Protein 2F8X (pdb70)

Organism: Homo sapiens (NCBI:txid9606)

GO terms:
  GO:0007507 heart development (P, IMP)
  GO:0001228 DNA-binding transcription activator activity, RNA polymerase II-specific (F, IDA)
  GO:0005634 nucleus (C, IDA)
  GO:0005737 cytoplasm (C, IDA)
  GO:0043565 sequence-specific DNA binding (F, IDA)
  GO:0007221 positive regulation of transcription of Notch receptor target (P, IDA)
  GO:0140297 DNA-binding transcription factor binding (F, IDA)
  GO:0005515 protein binding (F, IPI)
  GO:0005654 nucleoplasm (C, TAS)
  GO:0045944 positive regulation of transcription by RNA polymerase II (P, IMP)
  GO:0007219 Notch signaling pathway (P, IMP)
  GO:0000122 negative regulation of transcription by RNA polymerase II (P, IMP)
  GO:0061629 RNA polymerase II-specific DNA-binding transcription factor binding (F, IPI)
  GO:0005654 nucleoplasm (C, IDA)
  GO:0045893 positive regulation of DNA-templated transcription (P, IDA)
  GO:0007219 Notch signaling pathway (P, IDA)
  GO:0000978 RNA polymerase II cis-regulatory region sequence-specific DNA binding (F, IDA)
  GO:0017053 transcription repressor complex (C, IDA)
  GO:0140297 DNA-binding transcription factor binding (F, IPI)
  GO:0005730 nucleolus (C, IDA)

Sequence (697 aa):
RPPPKRLTREAMRNYLKERGDQTVLILHAKVAQKSYGNEKRFFCPPPCVYLMGSGWKKKKEQMERDGCSEQESQPCAFIGIGNSDQEMQQLNLEGKNYCTAKTLYISDSDKRKHFMLSVKMFYGNSDDIGVFLSKRIKVISKPSKKKQSLKNADLCIASGTKVALFNRLRSQTVSTRYLHVEGGNFHASSQQWGAFFIHLLDDDESEGEEFTVRDGYIHYGQTVKLVCSVTGMALPRLIIRKVDKQTALLDADDPVSQLHKCAFYLKDTERMYLCLSQERIIQFQATPCPKEPNKEMINDGASWTIISTDKAEYTFYEGMGPVLAPVTPVPVVESLQLNGGGDVAMLELTGQNFTPNLRVWFGDVEAETMYRCGESMLCVVPDISAFREGWRWVRQPVQVPVTLVRNDGIIYSTSLTFTYTPEPTPLMIASCSAVISDFIYSLHNQTDRTGETALHLAARYSRSDAAKRLLEASADANIQDNMGRTPLHAAVSADAQGVFQILIRNRATDLDARMHDGTTPLILAARLAVEGMLEDLINSHADVNAVDDLGKSALHWAAAVNNVDAAVVLLKNGANKDMQNNREETPLFLAAREGSYETAKVLLDHFANRDITDHMDRLPRDIAQERMHHDIVRLLDEYNLVHSAVMERLRRRIELCRRHHSTCEARYEAVSPERLELERQHTFALHQRCIQAKAKR

Structure (mmCIF, N/CA/C/O backbone):
data_2F8X
#
_entry.id   2F8X
#
_cell.length_a   273.866
_cell.length_b   273.866
_cell.length_c   121.016
_cell.angle_alpha   90.00
_cell.angle_beta   90.00
_cell.angle_gamma   120.00
#
_symmetry.space_group_name_H-M   'P 63 2 2'
#
loop_
_entity.id
_entity.type
_entity.pdbx_description
1 polymer "5'-D(*GP*TP*TP*AP*CP*TP*GP*TP*GP*GP*GP*AP*AP*AP*GP*AP*AP*A)-3'"
2 polymer "5'-D(*TP*TP*TP*CP*TP*TP*TP*CP*CP*CP*AP*CP*AP*GP*TP*AP*AP*C)-3'"
3 polymer 'Recombining binding protein suppressor of hairless, isoform 4'
4 polymer 'Neurogenic locus notch homolog protein 1'
5 polymer 'Mastermind-like protein 1'
6 water water
#
loop_
_atom_site.group_PDB
_atom_site.id
_atom_site.type_symbol
_atom_site.label_atom_id
_atom_site.label_alt_id
_atom_site.label_comp_id
_atom_site.label_asym_id
_atom_site.label_entity_id
_atom_site.label_seq_id
_atom_site.pdbx_PDB_ins_code
_atom_site.Cartn_x
_atom_site.Cartn_y
_atom_site.Cartn_z
_atom_site.occupancy
_atom_site.B_iso_or_equiv
_atom_site.auth_seq_id
_atom_site.auth_comp_id
_atom_site.auth_asym_id
_atom_site.auth_atom_id
_atom_site.pdbx_PDB_model_num
ATOM 733 N N . ARG C 3 4 ? 120.455 91.927 29.207 1.00 191.84 11 ARG C N 1
ATOM 734 C CA . ARG C 3 4 ? 120.201 92.077 27.746 1.00 191.84 11 ARG C CA 1
ATOM 735 C C . ARG C 3 4 ? 120.064 93.544 27.337 1.00 191.84 11 ARG C C 1
ATOM 736 O O . ARG C 3 4 ? 119.500 94.357 28.072 1.00 191.84 11 ARG C O 1
ATOM 744 N N . PRO C 3 5 ? 120.595 93.902 26.156 1.00 195.00 12 PRO C N 1
ATOM 745 C CA . PRO C 3 5 ? 120.550 95.268 25.620 1.00 192.84 12 P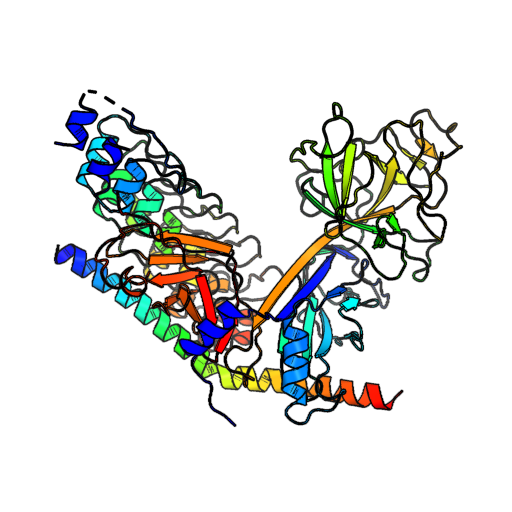RO C CA 1
ATOM 746 C C . PRO C 3 5 ? 119.131 95.819 25.452 1.00 191.54 12 PRO C C 1
ATOM 747 O O . PRO C 3 5 ? 118.327 95.272 24.697 1.00 191.85 12 PRO C O 1
ATOM 751 N N . PRO C 3 6 ? 118.811 96.918 26.157 1.00 163.42 13 PRO C N 1
ATOM 752 C CA . PRO C 3 6 ? 117.496 97.567 26.106 1.00 161.43 13 PRO C CA 1
ATOM 753 C C . PRO C 3 6 ? 117.077 97.987 24.698 1.00 156.42 13 PRO C C 1
ATOM 754 O O . PRO C 3 6 ? 117.912 98.382 23.887 1.00 157.39 13 PRO C O 1
ATOM 758 N N . PRO C 3 7 ? 115.770 97.907 24.396 1.00 70.26 14 PRO C N 1
ATOM 759 C CA . PRO C 3 7 ? 115.209 98.278 23.092 1.00 65.64 14 PRO C CA 1
ATOM 760 C C . PRO C 3 7 ? 115.728 99.646 22.655 1.00 61.04 14 PRO C C 1
ATOM 761 O O . PRO C 3 7 ? 115.723 100.594 23.443 1.00 59.81 14 PRO C O 1
ATOM 765 N N . LYS C 3 8 ? 116.168 99.751 21.404 1.00 60.21 15 LYS C N 1
ATOM 766 C CA . LYS C 3 8 ? 116.702 101.015 20.900 1.00 56.47 15 LYS C CA 1
ATOM 767 C C . LYS C 3 8 ? 115.842 101.726 19.845 1.00 52.63 15 LYS C C 1
ATOM 768 O O . LYS C 3 8 ? 115.438 101.137 18.832 1.00 50.84 15 LYS C O 1
ATOM 774 N N . ARG C 3 9 ? 115.574 103.005 20.096 1.00 46.90 16 ARG C N 1
ATOM 775 C CA . ARG C 3 9 ? 114.780 103.817 19.185 1.00 44.49 16 ARG C CA 1
ATOM 776 C C . ARG C 3 9 ? 115.612 103.998 17.931 1.00 40.40 16 ARG C C 1
ATOM 777 O O . ARG C 3 9 ? 116.766 104.415 18.025 1.00 40.45 16 ARG C O 1
ATOM 785 N N . LEU C 3 10 ? 115.042 103.674 16.770 1.00 28.82 17 LEU C N 1
ATOM 786 C CA . LEU C 3 10 ? 115.759 103.818 15.506 1.00 24.49 17 LEU C CA 1
ATOM 787 C C . LEU C 3 10 ? 116.228 105.232 15.422 1.00 23.32 17 LEU C C 1
ATOM 788 O O . LEU C 3 10 ? 115.488 106.154 15.743 1.00 22.52 17 LEU C O 1
ATOM 793 N N . THR C 3 11 ? 117.469 105.401 14.996 1.00 45.00 18 THR C N 1
ATOM 794 C CA . THR C 3 11 ? 118.065 106.723 14.921 1.00 45.59 18 THR C CA 1
ATOM 795 C C . THR C 3 11 ? 118.063 107.293 13.534 1.00 44.61 18 THR C C 1
ATOM 796 O O . THR C 3 11 ? 117.942 106.579 12.539 1.00 44.18 18 THR C O 1
ATOM 800 N N . ARG C 3 12 ? 118.218 108.601 13.480 1.00 35.73 19 ARG C N 1
ATOM 801 C CA . ARG C 3 12 ? 118.214 109.284 12.210 1.00 36.59 19 ARG C CA 1
ATOM 802 C C . ARG C 3 12 ? 119.199 108.590 11.263 1.00 37.80 19 ARG C C 1
ATOM 803 O O . ARG C 3 12 ? 118.847 108.174 10.152 1.00 36.67 19 ARG C O 1
ATOM 811 N N . GLU C 3 13 ? 120.425 108.403 11.750 1.00 63.44 20 GLU C N 1
ATOM 812 C CA . GLU C 3 13 ? 121.484 107.803 10.952 1.00 64.17 20 GLU C CA 1
ATOM 813 C C . GLU C 3 13 ? 121.121 106.399 10.505 1.00 62.32 20 GLU C C 1
ATOM 814 O O . GLU C 3 13 ? 121.262 106.063 9.336 1.00 61.06 20 GLU C O 1
ATOM 820 N N . ALA C 3 14 ? 120.582 105.601 11.409 1.00 41.08 21 ALA C N 1
ATOM 821 C CA . ALA C 3 14 ? 120.246 104.235 11.041 1.00 40.91 21 ALA C CA 1
ATOM 822 C C . ALA C 3 14 ? 119.235 104.235 9.907 1.00 41.74 21 ALA C C 1
ATOM 823 O O . ALA C 3 14 ? 119.248 103.344 9.045 1.00 41.56 21 ALA C O 1
ATOM 825 N N . MET C 3 15 ? 118.345 105.222 9.908 1.00 50.58 22 MET C N 1
ATOM 826 C CA . MET C 3 15 ? 117.353 105.269 8.855 1.00 50.98 22 MET C CA 1
ATOM 827 C C . MET C 3 15 ? 118.056 105.588 7.567 1.00 51.58 22 MET C C 1
ATOM 828 O O . MET C 3 15 ? 117.788 104.956 6.537 1.00 51.67 22 MET C O 1
ATOM 833 N N . ARG C 3 16 ? 119.006 106.515 7.628 1.00 47.27 23 ARG C N 1
ATOM 834 C CA . ARG C 3 16 ? 119.676 106.887 6.404 1.00 48.31 23 ARG C CA 1
ATOM 835 C C . ARG C 3 16 ? 120.354 105.656 5.823 1.00 48.75 23 ARG C C 1
ATOM 836 O O . ARG C 3 16 ? 120.258 105.409 4.611 1.00 48.78 23 ARG C O 1
ATOM 844 N N . ASN C 3 17 ? 120.977 104.846 6.684 1.00 62.28 24 ASN C N 1
ATOM 845 C CA . ASN C 3 17 ? 121.680 103.666 6.199 1.00 63.17 24 ASN C CA 1
ATOM 846 C C . ASN C 3 17 ? 120.699 102.773 5.498 1.00 61.84 24 ASN C C 1
ATOM 847 O O . ASN C 3 17 ? 120.952 102.299 4.396 1.00 61.67 24 ASN C O 1
ATOM 852 N N . TYR C 3 18 ? 119.543 102.591 6.109 1.00 43.94 25 TYR C N 1
ATOM 853 C CA . TYR C 3 18 ? 118.568 101.702 5.525 1.00 43.72 25 TYR C CA 1
ATOM 854 C C . TYR C 3 18 ? 118.088 102.170 4.166 1.00 45.27 25 TYR C C 1
ATOM 855 O O . TYR C 3 18 ? 117.920 101.384 3.223 1.00 44.52 25 TYR C O 1
ATOM 864 N N . LEU C 3 19 ? 117.843 103.463 4.072 1.00 65.94 26 LEU C N 1
ATOM 865 C CA . LEU C 3 19 ? 117.376 104.000 2.825 1.00 67.96 26 LEU C CA 1
ATOM 866 C C . LEU C 3 19 ? 118.418 103.767 1.756 1.00 70.47 26 LEU C C 1
ATOM 867 O O . LEU C 3 19 ? 118.074 103.513 0.599 1.00 71.33 26 LEU C O 1
ATOM 872 N N . LYS C 3 20 ? 119.689 103.825 2.154 1.00 70.14 27 LYS C N 1
ATOM 873 C CA . LYS C 3 20 ? 120.795 103.627 1.222 1.00 72.75 27 LYS C CA 1
ATOM 874 C C . LYS C 3 20 ? 120.905 102.170 0.780 1.00 72.22 27 LYS C C 1
ATOM 875 O O . LYS C 3 20 ? 120.791 101.870 -0.409 1.00 71.87 27 LYS C O 1
ATOM 881 N N . GLU C 3 21 ? 121.119 101.269 1.735 1.00 75.96 28 GLU C N 1
ATOM 882 C CA . GLU C 3 21 ? 121.248 99.840 1.435 1.00 76.95 28 GLU C CA 1
ATOM 883 C C . GLU C 3 21 ? 119.887 99.254 1.084 1.00 74.69 28 GLU C C 1
ATOM 884 O O . GLU C 3 21 ? 119.588 99.010 -0.081 1.00 74.47 28 GLU C O 1
ATOM 890 N N . ARG C 3 22 ? 119.075 99.027 2.109 1.00 70.37 29 ARG C N 1
ATOM 891 C CA . ARG C 3 22 ? 117.722 98.502 1.952 1.00 68.74 29 ARG C CA 1
ATOM 892 C C . ARG C 3 22 ? 117.675 96.999 1.730 1.00 65.57 29 ARG C C 1
ATOM 893 O O . ARG C 3 22 ? 117.166 96.519 0.708 1.00 65.21 29 ARG C O 1
ATOM 901 N N . GLY C 3 23 ? 118.194 96.262 2.711 1.00 53.60 30 GLY C N 1
ATOM 902 C CA . GLY C 3 23 ? 118.202 94.811 2.616 1.00 49.98 30 GLY C CA 1
ATOM 903 C C . GLY C 3 23 ? 117.099 94.149 3.412 1.00 47.64 30 GLY C C 1
ATOM 904 O O . GLY C 3 23 ? 117.359 93.380 4.325 1.00 47.40 30 GLY C O 1
ATOM 905 N N . ASP C 3 24 ? 115.863 94.438 3.042 1.00 27.92 31 ASP C N 1
ATOM 906 C CA . ASP C 3 24 ? 114.694 93.912 3.730 1.00 26.90 31 ASP C CA 1
ATOM 907 C C . ASP C 3 24 ? 114.628 92.390 3.813 1.00 24.75 31 ASP C C 1
ATOM 908 O O . ASP C 3 24 ? 115.162 91.718 2.979 1.00 24.24 31 ASP C O 1
ATOM 913 N N . GLN C 3 25 ? 113.996 91.842 4.836 1.00 51.92 32 GLN C N 1
ATOM 914 C CA . GLN C 3 25 ? 113.848 90.396 4.921 1.00 51.72 32 GLN C CA 1
ATOM 915 C C . GLN C 3 25 ? 112.379 90.238 4.653 1.00 51.27 32 GLN C C 1
ATOM 916 O O . GLN C 3 25 ? 111.586 90.997 5.200 1.00 52.81 32 GLN C O 1
ATOM 922 N N . THR C 3 26 ? 111.989 89.274 3.834 1.00 32.17 33 THR C N 1
ATOM 923 C CA . THR C 3 26 ? 110.571 89.114 3.584 1.00 29.47 33 THR C CA 1
ATOM 924 C C . THR C 3 26 ? 110.127 87.662 3.512 1.00 28.93 33 THR C C 1
ATOM 925 O O . THR C 3 26 ? 110.724 86.863 2.792 1.00 28.93 33 THR C O 1
ATOM 929 N N . VAL C 3 27 ? 109.105 87.318 4.300 1.00 27.77 34 VAL C N 1
ATOM 930 C CA . VAL C 3 27 ? 108.557 85.961 4.313 1.00 27.21 34 VAL C CA 1
ATOM 931 C C . VAL C 3 27 ? 107.551 86.003 3.208 1.00 27.78 34 VAL C C 1
ATOM 932 O O . VAL C 3 27 ? 107.454 87.014 2.554 1.00 28.84 34 VAL C O 1
ATOM 936 N N . LEU C 3 28 ? 106.774 84.957 2.993 1.00 44.14 35 LEU C N 1
ATOM 937 C CA . LEU C 3 28 ? 105.877 85.007 1.857 1.00 44.43 35 LEU C CA 1
ATOM 938 C C . LEU C 3 28 ? 105.178 83.675 1.744 1.00 44.73 35 LEU C C 1
ATOM 939 O O . LEU C 3 28 ? 105.832 82.644 1.701 1.00 46.48 35 LEU C O 1
ATOM 944 N N . ILE C 3 29 ? 103.860 83.671 1.651 1.00 37.67 36 ILE C N 1
ATOM 945 C CA . ILE C 3 29 ? 103.181 82.393 1.618 1.00 37.37 36 ILE C CA 1
ATOM 946 C C . ILE C 3 29 ? 102.209 82.225 0.489 1.00 40.34 36 ILE C C 1
ATOM 947 O O . ILE C 3 29 ? 101.209 82.919 0.470 1.00 42.20 36 ILE C O 1
ATOM 952 N N . LEU C 3 30 ? 102.464 81.286 -0.426 1.00 35.79 37 LEU C N 1
ATOM 953 C CA . LEU C 3 30 ? 101.556 81.052 -1.554 1.00 36.37 37 LEU C CA 1
ATOM 954 C C . LEU C 3 30 ? 100.668 79.865 -1.265 1.00 38.04 37 LEU C C 1
ATOM 955 O O . LEU C 3 30 ? 101.142 78.878 -0.697 1.00 37.91 37 LEU C O 1
ATOM 960 N N . HIS C 3 31 ? 99.385 79.955 -1.631 1.00 40.80 38 HIS C N 1
ATOM 961 C CA . HIS C 3 31 ? 98.453 78.846 -1.366 1.00 43.51 38 HIS C CA 1
ATOM 962 C C . HIS C 3 31 ? 97.112 78.881 -2.073 1.00 45.73 38 HIS C C 1
ATOM 963 O O . HIS C 3 31 ? 96.745 79.864 -2.712 1.00 45.61 38 HIS C O 1
ATOM 970 N N . ALA C 3 32 ? 96.376 77.784 -1.926 1.00 71.43 39 ALA C N 1
ATOM 971 C CA . ALA C 3 32 ? 95.058 77.642 -2.529 1.00 73.83 39 ALA C CA 1
ATOM 972 C C . ALA C 3 32 ? 94.056 78.352 -1.635 1.00 74.60 39 ALA C C 1
ATOM 973 O O . ALA C 3 32 ? 94.310 78.526 -0.445 1.00 76.14 39 ALA C O 1
ATOM 975 N N . LYS C 3 33 ? 92.921 78.759 -2.196 1.00 59.76 40 LYS C N 1
ATOM 976 C CA . LYS C 3 33 ? 91.912 79.452 -1.406 1.00 59.87 40 LYS C CA 1
ATOM 977 C C . LYS C 3 33 ? 90.908 78.482 -0.840 1.00 59.64 40 LYS C C 1
ATOM 978 O O . LYS C 3 33 ? 90.131 78.819 0.056 1.00 59.55 40 LYS C O 1
ATOM 984 N N . VAL C 3 34 ? 90.939 77.265 -1.355 1.00 54.59 41 VAL C N 1
ATOM 985 C CA . VAL C 3 34 ? 90.022 76.247 -0.899 1.00 55.18 41 VAL C CA 1
ATOM 986 C C . VAL C 3 34 ? 90.750 75.031 -0.320 1.00 54.68 41 VAL C C 1
ATOM 987 O O . VAL C 3 34 ? 91.956 74.847 -0.519 1.00 55.11 41 VAL C O 1
ATOM 991 N N . ALA C 3 35 ? 90.021 74.203 0.415 1.00 40.00 42 ALA C N 1
ATOM 992 C CA . ALA C 3 35 ? 90.614 73.012 0.994 1.00 40.15 42 ALA C CA 1
ATOM 993 C C . ALA C 3 35 ? 89.553 71.961 1.244 1.00 40.98 42 ALA C C 1
ATOM 994 O O . ALA C 3 35 ? 88.529 72.233 1.876 1.00 41.08 42 ALA C O 1
ATOM 996 N N . GLN C 3 36 ? 89.817 70.759 0.739 1.00 47.08 43 GLN C N 1
ATOM 997 C CA . GLN C 3 36 ? 88.914 69.622 0.882 1.00 48.29 43 GLN C CA 1
ATOM 998 C C . GLN C 3 36 ? 88.987 69.082 2.317 1.00 48.63 43 GLN C C 1
ATOM 999 O O . GLN C 3 36 ? 90.034 68.591 2.757 1.00 48.42 43 GLN C O 1
ATOM 1005 N N . LYS C 3 37 ? 87.890 69.188 3.060 1.00 49.80 44 LYS C N 1
ATOM 1006 C CA . LYS C 3 37 ? 87.914 68.704 4.436 1.00 51.66 44 LYS C CA 1
ATOM 1007 C C . LYS C 3 37 ? 88.063 67.204 4.392 1.00 51.70 44 LYS C C 1
ATOM 1008 O O . LYS C 3 37 ? 87.502 66.551 3.516 1.00 52.53 44 LYS C O 1
ATOM 1014 N N . SER C 3 38 ? 88.838 66.668 5.329 1.00 47.19 45 SER C N 1
ATOM 1015 C CA . SER C 3 38 ? 89.110 65.238 5.394 1.00 46.51 45 SER C CA 1
ATOM 1016 C C . SER C 3 38 ? 88.249 64.635 6.483 1.00 46.30 45 SER C C 1
ATOM 1017 O O . SER C 3 38 ? 88.231 65.173 7.581 1.00 45.45 45 SER C O 1
ATOM 1020 N N . TYR C 3 39 ? 87.543 63.535 6.189 1.00 58.69 46 TYR C N 1
ATOM 1021 C CA . TYR C 3 39 ? 86.656 62.877 7.171 1.00 59.88 46 TYR C CA 1
ATOM 1022 C C . TYR C 3 39 ? 87.257 61.693 7.914 1.00 60.44 46 TYR C C 1
ATOM 1023 O O . TYR C 3 39 ? 88.379 61.285 7.627 1.00 60.20 46 TYR C O 1
ATOM 1032 N N . GLY C 3 40 ? 86.502 61.142 8.865 1.00 92.69 47 GLY C N 1
ATOM 1033 C CA . GLY C 3 40 ? 86.980 60.007 9.645 1.00 93.49 47 GLY C CA 1
ATOM 1034 C C . GLY C 3 40 ? 88.424 60.173 10.089 1.00 94.01 47 GLY C C 1
ATOM 1035 O O . GLY C 3 40 ? 88.734 61.066 10.877 1.00 94.52 47 GLY C O 1
ATOM 1036 N N . ASN C 3 41 ? 89.301 59.302 9.593 1.00 73.94 48 ASN C N 1
ATOM 1037 C CA . ASN C 3 41 ? 90.737 59.361 9.897 1.00 73.47 48 ASN C CA 1
ATOM 1038 C C . ASN C 3 41 ? 91.494 59.503 8.573 1.00 72.32 48 ASN C C 1
ATOM 1039 O O . ASN C 3 41 ? 92.682 59.190 8.495 1.00 71.81 48 ASN C O 1
ATOM 1044 N N . GLU C 3 42 ? 90.791 59.963 7.538 1.00 59.21 49 GLU C N 1
ATOM 1045 C CA . GLU C 3 42 ? 91.361 60.143 6.202 1.00 58.41 49 GLU C CA 1
ATOM 1046 C C . GLU C 3 42 ? 92.496 61.146 6.259 1.00 56.00 49 GLU C C 1
ATOM 1047 O O . GLU C 3 42 ? 93.049 61.419 7.309 1.00 55.76 49 GLU C O 1
ATOM 1053 N N . LYS C 3 43 ? 92.841 61.703 5.115 1.00 54.04 50 LYS C N 1
ATOM 1054 C CA . LYS C 3 43 ? 93.875 62.705 5.070 1.00 52.97 50 LYS C CA 1
ATOM 1055 C C . LYS C 3 43 ? 94.015 63.181 3.648 1.00 52.74 50 LYS C C 1
ATOM 1056 O O . LYS C 3 43 ? 94.814 62.636 2.901 1.00 53.38 50 LYS C O 1
ATOM 1062 N N . ARG C 3 44 ? 93.230 64.183 3.263 1.00 52.32 51 ARG C N 1
ATOM 1063 C CA . ARG C 3 44 ? 93.316 64.722 1.911 1.00 51.17 51 ARG C CA 1
ATOM 1064 C C . ARG C 3 44 ? 94.199 65.971 1.926 1.00 50.16 51 ARG C C 1
ATOM 1065 O O . ARG C 3 44 ? 93.738 67.080 2.156 1.00 50.13 51 ARG C O 1
ATOM 1073 N N . PHE C 3 45 ? 95.484 65.772 1.681 1.00 46.13 52 PHE C N 1
ATOM 1074 C CA . PHE C 3 45 ? 96.462 66.854 1.718 1.00 46.83 52 PHE C CA 1
ATOM 1075 C C . PHE C 3 45 ? 96.133 68.064 0.877 1.00 45.95 52 PHE C C 1
ATOM 1076 O O . PHE C 3 45 ? 95.606 67.929 -0.222 1.00 46.16 52 PHE C O 1
ATOM 1084 N N . PHE C 3 46 ? 96.470 69.243 1.394 1.00 55.05 53 PHE C N 1
ATOM 1085 C CA . PHE C 3 46 ? 96.225 70.490 0.675 1.00 55.49 53 PHE C CA 1
ATOM 1086 C C . PHE C 3 46 ? 97.010 70.526 -0.621 1.00 56.42 53 PHE C C 1
ATOM 1087 O O . PHE C 3 46 ? 98.245 70.534 -0.615 1.00 56.19 53 PHE C O 1
ATOM 1095 N N . CYS C 3 47 ? 96.292 70.564 -1.732 1.00 66.82 54 CYS C N 1
ATOM 1096 C CA . CYS C 3 47 ? 96.942 70.636 -3.024 1.00 67.57 54 CYS C CA 1
ATOM 1097 C C . CYS C 3 47 ? 96.384 71.846 -3.758 1.00 67.41 54 CYS C C 1
ATOM 1098 O O . CYS C 3 47 ? 95.170 72.011 -3.859 1.00 68.73 54 CYS C O 1
ATOM 1101 N N . PRO C 3 48 ? 97.263 72.733 -4.241 1.00 63.01 55 PRO C N 1
ATOM 1102 C CA . PRO C 3 48 ? 98.720 72.696 -4.155 1.00 62.81 55 PRO C CA 1
ATOM 1103 C C . PRO C 3 48 ? 99.200 72.758 -2.714 1.00 62.81 55 PRO C C 1
ATOM 1104 O O . PRO C 3 48 ? 98.452 73.134 -1.805 1.00 62.94 55 PRO C O 1
ATOM 1108 N N . PRO C 3 49 ? 100.464 72.379 -2.488 1.00 58.00 56 PRO C N 1
ATOM 1109 C CA . PRO C 3 49 ? 101.067 72.401 -1.159 1.00 57.27 56 PRO C CA 1
ATOM 1110 C C . PRO C 3 49 ? 101.563 73.829 -0.876 1.00 55.89 56 PRO C C 1
ATOM 1111 O O . PRO C 3 49 ? 102.311 74.416 -1.660 1.00 55.48 56 PRO C O 1
ATOM 1115 N N . PRO C 3 50 ? 101.128 74.409 0.240 1.00 38.30 57 PRO C N 1
ATOM 1116 C CA . PRO C 3 50 ? 101.499 75.754 0.656 1.00 37.20 57 PRO C CA 1
ATOM 1117 C C . PRO C 3 50 ? 103.000 75.979 0.628 1.00 35.89 57 PRO C C 1
ATOM 1118 O O . PRO C 3 50 ? 103.721 75.455 1.462 1.00 35.76 57 PRO C O 1
ATOM 1122 N N . CYS C 3 51 ? 103.487 76.762 -0.316 1.00 43.67 58 CYS C N 1
ATOM 1123 C CA . CYS C 3 51 ? 104.911 77.032 -0.358 1.00 43.49 58 CYS C CA 1
ATOM 1124 C C . CYS C 3 51 ? 105.260 78.183 0.608 1.00 43.03 58 CYS C C 1
ATOM 1125 O O . CYS C 3 51 ? 104.395 78.964 0.986 1.00 43.86 58 CYS C O 1
ATOM 1128 N N . VAL C 3 52 ? 106.520 78.296 1.013 1.00 29.93 59 VAL C N 1
ATOM 1129 C CA . VAL C 3 52 ? 106.924 79.372 1.915 1.00 29.35 59 VAL C CA 1
ATOM 1130 C C . VAL C 3 52 ? 108.252 79.963 1.477 1.00 30.43 59 VAL C C 1
ATOM 1131 O O . VAL C 3 52 ? 109.272 79.583 1.993 1.00 31.21 59 VAL C O 1
ATOM 1135 N N . TYR C 3 53 ? 108.264 80.892 0.535 1.00 45.44 60 TYR C N 1
ATOM 1136 C CA . TYR C 3 53 ? 109.545 81.455 0.116 1.00 47.71 60 TYR C CA 1
ATOM 1137 C C . TYR C 3 53 ? 110.077 82.451 1.127 1.00 47.64 60 TYR C C 1
ATOM 1138 O O . TYR C 3 53 ? 109.310 83.043 1.884 1.00 47.84 60 TYR C O 1
ATOM 1147 N N . LEU C 3 54 ? 111.396 82.624 1.127 1.00 36.81 61 LEU C N 1
ATOM 1148 C CA . LEU C 3 54 ? 112.063 83.588 1.991 1.00 37.74 61 LEU C CA 1
ATOM 1149 C C . LEU C 3 54 ? 112.855 84.497 1.059 1.00 39.30 61 LEU C C 1
ATOM 1150 O O . LEU C 3 54 ? 114.053 84.315 0.924 1.00 40.12 61 LEU C O 1
ATOM 1155 N N . MET C 3 55 ? 112.211 85.465 0.408 1.00 40.28 62 MET C N 1
ATOM 1156 C CA . MET C 3 55 ? 112.917 86.356 -0.521 1.00 41.68 62 MET C CA 1
ATOM 1157 C C . MET C 3 55 ? 113.657 87.458 0.210 1.00 41.33 62 MET C C 1
ATOM 1158 O O . MET C 3 55 ? 113.515 87.607 1.416 1.00 41.07 62 MET C O 1
ATOM 1163 N N . GLY C 3 56 ? 114.447 88.232 -0.529 1.00 58.80 63 GLY C N 1
ATOM 1164 C CA . GLY C 3 56 ? 115.153 89.351 0.068 1.00 59.63 63 GLY C CA 1
ATOM 1165 C C . GLY C 3 56 ? 116.629 89.196 0.364 1.00 60.61 63 GLY C C 1
ATOM 1166 O O . GLY C 3 56 ? 117.062 88.237 1.006 1.00 60.68 63 GLY C O 1
ATOM 1167 N N . SER C 3 57 ? 117.408 90.169 -0.087 1.00 60.84 64 SER C N 1
ATOM 1168 C CA . SER C 3 57 ? 118.843 90.144 0.138 1.00 61.38 64 SER C CA 1
ATOM 1169 C C . SER C 3 57 ? 119.152 90.164 1.634 1.00 62.09 64 SER C C 1
ATOM 1170 O O . SER C 3 57 ? 120.198 89.715 2.079 1.00 63.02 64 SER C O 1
ATOM 1173 N N . GLY C 3 58 ? 118.208 90.666 2.407 1.00 50.39 65 GLY C N 1
ATOM 1174 C CA . GLY C 3 58 ? 118.365 90.794 3.841 1.00 50.93 65 GLY C CA 1
ATOM 1175 C C . GLY C 3 58 ? 118.595 89.518 4.597 1.00 51.27 65 GLY C C 1
ATOM 1176 O O . GLY C 3 58 ? 119.334 89.511 5.567 1.00 51.29 65 GLY C O 1
ATOM 1177 N N . TRP C 3 59 ? 117.988 88.432 4.147 1.00 54.02 66 TRP C N 1
ATOM 1178 C CA . TRP C 3 59 ? 118.104 87.168 4.857 1.00 54.14 66 TRP C CA 1
ATOM 1179 C C . TRP C 3 59 ? 119.558 86.727 4.943 1.00 55.00 66 TRP C C 1
ATOM 1180 O O . TRP C 3 59 ? 119.990 86.161 5.955 1.00 54.05 66 TRP C O 1
ATOM 1191 N N . LYS C 3 60 ? 120.298 86.977 3.868 1.00 57.76 67 LYS C N 1
ATOM 1192 C CA . LYS C 3 60 ? 121.716 86.648 3.799 1.00 59.88 67 LYS C CA 1
ATOM 1193 C C . LYS C 3 60 ? 122.515 87.580 4.726 1.00 59.75 67 LYS C C 1
ATOM 1194 O O . LYS C 3 60 ? 123.352 87.116 5.500 1.00 59.84 67 LYS C O 1
ATOM 1200 N N . LYS C 3 61 ? 122.200 88.879 4.690 1.00 54.10 68 LYS C N 1
ATOM 1201 C CA . LYS C 3 61 ? 122.889 89.864 5.512 1.00 54.86 68 LYS C CA 1
ATOM 1202 C C . LYS C 3 61 ? 122.682 89.481 6.962 1.00 54.28 68 LYS C C 1
ATOM 1203 O O . LYS C 3 61 ? 123.549 89.709 7.803 1.00 53.46 68 LYS C O 1
ATOM 1209 N N . LYS C 3 62 ? 121.501 88.953 7.264 1.00 69.20 69 LYS C N 1
ATOM 1210 C CA . LYS C 3 62 ? 121.201 88.519 8.614 1.00 70.00 69 LYS C CA 1
ATOM 1211 C C . LYS C 3 62 ? 122.005 87.274 8.950 1.00 71.88 69 LYS C C 1
ATOM 1212 O O . LYS C 3 62 ? 122.427 87.080 10.091 1.00 72.53 69 LYS C O 1
ATOM 1218 N N . LYS C 3 63 ? 122.208 86.414 7.959 1.00 73.53 70 LYS C N 1
ATOM 1219 C CA . LYS C 3 63 ? 122.971 85.199 8.208 1.00 74.97 70 LYS C CA 1
ATOM 1220 C C . LYS C 3 63 ? 124.386 85.604 8.537 1.00 75.10 70 LYS C C 1
ATOM 1221 O O . LYS C 3 63 ? 124.970 85.130 9.506 1.00 74.65 70 LYS C O 1
ATOM 1227 N N . GLU C 3 64 ? 124.917 86.535 7.760 1.00 87.70 71 GLU C N 1
ATOM 1228 C CA . GLU C 3 64 ? 126.279 86.952 7.986 1.00 88.89 71 GLU C CA 1
ATOM 1229 C C . GLU C 3 64 ? 126.417 87.641 9.319 1.00 89.37 71 GLU C C 1
ATOM 1230 O O . GLU C 3 64 ? 127.310 87.317 10.093 1.00 89.34 71 GLU C O 1
ATOM 1236 N N . GLN C 3 65 ? 125.489 88.529 9.633 1.00 65.71 72 GLN C N 1
ATOM 1237 C CA . GLN C 3 65 ? 125.588 89.263 10.881 1.00 66.76 72 GLN C CA 1
ATOM 1238 C C . GLN C 3 65 ? 125.569 88.304 12.052 1.00 65.61 72 GLN C C 1
ATOM 1239 O O . GLN C 3 65 ? 126.335 88.465 12.999 1.00 65.66 72 GLN C O 1
ATOM 1245 N N . MET C 3 66 ? 124.713 87.294 11.993 1.00 78.41 73 MET C N 1
ATOM 1246 C CA . MET C 3 66 ? 124.642 86.377 13.107 1.00 76.96 73 MET C CA 1
ATOM 1247 C C . MET C 3 66 ? 125.943 85.631 13.308 1.00 78.35 73 MET C C 1
ATOM 1248 O O . MET C 3 66 ? 126.423 85.522 14.435 1.00 77.94 73 MET C O 1
ATOM 1253 N N . GLU C 3 67 ? 126.535 85.144 12.219 1.00 102.03 74 GLU C N 1
ATOM 1254 C CA . GLU C 3 67 ? 127.792 84.401 12.313 1.00 102.97 74 GLU C CA 1
ATOM 1255 C C . GLU C 3 67 ? 128.925 85.290 12.817 1.00 103.44 74 GLU C C 1
ATOM 1256 O O . GLU C 3 67 ? 129.669 84.894 13.713 1.00 103.75 74 GLU C O 1
ATOM 1262 N N . ARG C 3 68 ? 129.048 86.487 12.245 1.00 76.64 75 ARG C N 1
ATOM 1263 C CA . ARG C 3 68 ? 130.059 87.450 12.673 1.00 77.49 75 ARG C CA 1
ATOM 1264 C C . ARG C 3 68 ? 129.841 87.777 14.142 1.00 77.04 75 ARG C C 1
ATOM 1265 O O . ARG C 3 68 ? 130.268 88.829 14.622 1.00 76.59 75 ARG C O 1
ATOM 1273 N N . ASP C 3 69 ? 129.146 86.887 14.840 1.00 70.62 76 ASP C N 1
ATOM 1274 C CA . ASP C 3 69 ? 128.884 87.057 16.255 1.00 71.69 76 ASP C CA 1
ATOM 1275 C C . ASP C 3 69 ? 128.931 85.711 16.964 1.00 71.80 76 ASP C C 1
ATOM 1276 O O . ASP C 3 69 ? 128.435 85.563 18.083 1.00 71.46 76 ASP C O 1
ATOM 1281 N N . GLY C 3 70 ? 129.534 84.734 16.293 1.00 125.27 77 GLY C N 1
ATOM 1282 C CA . GLY C 3 70 ? 129.689 83.408 16.865 1.00 126.86 77 GLY C CA 1
ATOM 1283 C C . GLY C 3 70 ? 128.532 82.444 16.721 1.00 128.07 77 GLY C C 1
ATOM 1284 O O . GLY C 3 70 ? 128.048 81.900 17.717 1.00 128.22 77 GLY C O 1
ATOM 1285 N N . CYS C 3 71 ? 128.095 82.203 15.490 1.00 81.70 78 CYS C N 1
ATOM 1286 C CA . CYS C 3 71 ? 126.982 81.287 15.285 1.00 82.90 78 CYS C CA 1
ATOM 1287 C C . CYS C 3 71 ? 127.278 80.153 14.313 1.00 82.16 78 CYS C C 1
ATOM 1288 O O . CYS C 3 71 ? 127.835 80.368 13.230 1.00 82.03 78 CYS C O 1
ATOM 1291 N N . SER C 3 72 ? 126.894 78.944 14.720 1.00 64.93 79 SER C N 1
ATOM 1292 C CA . SER C 3 72 ? 127.073 77.751 13.899 1.00 65.60 79 SER C CA 1
ATOM 1293 C C . SER C 3 72 ? 126.336 77.962 12.589 1.00 65.93 79 SER C C 1
ATOM 1294 O O . SER C 3 72 ? 125.523 78.866 12.465 1.00 66.36 79 SER C O 1
ATOM 1297 N N . GLU C 3 73 ? 126.625 77.128 11.604 1.00 98.19 80 GLU C N 1
ATOM 1298 C CA . GLU C 3 73 ? 125.919 77.216 10.337 1.00 98.81 80 GLU C CA 1
ATOM 1299 C C . GLU C 3 73 ? 124.509 76.826 10.779 1.00 97.98 80 GLU C C 1
ATOM 1300 O O . GLU C 3 73 ? 123.508 77.295 10.249 1.00 98.07 80 GLU C O 1
ATOM 1306 N N . GLN C 3 74 ? 124.474 75.972 11.798 1.00 107.98 81 GLN C N 1
ATOM 1307 C CA . GLN C 3 74 ? 123.254 75.434 12.372 1.00 107.44 81 GLN C CA 1
ATOM 1308 C C . GLN C 3 74 ? 122.531 76.381 13.332 1.00 105.92 81 GLN C C 1
ATOM 1309 O O . GLN C 3 74 ? 121.351 76.173 13.634 1.00 105.96 81 GLN C O 1
ATOM 1315 N N . GLU C 3 75 ? 123.227 77.412 13.813 1.00 94.77 82 GLU C N 1
ATOM 1316 C CA . GLU C 3 75 ? 122.616 78.377 14.739 1.00 92.85 82 GLU C CA 1
ATOM 1317 C C . GLU C 3 75 ? 121.938 79.541 14.021 1.00 90.46 82 GLU C C 1
ATOM 1318 O O . GLU C 3 75 ? 121.034 80.173 14.562 1.00 90.30 82 GLU C O 1
ATOM 1324 N N . SER C 3 76 ? 122.378 79.814 12.800 1.00 71.37 83 SER C N 1
ATOM 1325 C CA . SER C 3 76 ? 121.807 80.889 12.012 1.00 69.42 83 SER C CA 1
ATOM 1326 C C . SER C 3 76 ? 120.982 80.340 10.847 1.00 68.01 83 SER C C 1
ATOM 1327 O O . SER C 3 76 ? 121.048 80.847 9.734 1.00 67.82 83 SER C O 1
ATOM 1330 N N . GLN C 3 77 ? 120.203 79.302 11.091 1.00 60.78 84 GLN C N 1
ATOM 1331 C CA . GLN C 3 77 ? 119.396 78.751 10.022 1.00 59.30 84 GLN C CA 1
ATOM 1332 C C . GLN C 3 77 ? 117.914 78.968 10.286 1.00 57.06 84 GLN C C 1
ATOM 1333 O O . GLN C 3 77 ? 117.334 78.385 11.208 1.00 57.57 84 GLN C O 1
ATOM 1339 N N . PRO C 3 78 ? 117.275 79.825 9.488 1.00 39.14 85 PRO C N 1
ATOM 1340 C CA . PRO C 3 78 ? 115.853 80.066 9.688 1.00 36.83 85 PRO C CA 1
ATOM 1341 C C . PRO C 3 78 ? 115.140 78.725 9.784 1.00 35.44 85 PRO C C 1
ATOM 1342 O O . PRO C 3 78 ? 115.331 77.870 8.923 1.00 34.92 85 PRO C O 1
ATOM 1346 N N . CYS C 3 79 ? 114.351 78.527 10.837 1.00 54.75 86 CYS C N 1
ATOM 1347 C CA . CYS C 3 79 ? 113.586 77.292 11.009 1.00 55.02 86 CYS C CA 1
ATOM 1348 C C . CYS C 3 79 ? 112.146 77.643 10.687 1.00 53.75 86 CYS C C 1
ATOM 1349 O O . CYS C 3 79 ? 111.872 78.792 10.365 1.00 54.93 86 CYS C O 1
ATOM 1352 N N . ALA C 3 80 ? 111.214 76.698 10.779 1.00 41.28 87 ALA C N 1
ATOM 1353 C CA . ALA C 3 80 ? 109.848 77.038 10.407 1.00 39.67 87 ALA C CA 1
ATOM 1354 C C . ALA C 3 80 ? 108.836 75.931 10.469 1.00 39.15 87 ALA C C 1
ATOM 1355 O O . ALA C 3 80 ? 109.068 74.858 9.956 1.00 39.66 87 ALA C O 1
ATOM 1357 N N . PHE C 3 81 ? 107.687 76.189 11.060 1.00 45.05 88 PHE C N 1
ATOM 1358 C CA . PHE C 3 81 ? 106.667 75.164 11.091 1.00 45.61 88 PHE C CA 1
ATOM 1359 C C . PHE C 3 81 ? 105.403 75.763 10.517 1.00 46.60 88 PHE C C 1
ATOM 1360 O O . PHE C 3 81 ? 105.192 76.975 10.599 1.00 47.27 88 PHE C O 1
ATOM 1368 N N . ILE C 3 82 ? 104.571 74.917 9.923 1.00 37.20 89 ILE C N 1
ATOM 1369 C CA . ILE C 3 82 ? 103.332 75.365 9.312 1.00 38.34 89 ILE C CA 1
ATOM 1370 C C . ILE C 3 82 ? 102.193 74.702 10.055 1.00 40.19 89 ILE C C 1
ATOM 1371 O O . ILE C 3 82 ? 102.341 73.593 10.527 1.00 40.33 89 ILE C O 1
ATOM 1376 N N . GLY C 3 83 ? 101.055 75.371 10.157 1.00 67.90 90 GLY C N 1
ATOM 1377 C CA . GLY C 3 83 ? 99.939 74.774 10.865 1.00 70.68 90 GLY C CA 1
ATOM 1378 C C . GLY C 3 83 ? 98.588 75.333 10.474 1.00 73.02 90 GLY C C 1
ATOM 1379 O O . GLY C 3 83 ? 98.471 76.208 9.611 1.00 72.83 90 GLY C O 1
ATOM 1380 N N . ILE C 3 84 ? 97.553 74.821 11.127 1.00 50.94 91 ILE C N 1
ATOM 1381 C CA . ILE C 3 84 ? 96.191 75.254 10.862 1.00 53.41 91 ILE C CA 1
ATOM 1382 C C . ILE C 3 84 ? 95.642 76.181 11.959 1.00 56.92 91 ILE C C 1
ATOM 1383 O O . ILE C 3 84 ? 95.057 75.729 12.940 1.00 56.94 91 ILE C O 1
ATOM 1388 N N . GLY C 3 85 ? 95.839 77.483 11.789 1.00 201.29 92 GLY C N 1
ATOM 1389 C CA . GLY C 3 85 ? 95.353 78.431 12.778 1.00 201.29 92 GLY C CA 1
ATOM 1390 C C . GLY C 3 85 ? 95.287 77.853 14.183 1.00 201.29 92 GLY C C 1
ATOM 1391 O O . GLY C 3 85 ? 96.218 77.180 14.630 1.00 201.29 92 GLY C O 1
ATOM 1392 N N . ASN C 3 86 ? 94.180 78.102 14.877 1.00 201.29 93 ASN C N 1
ATOM 1393 C CA . ASN C 3 86 ? 93.995 77.602 16.236 1.00 201.29 93 ASN C CA 1
ATOM 1394 C C . ASN C 3 86 ? 93.377 76.204 16.266 1.00 201.29 93 ASN C C 1
ATOM 1395 O O . ASN C 3 86 ? 92.215 76.039 16.646 1.00 201.29 93 ASN C O 1
ATOM 1400 N N . SER C 3 87 ? 94.150 75.201 15.859 1.00 103.20 94 SER C N 1
ATOM 1401 C CA . SER C 3 87 ? 93.667 73.820 15.874 1.00 104.04 94 SER C CA 1
ATOM 1402 C C . SER C 3 87 ? 94.567 73.026 16.819 1.00 105.13 94 SER C C 1
ATOM 1403 O O . SER C 3 87 ? 95.791 73.178 16.789 1.00 104.93 94 SER C O 1
ATOM 1406 N N . ASP C 3 88 ? 93.961 72.197 17.668 1.00 164.89 95 ASP C N 1
ATOM 1407 C CA . ASP C 3 88 ? 94.723 71.393 18.622 1.00 164.89 95 ASP C CA 1
ATOM 1408 C C . ASP C 3 88 ? 95.348 70.159 17.979 1.00 164.89 95 ASP C C 1
ATOM 1409 O O . ASP C 3 88 ? 95.023 69.024 18.332 1.00 164.89 95 ASP C O 1
ATOM 1414 N N . GLN C 3 89 ? 96.248 70.396 17.030 1.00 201.29 96 GLN C N 1
ATOM 1415 C CA . GLN C 3 89 ? 96.952 69.325 16.338 1.00 201.29 96 GLN C CA 1
ATOM 1416 C C . GLN C 3 89 ? 98.448 69.513 16.547 1.00 201.29 96 GLN C C 1
ATOM 1417 O O . GLN C 3 89 ? 98.889 69.852 17.645 1.00 201.29 96 GLN C O 1
ATOM 1423 N N . GLU C 3 90 ? 99.228 69.298 15.496 1.00 84.40 97 GLU C N 1
ATOM 1424 C CA . GLU C 3 90 ? 100.677 69.451 15.591 1.00 82.39 97 GLU C CA 1
ATOM 1425 C C . GLU C 3 90 ? 101.204 70.182 14.364 1.00 78.17 97 GLU C C 1
ATOM 1426 O O . GLU C 3 90 ? 100.876 69.827 13.231 1.00 78.01 97 GLU C O 1
ATOM 1432 N N . MET C 3 91 ? 102.015 71.208 14.583 1.00 66.82 98 MET C N 1
ATOM 1433 C CA . MET C 3 91 ? 102.561 71.949 13.460 1.00 62.19 98 MET C CA 1
ATOM 1434 C C . MET C 3 91 ? 103.621 71.082 12.808 1.00 59.69 98 MET C C 1
ATOM 1435 O O . MET C 3 91 ? 104.398 70.443 13.500 1.00 59.56 98 MET C O 1
ATOM 1440 N N . GLN C 3 92 ? 103.638 71.040 11.482 1.00 62.03 99 GLN C N 1
ATOM 1441 C CA . GLN C 3 92 ? 104.621 70.245 10.758 1.00 59.06 99 GLN C CA 1
ATOM 1442 C C . GLN C 3 92 ? 105.798 71.142 10.432 1.00 58.06 99 GLN C C 1
ATOM 1443 O O . GLN C 3 92 ? 105.621 72.347 10.253 1.00 58.20 99 GLN C O 1
ATOM 1449 N N . GLN C 3 93 ? 107.004 70.582 10.372 1.00 47.57 100 GLN C N 1
ATOM 1450 C CA . GLN C 3 93 ? 108.167 71.421 10.093 1.00 46.41 100 GLN C CA 1
ATOM 1451 C C . GLN C 3 93 ? 108.493 71.485 8.632 1.00 46.27 100 GLN C C 1
ATOM 1452 O O . GLN C 3 93 ? 108.247 70.553 7.890 1.00 45.69 100 GLN C O 1
ATOM 1458 N N . LEU C 3 94 ? 109.043 72.602 8.212 1.00 63.63 101 LEU C N 1
ATOM 1459 C CA . LEU C 3 94 ? 109.410 72.746 6.827 1.00 65.30 101 LEU C CA 1
ATOM 1460 C C . LEU C 3 94 ? 110.921 72.725 6.824 1.00 67.19 101 LEU C C 1
ATOM 1461 O O . LEU C 3 94 ? 111.539 73.426 7.633 1.00 67.37 101 LEU C O 1
ATOM 1466 N N . ASN C 3 95 ? 111.520 71.931 5.936 1.00 73.24 102 ASN C N 1
ATOM 1467 C CA . ASN C 3 95 ? 112.975 71.876 5.853 1.00 75.47 102 ASN C CA 1
ATOM 1468 C C . ASN C 3 95 ? 113.474 72.982 4.923 1.00 75.31 102 ASN C C 1
ATOM 1469 O O . ASN C 3 95 ? 113.247 72.934 3.721 1.00 74.67 102 ASN C O 1
ATOM 1474 N N . LEU C 3 96 ? 114.152 73.980 5.473 1.00 65.93 103 LEU C N 1
ATOM 1475 C CA . LEU C 3 96 ? 114.644 75.077 4.654 1.00 68.24 103 LEU C CA 1
ATOM 1476 C C . LEU C 3 96 ? 116.160 75.092 4.452 1.00 70.25 103 LEU C C 1
ATOM 1477 O O . LEU C 3 96 ? 116.723 76.113 4.017 1.00 70.37 103 LEU C O 1
ATOM 1482 N N . GLU C 3 97 ? 116.822 73.978 4.765 1.00 98.14 104 GLU C N 1
ATOM 1483 C CA . GLU C 3 97 ? 118.274 73.892 4.618 1.00 100.07 104 GLU C CA 1
ATOM 1484 C C . GLU C 3 97 ? 118.719 74.119 3.182 1.00 99.35 104 GLU C C 1
ATOM 1485 O O . GLU C 3 97 ? 118.277 73.417 2.271 1.00 99.31 104 GLU C O 1
ATOM 1491 N N . GLY C 3 98 ? 119.593 75.103 2.987 1.00 101.42 105 GLY C N 1
ATOM 1492 C CA . GLY C 3 98 ? 120.098 75.401 1.658 1.00 101.27 105 GLY C CA 1
ATOM 1493 C C . GLY C 3 98 ? 119.058 75.965 0.707 1.00 101.46 105 GLY C C 1
ATOM 1494 O O . GLY C 3 98 ? 119.367 76.815 -0.134 1.00 101.65 105 GLY C O 1
ATOM 1495 N N . LYS C 3 99 ? 117.823 75.487 0.834 1.00 82.67 106 LYS C N 1
ATOM 1496 C CA . LYS C 3 99 ? 116.728 75.951 -0.005 1.00 82.41 106 LYS C CA 1
ATOM 1497 C C . LYS C 3 99 ? 116.258 77.352 0.410 1.00 81.52 106 LYS C C 1
ATOM 1498 O O . LYS C 3 99 ? 116.399 77.763 1.568 1.00 81.10 106 LYS C O 1
ATOM 1504 N N . ASN C 3 100 ? 115.702 78.078 -0.555 1.00 76.86 107 ASN C N 1
ATOM 1505 C CA . ASN C 3 100 ? 115.211 79.429 -0.343 1.00 75.38 107 ASN C CA 1
ATOM 1506 C C . ASN C 3 100 ? 113.704 79.433 -0.078 1.00 73.17 107 ASN C C 1
ATOM 1507 O O . ASN C 3 100 ? 113.127 80.455 0.269 1.00 72.56 107 ASN C O 1
ATOM 1512 N N . TYR C 3 101 ? 113.080 78.273 -0.224 1.00 45.19 108 TYR C N 1
ATOM 1513 C CA . TYR C 3 101 ? 111.649 78.125 -0.028 1.00 44.09 108 TYR C CA 1
ATOM 1514 C C . TYR C 3 101 ? 111.400 76.710 0.454 1.00 42.52 108 TYR C C 1
ATOM 1515 O O . TYR C 3 101 ? 112.337 75.966 0.669 1.00 42.51 108 TYR C O 1
ATOM 1524 N N . CYS C 3 102 ? 110.138 76.327 0.601 1.00 64.72 109 CYS C N 1
ATOM 1525 C CA . CYS C 3 102 ? 109.810 74.971 1.014 1.00 63.73 109 CYS C CA 1
ATOM 1526 C C . CYS C 3 102 ? 108.319 74.774 1.067 1.00 62.44 109 CYS C C 1
ATOM 1527 O O . CYS C 3 102 ? 107.614 75.567 1.673 1.00 63.35 109 CYS C O 1
ATOM 1530 N N . THR C 3 103 ? 107.843 73.701 0.447 1.00 43.82 110 THR C N 1
ATOM 1531 C CA . THR C 3 103 ? 106.420 73.385 0.397 1.00 42.74 110 THR C CA 1
ATOM 1532 C C . THR C 3 103 ? 105.946 72.546 1.588 1.00 41.52 110 THR C C 1
ATOM 1533 O O . THR C 3 103 ? 106.741 71.899 2.259 1.00 41.42 110 THR C O 1
ATOM 1537 N N . ALA C 3 104 ? 104.651 72.551 1.854 1.00 57.97 111 ALA C N 1
ATOM 1538 C CA . ALA C 3 104 ? 104.135 71.798 2.983 1.00 58.63 111 ALA C CA 1
ATOM 1539 C C . ALA C 3 104 ? 103.324 70.650 2.434 1.00 59.53 111 ALA C C 1
ATOM 1540 O O . ALA C 3 104 ? 102.092 70.641 2.518 1.00 60.51 111 ALA C O 1
ATOM 1542 N N . LYS C 3 105 ? 104.021 69.661 1.895 1.00 62.98 112 LYS C N 1
ATOM 1543 C CA . LYS C 3 105 ? 103.358 68.533 1.264 1.00 63.67 112 LYS C CA 1
ATOM 1544 C C . LYS C 3 105 ? 102.333 67.679 2.000 1.00 62.12 112 LYS C C 1
ATOM 1545 O O . LYS C 3 105 ? 101.562 66.991 1.341 1.00 62.41 112 LYS C O 1
ATOM 1551 N N . THR C 3 106 ? 102.266 67.711 3.325 1.00 64.48 113 THR C N 1
ATOM 1552 C CA . THR C 3 106 ? 101.265 66.859 3.967 1.00 64.10 113 THR C CA 1
ATOM 1553 C C . THR C 3 106 ? 100.290 67.505 4.939 1.00 63.70 113 THR C C 1
ATOM 1554 O O . THR C 3 106 ? 99.921 66.889 5.949 1.00 63.67 113 THR C O 1
ATOM 1558 N N . LEU C 3 107 ? 99.856 68.729 4.625 1.00 73.58 114 LEU C N 1
ATOM 1559 C CA . LEU C 3 107 ? 98.900 69.458 5.463 1.00 70.95 114 LEU C CA 1
ATOM 1560 C C . LEU C 3 107 ? 97.484 69.056 5.132 1.00 70.17 114 LEU C C 1
ATOM 1561 O O . LEU C 3 107 ? 97.146 68.880 3.966 1.00 70.12 114 LEU C O 1
ATOM 1566 N N . TYR C 3 108 ? 96.645 68.924 6.147 1.00 53.84 115 TYR C N 1
ATOM 1567 C CA . TYR C 3 108 ? 95.263 68.541 5.896 1.00 54.40 115 TYR C CA 1
ATOM 1568 C C . TYR C 3 108 ? 94.352 69.012 7.027 1.00 55.65 115 TYR C C 1
ATOM 1569 O O . TYR C 3 108 ? 94.816 69.283 8.136 1.00 55.62 115 TYR C O 1
ATOM 1578 N N . ILE C 3 109 ? 93.055 69.103 6.751 1.00 51.05 116 ILE C N 1
ATOM 1579 C CA . ILE C 3 109 ? 92.108 69.573 7.756 1.00 52.51 116 ILE C CA 1
ATOM 1580 C C . ILE C 3 109 ? 91.049 68.526 8.061 1.00 53.53 116 ILE C C 1
ATOM 1581 O O . ILE C 3 109 ? 90.239 68.189 7.201 1.00 53.45 116 ILE C O 1
ATOM 1586 N N . SER C 3 110 ? 91.070 68.011 9.289 1.00 53.99 117 SER C N 1
ATOM 1587 C CA . SER C 3 110 ? 90.124 66.982 9.734 1.00 56.57 117 SER C CA 1
ATOM 1588 C C . SER C 3 110 ? 88.716 67.530 9.795 1.00 57.62 117 SER C C 1
ATOM 1589 O O . SER C 3 110 ? 88.527 68.725 9.651 1.00 57.95 117 SER C O 1
ATOM 1592 N N . ASP C 3 111 ? 87.720 66.675 9.995 1.00 76.06 118 ASP C N 1
ATOM 1593 C CA . ASP C 3 111 ? 86.350 67.173 10.068 1.00 77.72 118 ASP C CA 1
ATOM 1594 C C . ASP C 3 111 ? 86.028 67.518 11.516 1.00 77.31 118 ASP C C 1
ATOM 1595 O O . ASP C 3 111 ? 84.939 67.997 11.825 1.00 77.77 118 ASP C O 1
ATOM 1600 N N . SER C 3 112 ? 86.995 67.277 12.397 1.00 88.79 119 SER C N 1
ATOM 1601 C CA . SER C 3 112 ? 86.849 67.570 13.820 1.00 88.37 119 SER C CA 1
ATOM 1602 C C . SER C 3 112 ? 86.741 69.084 13.978 1.00 87.96 119 SER C C 1
ATOM 1603 O O . SER C 3 112 ? 86.186 69.585 14.957 1.00 87.87 119 SER C O 1
ATOM 1606 N N . ASP C 3 113 ? 87.286 69.791 12.988 1.00 76.52 120 ASP C N 1
ATOM 1607 C CA . ASP C 3 113 ? 87.310 71.255 12.920 1.00 75.72 120 ASP C CA 1
ATOM 1608 C C . ASP C 3 113 ? 86.024 71.739 12.253 1.00 74.81 120 ASP C C 1
ATOM 1609 O O . ASP C 3 113 ? 85.765 71.421 11.088 1.00 75.01 120 ASP C O 1
ATOM 1614 N N . LYS C 3 114 ? 85.230 72.522 12.979 1.00 66.66 121 LYS C N 1
ATOM 1615 C CA . LYS C 3 114 ? 83.963 73.023 12.444 1.00 65.43 121 LYS C CA 1
ATOM 1616 C C . LYS C 3 114 ? 84.019 74.356 11.670 1.00 64.18 121 LYS C C 1
ATOM 1617 O O . LYS C 3 114 ? 83.051 74.746 11.031 1.00 63.70 121 LYS C O 1
ATOM 1623 N N . ARG C 3 115 ? 85.156 75.037 11.710 1.00 57.70 122 ARG C N 1
ATOM 1624 C CA . ARG C 3 115 ? 85.326 76.310 11.013 1.00 57.23 122 ARG C CA 1
ATOM 1625 C C . ARG C 3 115 ? 85.086 76.286 9.507 1.00 56.86 122 ARG C C 1
ATOM 1626 O O . ARG C 3 115 ? 85.444 75.332 8.819 1.00 57.68 122 ARG C O 1
ATOM 1634 N N . LYS C 3 116 ? 84.482 77.357 9.002 1.00 52.32 123 LYS C N 1
ATOM 1635 C CA . LYS C 3 116 ? 84.174 77.474 7.583 1.00 51.60 123 LYS C CA 1
ATOM 1636 C C . LYS C 3 116 ? 85.453 77.915 6.908 1.00 48.92 123 LYS C C 1
ATOM 1637 O O . LYS C 3 116 ? 85.690 77.643 5.732 1.00 48.43 123 LYS C O 1
ATOM 1643 N N . HIS C 3 117 ? 86.280 78.611 7.670 1.00 57.73 124 HIS C N 1
ATOM 1644 C CA . HIS C 3 117 ? 87.537 79.113 7.151 1.00 56.24 124 HIS C CA 1
ATOM 1645 C C . HIS C 3 117 ? 88.610 78.935 8.185 1.00 55.23 124 HIS C C 1
ATOM 1646 O O . HIS C 3 117 ? 88.340 78.529 9.317 1.00 54.87 124 HIS C O 1
ATOM 1653 N N . PHE C 3 118 ? 89.827 79.263 7.776 1.00 34.90 125 PHE C N 1
ATOM 1654 C CA . PHE C 3 118 ? 90.999 79.173 8.626 1.00 34.01 125 PHE C CA 1
ATOM 1655 C C . PHE C 3 118 ? 92.109 79.732 7.771 1.00 33.35 125 PHE C C 1
ATOM 1656 O O . PHE C 3 118 ? 91.920 79.956 6.570 1.00 32.97 125 PHE C O 1
ATOM 1664 N N . MET C 3 119 ? 93.251 79.983 8.389 1.00 57.82 126 MET C N 1
ATOM 1665 C CA . MET C 3 119 ? 94.389 80.454 7.638 1.00 57.91 126 MET C CA 1
ATOM 1666 C C . MET C 3 119 ? 95.576 79.700 8.202 1.00 57.86 126 MET C C 1
ATOM 1667 O O . MET C 3 119 ? 95.580 79.323 9.367 1.00 58.48 126 MET C O 1
ATOM 1672 N N . LEU C 3 120 ? 96.546 79.419 7.344 1.00 43.13 127 LEU C N 1
ATOM 1673 C CA . LEU C 3 120 ? 97.733 78.696 7.733 1.00 41.32 127 LEU C CA 1
ATOM 1674 C C . LEU C 3 120 ? 98.593 79.559 8.612 1.00 41.84 127 LEU C C 1
ATOM 1675 O O . LEU C 3 120 ? 98.780 80.754 8.350 1.00 41.35 127 LEU C O 1
ATOM 1680 N N . SER C 3 121 ? 99.127 78.938 9.655 1.00 54.74 128 SER C N 1
ATOM 1681 C CA . SER C 3 121 ? 100.015 79.624 10.570 1.00 54.91 128 SER C CA 1
ATOM 1682 C C . SER C 3 121 ? 101.429 79.115 10.273 1.00 53.80 128 SER C C 1
ATOM 1683 O O . SER C 3 121 ? 101.655 77.919 10.152 1.00 54.42 128 SER C O 1
ATOM 1686 N N . VAL C 3 122 ? 102.374 80.023 10.113 1.00 37.40 129 VAL C N 1
ATOM 1687 C CA . VAL C 3 122 ? 103.743 79.623 9.849 1.00 36.21 129 VAL C CA 1
ATOM 1688 C C . VAL C 3 122 ? 104.627 80.216 10.922 1.00 36.71 129 VAL C C 1
ATOM 1689 O O . VAL C 3 122 ? 104.985 81.395 10.818 1.00 36.10 129 VAL C O 1
ATOM 1693 N N . LYS C 3 123 ? 104.957 79.416 11.950 1.00 48.47 130 LYS C N 1
ATOM 1694 C CA . LYS C 3 123 ? 105.823 79.854 13.053 1.00 48.25 130 LYS C CA 1
ATOM 1695 C C . LYS C 3 123 ? 107.218 79.863 12.487 1.00 48.64 130 LYS C C 1
ATOM 1696 O O . LYS C 3 123 ? 107.512 79.107 11.576 1.00 49.10 130 LYS C O 1
ATOM 1702 N N . MET C 3 124 ? 108.106 80.681 13.013 1.00 45.69 131 MET C N 1
ATOM 1703 C CA . MET C 3 124 ? 109.409 80.708 12.385 1.00 46.83 131 MET C CA 1
ATOM 1704 C C . MET C 3 124 ? 110.466 81.454 13.184 1.00 48.27 131 MET C C 1
ATOM 1705 O O . MET C 3 124 ? 110.327 82.646 13.457 1.00 48.92 131 MET C O 1
ATOM 1710 N N . PHE C 3 125 ? 111.534 80.739 13.535 1.00 74.82 132 PHE C N 1
ATOM 1711 C CA . PHE C 3 125 ? 112.640 81.277 14.324 1.00 75.14 132 PHE C CA 1
ATOM 1712 C C . PHE C 3 125 ? 113.977 80.837 13.753 1.00 76.15 132 PHE C C 1
ATOM 1713 O O . PHE C 3 125 ? 114.024 80.039 12.828 1.00 76.98 132 PHE C O 1
ATOM 1721 N N . TYR C 3 126 ? 115.066 81.356 14.305 1.00 58.81 133 TYR C N 1
ATOM 1722 C CA . TYR C 3 126 ? 116.396 80.964 13.851 1.00 59.92 133 TYR C CA 1
ATOM 1723 C C . TYR C 3 126 ? 116.868 79.751 14.667 1.00 61.15 133 TYR C C 1
ATOM 1724 O O . TYR C 3 126 ? 116.250 79.397 15.673 1.00 61.20 133 TYR C O 1
ATOM 1733 N N . GLY C 3 127 ? 117.963 79.125 14.239 1.00 68.84 134 GLY C N 1
ATOM 1734 C CA . GLY C 3 127 ? 118.478 77.954 14.933 1.00 69.21 134 GLY C CA 1
ATOM 1735 C C . GLY C 3 127 ? 118.670 78.100 16.433 1.00 69.82 134 GLY C C 1
ATOM 1736 O O . GLY C 3 127 ? 118.294 77.220 17.218 1.00 69.27 134 GLY C O 1
ATOM 1737 N N . ASN C 3 128 ? 119.260 79.215 16.842 1.00 55.91 135 ASN C N 1
ATOM 1738 C CA . ASN C 3 128 ? 119.502 79.451 18.253 1.00 57.01 135 ASN C CA 1
ATOM 1739 C C . ASN C 3 128 ? 118.275 79.973 18.948 1.00 57.16 135 ASN C C 1
ATOM 1740 O O . ASN C 3 128 ? 118.385 80.841 19.801 1.00 56.74 135 ASN C O 1
ATOM 1745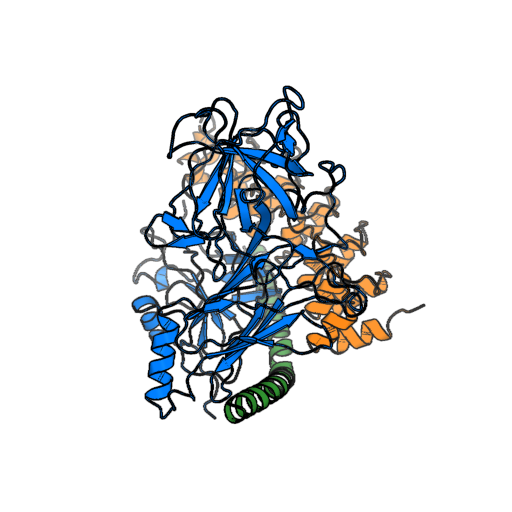 N N . SER C 3 129 ? 117.109 79.460 18.591 1.00 73.95 136 SER C N 1
ATOM 1746 C CA . SER C 3 129 ? 115.868 79.911 19.205 1.00 74.85 136 SER C CA 1
ATOM 1747 C C . SER C 3 129 ? 115.647 81.435 19.242 1.00 75.57 136 SER C C 1
ATOM 1748 O O . SER C 3 129 ? 114.810 81.928 20.005 1.00 75.96 136 SER C O 1
ATOM 1751 N N . ASP C 3 130 ? 116.402 82.184 18.443 1.00 74.26 137 ASP C N 1
ATOM 1752 C CA . ASP C 3 130 ? 116.185 83.622 18.364 1.00 75.42 137 ASP C CA 1
ATOM 1753 C C . ASP C 3 130 ? 114.836 83.641 17.656 1.00 75.21 137 ASP C C 1
ATOM 1754 O O . ASP C 3 130 ? 114.579 82.781 16.812 1.00 76.07 137 ASP C O 1
ATOM 1759 N N . ASP C 3 131 ? 113.966 84.592 17.971 1.00 65.98 138 ASP C N 1
ATOM 1760 C CA . ASP C 3 131 ? 112.657 84.584 17.330 1.00 64.05 138 ASP C CA 1
ATOM 1761 C C . ASP C 3 131 ? 112.488 85.512 16.139 1.00 62.09 138 ASP C C 1
ATOM 1762 O O . ASP C 3 131 ? 112.997 86.631 16.114 1.00 61.67 138 ASP C O 1
ATOM 1767 N N . ILE C 3 132 ? 111.773 85.008 15.141 1.00 56.13 139 ILE C N 1
ATOM 1768 C CA . ILE C 3 132 ? 111.506 85.737 13.915 1.00 54.70 139 ILE C CA 1
ATOM 1769 C C . ILE C 3 132 ? 110.077 86.236 13.917 1.00 52.95 139 ILE C C 1
ATOM 1770 O O . ILE C 3 132 ? 109.835 87.433 13.815 1.00 53.90 139 ILE C O 1
ATOM 1775 N N . GLY C 3 133 ? 109.121 85.331 14.032 1.00 47.63 140 GLY C N 1
ATOM 1776 C CA . GLY C 3 133 ? 107.750 85.786 14.060 1.00 45.01 140 GLY C CA 1
ATOM 1777 C C . GLY C 3 133 ? 106.761 84.726 13.667 1.00 44.06 140 GLY C C 1
ATOM 1778 O O . GLY C 3 133 ? 107.109 83.554 13.620 1.00 44.69 140 GLY C O 1
ATOM 1779 N N . VAL C 3 134 ? 105.524 85.124 13.396 1.00 39.94 141 VAL C N 1
ATOM 1780 C CA . VAL C 3 134 ? 104.504 84.170 12.993 1.00 38.90 141 VAL C CA 1
ATOM 1781 C C . VAL C 3 134 ? 103.723 84.785 11.894 1.00 39.33 141 VAL C C 1
ATOM 1782 O O . VAL C 3 134 ? 102.968 85.702 12.138 1.00 40.19 141 VAL C O 1
ATOM 1786 N N . PHE C 3 135 ? 103.868 84.278 10.687 1.00 55.43 142 PHE C N 1
ATOM 1787 C CA . PHE C 3 135 ? 103.137 84.862 9.592 1.00 56.37 142 PHE C CA 1
ATOM 1788 C C . PHE C 3 135 ? 102.032 83.916 9.169 1.00 57.72 142 PHE C C 1
ATOM 1789 O O . PHE C 3 135 ? 102.204 82.698 9.231 1.00 59.17 142 PHE C O 1
ATOM 1797 N N . LEU C 3 136 ? 100.893 84.476 8.761 1.00 43.87 143 LEU C N 1
ATOM 1798 C CA . LEU C 3 136 ? 99.752 83.662 8.331 1.00 42.99 143 LEU C CA 1
ATOM 1799 C C . LEU C 3 136 ? 99.298 83.899 6.896 1.00 42.97 143 LEU C C 1
ATOM 1800 O O . LEU C 3 136 ? 99.466 84.964 6.314 1.00 41.71 143 LEU C O 1
ATOM 1805 N N . SER C 3 137 ? 98.702 82.870 6.334 1.00 67.49 144 SER C N 1
ATOM 1806 C CA . SER C 3 137 ? 98.221 82.941 4.982 1.00 68.53 144 SER C CA 1
ATOM 1807 C C . SER C 3 137 ? 96.879 83.644 4.953 1.00 69.86 144 SER C C 1
ATOM 1808 O O . SER C 3 137 ? 96.234 83.833 5.992 1.00 71.41 144 SER C O 1
ATOM 1811 N N . LYS C 3 138 ? 96.465 84.036 3.754 1.00 54.86 145 LYS C N 1
ATOM 1812 C CA . LYS C 3 138 ? 95.178 84.670 3.580 1.00 54.98 145 LYS C CA 1
ATOM 1813 C C . LYS C 3 138 ? 94.188 83.552 3.902 1.00 55.56 145 LYS C C 1
ATOM 1814 O O . LYS C 3 138 ? 94.515 82.375 3.757 1.00 56.36 145 LYS C O 1
ATOM 1820 N N . ARG C 3 139 ? 92.988 83.902 4.344 1.00 47.19 146 ARG C N 1
ATOM 1821 C CA . ARG C 3 139 ? 92.006 82.889 4.700 1.00 47.89 146 ARG C CA 1
ATOM 1822 C C . ARG C 3 139 ? 91.794 81.878 3.611 1.00 47.61 146 ARG C C 1
ATOM 1823 O O . ARG C 3 139 ? 91.930 82.181 2.432 1.00 47.26 146 ARG C O 1
ATOM 1831 N N . ILE C 3 140 ? 91.439 80.675 4.037 1.00 41.70 147 ILE C N 1
ATOM 1832 C CA . ILE C 3 140 ? 91.192 79.550 3.159 1.00 42.67 147 ILE C CA 1
ATOM 1833 C C . ILE C 3 140 ? 89.823 78.975 3.514 1.00 43.93 147 ILE C C 1
ATOM 1834 O O . ILE C 3 140 ? 89.530 78.767 4.702 1.00 43.68 147 ILE C O 1
ATOM 1839 N N . LYS C 3 141 ? 88.979 78.721 2.509 1.00 52.62 148 LYS C N 1
ATOM 1840 C CA . LYS C 3 141 ? 87.654 78.156 2.788 1.00 54.44 148 LYS C CA 1
ATOM 1841 C C . LYS C 3 141 ? 87.627 76.638 2.728 1.00 54.26 148 LYS C C 1
ATOM 1842 O O . LYS C 3 141 ? 88.254 76.012 1.874 1.00 54.48 148 LYS C O 1
ATOM 1848 N N . VAL C 3 142 ? 86.876 76.061 3.649 1.00 53.61 149 VAL C N 1
ATOM 1849 C CA . VAL C 3 142 ? 86.703 74.624 3.753 1.00 54.70 149 VAL C CA 1
ATOM 1850 C C . VAL C 3 142 ? 85.507 74.178 2.923 1.00 57.41 149 VAL C C 1
ATOM 1851 O O . VAL C 3 142 ? 84.429 74.773 3.019 1.00 58.25 149 VAL C O 1
ATOM 1855 N N . ILE C 3 143 ? 85.677 73.130 2.123 1.00 60.31 150 ILE C N 1
ATOM 1856 C CA . ILE C 3 143 ? 84.565 72.628 1.321 1.00 62.36 150 ILE C CA 1
ATOM 1857 C C . ILE C 3 143 ? 84.453 71.128 1.545 1.00 65.81 150 ILE C C 1
ATOM 1858 O O . ILE C 3 143 ? 85.461 70.433 1.560 1.00 66.46 150 ILE C O 1
ATOM 1863 N N . SER C 3 144 ? 83.231 70.635 1.732 1.00 84.39 151 SER C N 1
ATOM 1864 C CA . SER C 3 144 ? 83.010 69.213 2.004 1.00 88.72 151 SER C CA 1
ATOM 1865 C C . SER C 3 144 ? 83.223 68.319 0.797 1.00 91.66 151 SER C C 1
ATOM 1866 O O . SER C 3 144 ? 83.224 67.095 0.912 1.00 92.47 151 SER C O 1
ATOM 1869 N N . LYS C 3 145 ? 83.404 68.938 -0.358 1.00 64.81 152 LYS C N 1
ATOM 1870 C CA . LYS C 3 145 ? 83.628 68.213 -1.595 1.00 68.36 152 LYS C CA 1
ATOM 1871 C C . LYS C 3 145 ? 83.352 69.196 -2.703 1.00 71.29 152 LYS C C 1
ATOM 1872 O O . LYS C 3 145 ? 82.444 70.015 -2.592 1.00 71.81 152 LYS C O 1
ATOM 1878 N N . PRO C 3 146 ? 84.136 69.151 -3.783 1.00 68.63 153 PRO C N 1
ATOM 1879 C CA . PRO C 3 146 ? 83.862 70.105 -4.858 1.00 71.71 153 PRO C CA 1
ATOM 1880 C C . PRO C 3 146 ? 82.453 69.876 -5.396 1.00 75.01 153 PRO C C 1
ATOM 1881 O O . PRO C 3 146 ? 81.898 68.784 -5.240 1.00 74.78 153 PRO C O 1
ATOM 1885 N N . SER C 3 147 ? 81.871 70.907 -6.005 1.00 171.56 154 SER C N 1
ATOM 1886 C CA . SER C 3 147 ? 80.526 70.803 -6.563 1.00 175.72 154 SER C CA 1
ATOM 1887 C C . SER C 3 147 ? 80.601 70.566 -8.063 1.00 178.62 154 SER C C 1
ATOM 1888 O O . SER C 3 147 ? 80.830 71.498 -8.835 1.00 179.13 154 SER C O 1
ATOM 1891 N N . LYS C 3 148 ? 80.413 69.313 -8.465 1.00 201.29 155 LYS C N 1
ATOM 1892 C CA . LYS C 3 148 ? 80.453 68.944 -9.876 1.00 201.29 155 LYS C CA 1
ATOM 1893 C C . LYS C 3 148 ? 79.100 69.272 -10.504 1.00 201.29 155 LYS C C 1
ATOM 1894 O O . LYS C 3 148 ? 78.930 69.207 -11.724 1.00 201.29 155 LYS C O 1
ATOM 1900 N N . LYS C 3 149 ? 78.144 69.633 -9.653 1.00 182.55 156 LYS C N 1
ATOM 1901 C CA . LYS C 3 149 ? 76.806 69.990 -10.102 1.00 182.55 156 LYS C CA 1
ATOM 1902 C C . LYS C 3 149 ? 76.813 71.356 -10.772 1.00 182.55 156 LYS C C 1
ATOM 1903 O O . LYS C 3 149 ? 77.831 71.798 -11.305 1.00 182.55 156 LYS C O 1
ATOM 1909 N N . LYS C 3 150 ? 75.667 72.020 -10.742 1.00 169.25 157 LYS C N 1
ATOM 1910 C CA . LYS C 3 150 ? 75.530 73.334 -11.347 1.00 169.25 157 LYS C CA 1
ATOM 1911 C C . LYS C 3 150 ? 75.944 74.418 -10.363 1.00 169.25 157 LYS C C 1
ATOM 1912 O O . LYS C 3 150 ? 75.777 74.261 -9.153 1.00 169.25 157 LYS C O 1
ATOM 1918 N N . GLN C 3 151 ? 76.492 75.510 -10.891 1.00 184.27 158 GLN C N 1
ATOM 1919 C CA . GLN C 3 151 ? 76.938 76.635 -10.071 1.00 184.27 158 GLN C CA 1
ATOM 1920 C C . GLN C 3 151 ? 76.416 77.973 -10.590 1.00 184.27 158 GLN C C 1
ATOM 1921 O O . GLN C 3 151 ? 76.796 78.424 -11.671 1.00 184.27 158 GLN C O 1
ATOM 1927 N N . SER C 3 152 ? 75.546 78.604 -9.806 1.00 160.11 159 SER C N 1
ATOM 1928 C CA . SER C 3 152 ? 74.968 79.892 -10.170 1.00 160.11 159 SER C CA 1
ATOM 1929 C C . SER C 3 152 ? 76.019 80.983 -9.947 1.00 160.11 159 SER C C 1
ATOM 1930 O O . SER C 3 152 ? 77.129 80.695 -9.501 1.00 160.11 159 SER C O 1
ATOM 1933 N N . LEU C 3 153 ? 75.673 82.229 -10.260 1.00 155.63 160 LEU C N 1
ATOM 1934 C CA . LEU C 3 153 ? 76.599 83.349 -10.094 1.00 155.72 160 LEU C CA 1
ATOM 1935 C C . LEU C 3 153 ? 76.280 84.220 -8.878 1.00 155.48 160 LEU C C 1
ATOM 1936 O O . LEU C 3 153 ? 76.566 85.421 -8.867 1.00 155.53 160 LEU C O 1
ATOM 1941 N N . LYS C 3 154 ? 75.690 83.607 -7.856 1.00 180.74 161 LYS C N 1
ATOM 1942 C CA . LYS C 3 154 ? 75.341 84.321 -6.635 1.00 180.74 161 LYS C CA 1
ATOM 1943 C C . LYS C 3 154 ? 76.272 83.917 -5.501 1.00 180.74 161 LYS C C 1
ATOM 1944 O O . LYS C 3 154 ? 76.612 84.733 -4.645 1.00 180.74 161 LYS C O 1
ATOM 1950 N N . ASN C 3 155 ? 76.687 82.654 -5.504 1.00 200.65 162 ASN C N 1
ATOM 1951 C CA . ASN C 3 155 ? 77.588 82.144 -4.479 1.00 200.65 162 ASN C CA 1
ATOM 1952 C C . ASN C 3 155 ? 79.005 82.098 -5.043 1.00 200.65 162 ASN C C 1
ATOM 1953 O O . ASN C 3 155 ? 79.588 81.026 -5.203 1.00 200.65 162 ASN C O 1
ATOM 1958 N N . ALA C 3 156 ? 79.549 83.271 -5.350 1.00 160.85 163 ALA C N 1
ATOM 1959 C CA . ALA C 3 156 ? 80.895 83.370 -5.898 1.00 160.85 163 ALA C CA 1
ATOM 1960 C C . ALA C 3 156 ? 81.941 82.948 -4.873 1.00 160.85 163 ALA C C 1
ATOM 1961 O O . ALA C 3 156 ? 81.674 82.118 -4.001 1.00 160.85 163 ALA C O 1
ATOM 1963 N N . ASP C 3 157 ? 83.132 83.532 -4.985 1.00 171.82 164 ASP C N 1
ATOM 1964 C CA . ASP C 3 157 ? 84.245 83.215 -4.094 1.00 171.82 164 ASP C CA 1
ATOM 1965 C C . ASP C 3 157 ? 84.691 81.811 -4.495 1.00 171.82 164 ASP C C 1
ATOM 1966 O O . ASP C 3 157 ? 85.778 81.350 -4.135 1.00 171.82 164 ASP C O 1
ATOM 1971 N N . LEU C 3 158 ? 83.831 81.153 -5.269 1.00 91.18 165 LEU C N 1
ATOM 1972 C CA . LEU C 3 158 ? 84.072 79.806 -5.764 1.00 87.54 165 LEU C CA 1
ATOM 1973 C C . LEU C 3 158 ? 84.211 79.786 -7.278 1.00 85.34 165 LEU C C 1
ATOM 1974 O O . LEU C 3 158 ? 84.354 78.724 -7.878 1.00 85.08 165 LEU C O 1
ATOM 1979 N N . CYS C 3 159 ? 84.167 80.959 -7.900 1.00 94.27 166 CYS C N 1
ATOM 1980 C CA . CYS C 3 159 ? 84.278 81.036 -9.352 1.00 92.44 166 CYS C CA 1
ATOM 1981 C C . CYS C 3 159 ? 85.529 81.780 -9.745 1.00 89.65 166 CYS C C 1
ATOM 1982 O O . CYS C 3 159 ? 85.736 82.913 -9.317 1.00 89.11 166 CYS C O 1
ATOM 1985 N N . ILE C 3 160 ? 86.372 81.148 -10.553 1.00 83.54 167 ILE C N 1
ATOM 1986 C CA . ILE C 3 160 ? 87.581 81.820 -10.998 1.00 81.25 167 ILE C CA 1
ATOM 1987 C C . ILE C 3 160 ? 87.061 83.094 -11.632 1.00 80.29 167 ILE C C 1
ATOM 1988 O O . ILE C 3 160 ? 85.943 83.111 -12.125 1.00 80.51 167 ILE C O 1
ATOM 1993 N N . ALA C 3 161 ? 87.843 84.162 -11.602 1.00 68.41 168 ALA C N 1
ATOM 1994 C CA . ALA C 3 161 ? 87.406 85.421 -12.190 1.00 67.64 168 ALA C CA 1
ATOM 1995 C C . ALA C 3 161 ? 88.558 86.055 -12.951 1.00 67.58 168 ALA C C 1
ATOM 1996 O O . ALA C 3 161 ? 89.661 86.150 -12.428 1.00 67.82 168 ALA C O 1
ATOM 1998 N N . SER C 3 162 ? 88.315 86.492 -14.182 1.00 96.65 169 SER C N 1
ATOM 1999 C CA . SER C 3 162 ? 89.388 87.092 -14.963 1.00 96.71 169 SER C CA 1
ATOM 2000 C C . SER C 3 162 ? 90.181 88.058 -14.103 1.00 96.32 169 SER C C 1
ATOM 2001 O O . SER C 3 162 ? 89.637 89.039 -13.591 1.00 96.39 169 SER C O 1
ATOM 2004 N N . GLY C 3 163 ? 91.469 87.761 -13.944 1.00 95.24 170 GLY C N 1
ATOM 2005 C CA . GLY C 3 163 ? 92.338 88.596 -13.136 1.00 94.51 170 GLY C CA 1
ATOM 2006 C C . GLY C 3 163 ? 93.030 87.821 -12.028 1.00 94.11 170 GLY C C 1
ATOM 2007 O O . GLY C 3 163 ? 94.243 87.945 -11.838 1.00 94.10 170 GLY C O 1
ATOM 2008 N N . THR C 3 164 ? 92.260 87.020 -11.295 1.00 83.59 17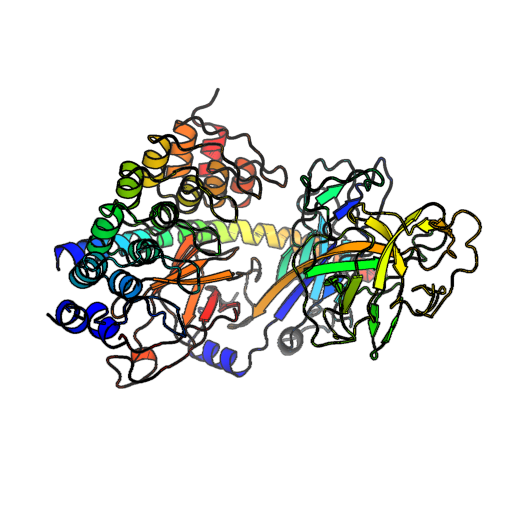1 THR C N 1
ATOM 2009 C CA . THR C 3 164 ? 92.798 86.223 -10.201 1.00 83.16 171 THR C CA 1
ATOM 2010 C C . THR C 3 164 ? 93.856 85.247 -10.719 1.00 82.65 171 THR C C 1
ATOM 2011 O O . THR C 3 164 ? 94.194 85.251 -11.907 1.00 82.59 171 THR C O 1
ATOM 2015 N N . LYS C 3 165 ? 94.377 84.412 -9.820 1.00 74.08 172 LYS C N 1
ATOM 2016 C CA . LYS C 3 165 ? 95.395 83.433 -10.179 1.00 72.72 172 LYS C CA 1
ATOM 2017 C C . LYS C 3 165 ? 94.909 82.032 -9.857 1.00 72.59 172 LYS C C 1
ATOM 2018 O O . LYS C 3 165 ? 93.958 81.848 -9.087 1.00 71.81 172 LYS C O 1
ATOM 2024 N N . VAL C 3 166 ? 95.562 81.042 -10.452 1.00 92.90 173 VAL C N 1
ATOM 2025 C CA . VAL C 3 166 ? 95.182 79.660 -10.220 1.00 93.83 173 VAL C CA 1
ATOM 2026 C C . VAL C 3 166 ? 96.327 78.694 -10.448 1.00 94.47 173 VAL C C 1
ATOM 2027 O O . VAL C 3 166 ? 97.309 79.013 -11.126 1.00 94.28 173 VAL C O 1
ATOM 2031 N N . ALA C 3 167 ? 96.188 77.507 -9.869 1.00 70.96 174 ALA C N 1
ATOM 2032 C CA . ALA C 3 167 ? 97.190 76.468 -10.009 1.00 71.28 174 ALA C CA 1
ATOM 2033 C C . ALA C 3 167 ? 96.523 75.342 -10.776 1.00 71.71 174 ALA C C 1
ATOM 2034 O O . ALA C 3 167 ? 95.302 75.147 -10.665 1.00 71.29 174 ALA C O 1
ATOM 2036 N N . LEU C 3 168 ? 97.324 74.610 -11.553 1.00 70.92 175 LEU C N 1
ATOM 2037 C CA . LEU C 3 168 ? 96.819 73.503 -12.368 1.00 71.22 175 LEU C CA 1
ATOM 2038 C C . LEU C 3 168 ? 97.631 72.230 -12.181 1.00 71.89 175 LEU C C 1
ATOM 2039 O O . LEU C 3 168 ? 98.843 72.206 -12.415 1.00 71.53 175 LEU C O 1
ATOM 2044 N N . PHE C 3 169 ? 96.959 71.163 -11.776 1.00 75.23 176 PHE C N 1
ATOM 2045 C CA . PHE C 3 169 ? 97.665 69.919 -11.549 1.00 76.53 176 PHE C CA 1
ATOM 2046 C C . PHE C 3 169 ? 96.960 68.688 -12.097 1.00 78.28 176 PHE C C 1
ATOM 2047 O O . PHE C 3 169 ? 95.730 68.628 -12.119 1.00 78.49 176 PHE C O 1
ATOM 2055 N N . ASN C 3 170 ? 97.757 67.708 -12.526 1.00 92.20 177 ASN C N 1
ATOM 2056 C CA . ASN C 3 170 ? 97.255 66.453 -13.085 1.00 94.21 177 ASN C CA 1
ATOM 2057 C C . ASN C 3 170 ? 97.488 65.264 -12.140 1.00 94.51 177 ASN C C 1
ATOM 2058 O O . ASN C 3 170 ? 98.572 65.118 -11.573 1.00 94.58 177 ASN C O 1
ATOM 2063 N N . ARG C 3 171 ? 96.473 64.413 -11.984 1.00 83.64 178 ARG C N 1
ATOM 2064 C CA . ARG C 3 171 ? 96.557 63.256 -11.082 1.00 84.90 178 ARG C CA 1
ATOM 2065 C C . ARG C 3 171 ? 96.472 61.893 -11.797 1.00 85.77 178 ARG C C 1
ATOM 2066 O O . ARG C 3 171 ? 95.379 61.403 -12.119 1.00 85.91 178 ARG C O 1
ATOM 2074 N N . LEU C 3 172 ? 97.636 61.278 -12.012 1.00 95.85 179 LEU C N 1
ATOM 2075 C CA . LEU C 3 172 ? 97.744 59.977 -12.676 1.00 95.96 179 LEU C CA 1
ATOM 2076 C C . LEU C 3 172 ? 97.182 58.793 -11.895 1.00 95.17 179 LEU C C 1
ATOM 2077 O O . LEU C 3 172 ? 97.683 58.423 -10.831 1.00 94.28 179 LEU C O 1
ATOM 2082 N N . ARG C 3 173 ? 96.123 58.216 -12.444 1.00 71.70 180 ARG C N 1
ATOM 2083 C CA . ARG C 3 173 ? 95.471 57.030 -11.894 1.00 71.55 180 ARG C CA 1
ATOM 2084 C C . ARG C 3 173 ? 95.039 57.013 -10.428 1.00 70.45 180 ARG C C 1
ATOM 2085 O O . ARG C 3 173 ? 94.780 55.940 -9.880 1.00 69.81 180 ARG C O 1
ATOM 2093 N N . SER C 3 174 ? 94.948 58.180 -9.794 1.00 79.11 181 SER C N 1
ATOM 2094 C CA . SER C 3 174 ? 94.501 58.246 -8.398 1.00 78.77 181 SER C CA 1
ATOM 2095 C C . SER C 3 174 ? 95.622 57.988 -7.382 1.00 78.53 181 SER C C 1
ATOM 2096 O O . SER C 3 174 ? 95.377 57.506 -6.270 1.00 78.27 181 SER C O 1
ATOM 2099 N N . GLN C 3 175 ? 96.849 58.339 -7.758 1.00 99.53 182 GLN C N 1
ATOM 2100 C CA . GLN C 3 175 ? 98.001 58.128 -6.888 1.00 98.87 182 GLN C CA 1
ATOM 2101 C C . GLN C 3 175 ? 98.711 59.391 -6.435 1.00 98.48 182 GLN C C 1
ATOM 2102 O O . GLN C 3 175 ? 99.486 59.982 -7.183 1.00 98.45 182 GLN C O 1
ATOM 2108 N N . THR C 3 176 ? 98.469 59.773 -5.186 1.00 99.88 183 THR C N 1
ATOM 2109 C CA . THR C 3 176 ? 99.049 60.988 -4.620 1.00 98.55 183 THR C CA 1
ATOM 2110 C C . THR C 3 176 ? 100.504 61.276 -4.977 1.00 97.69 183 THR C C 1
ATOM 2111 O O . THR C 3 176 ? 100.934 62.434 -4.950 1.00 98.15 183 THR C O 1
ATOM 2115 N N . VAL C 3 177 ? 101.251 60.233 -5.324 1.00 70.10 184 VAL C N 1
ATOM 2116 C CA . VAL C 3 177 ? 102.668 60.376 -5.660 1.00 69.15 184 VAL C CA 1
ATOM 2117 C C . VAL C 3 177 ? 102.945 60.799 -7.104 1.00 68.93 184 VAL C C 1
ATOM 2118 O O . VAL C 3 177 ? 104.080 61.143 -7.462 1.00 68.44 184 VAL C O 1
ATOM 2122 N N . SER C 3 178 ? 101.899 60.795 -7.921 1.00 90.66 185 SER C N 1
ATOM 2123 C CA . SER C 3 178 ? 102.014 61.182 -9.322 1.00 91.22 185 SER C CA 1
ATOM 2124 C C . SER C 3 178 ? 101.855 62.684 -9.538 1.00 91.36 185 SER C C 1
ATOM 2125 O O . SER C 3 178 ? 102.615 63.289 -10.294 1.00 91.97 185 SER C O 1
ATOM 2128 N N . THR C 3 179 ? 100.858 63.262 -8.871 1.00 78.31 186 THR C N 1
ATOM 2129 C CA . THR C 3 179 ? 100.531 64.684 -8.945 1.00 77.44 186 THR C CA 1
ATOM 2130 C C . THR C 3 179 ? 101.647 65.616 -9.408 1.00 77.76 186 THR C C 1
ATOM 2131 O O . THR C 3 179 ? 102.696 65.721 -8.768 1.00 77.40 186 THR C O 1
ATOM 2135 N N . ARG C 3 180 ? 101.396 66.301 -10.521 1.00 78.29 187 ARG C N 1
ATOM 2136 C CA . ARG C 3 180 ? 102.344 67.248 -11.105 1.00 79.70 187 ARG C CA 1
ATOM 2137 C C . ARG C 3 180 ? 101.576 68.556 -11.355 1.00 78.75 187 ARG C C 1
ATOM 2138 O O . ARG C 3 180 ? 100.390 68.530 -11.700 1.00 78.44 187 ARG C O 1
ATOM 2146 N N . TYR C 3 181 ? 102.242 69.695 -11.172 1.00 67.13 188 TYR C N 1
ATOM 2147 C CA . TYR C 3 181 ? 101.601 71.000 -11.353 1.00 66.95 188 TYR C CA 1
ATOM 2148 C C . TYR C 3 181 ? 102.232 71.745 -12.501 1.00 68.31 188 TYR C C 1
ATOM 2149 O O . TYR C 3 181 ? 103.441 71.688 -12.684 1.00 67.61 188 TYR C O 1
ATOM 2158 N N . LEU C 3 182 ? 101.424 72.462 -13.266 1.00 65.51 189 LEU C N 1
ATOM 2159 C CA . LEU C 3 182 ? 101.984 73.216 -14.367 1.00 68.63 189 LEU C CA 1
ATOM 2160 C C . LEU C 3 182 ? 102.915 74.228 -13.715 1.00 70.56 189 LEU C C 1
ATOM 2161 O O . LEU C 3 182 ? 102.479 75.019 -12.891 1.00 70.89 189 LEU C O 1
ATOM 2166 N N . HIS C 3 183 ? 104.193 74.181 -14.071 1.00 67.89 190 HIS C N 1
ATOM 2167 C CA . HIS C 3 183 ? 105.185 75.097 -13.519 1.00 71.34 190 HIS C CA 1
ATOM 2168 C C . HIS C 3 183 ? 105.961 75.709 -14.675 1.00 73.19 190 HIS C C 1
ATOM 2169 O O . HIS C 3 183 ? 105.594 75.510 -15.824 1.00 73.80 190 HIS C O 1
ATOM 2176 N N . VAL C 3 184 ? 107.029 76.443 -14.377 1.00 142.01 191 VAL C N 1
ATOM 2177 C CA . VAL C 3 184 ? 107.837 77.081 -15.412 1.00 144.82 191 VAL C CA 1
ATOM 2178 C C . VAL C 3 184 ? 109.264 77.382 -14.972 1.00 147.67 191 VAL C C 1
ATOM 2179 O O . VAL C 3 184 ? 109.486 77.956 -13.905 1.00 148.26 191 VAL C O 1
ATOM 2183 N N . GLU C 3 185 ? 110.224 77.009 -15.815 1.00 135.69 192 GLU C N 1
ATOM 2184 C CA . GLU C 3 185 ? 111.640 77.241 -15.542 1.00 138.24 192 GLU C CA 1
ATOM 2185 C C . GLU C 3 185 ? 112.409 77.166 -16.859 1.00 138.53 192 GLU C C 1
ATOM 2186 O O . GLU C 3 185 ? 112.012 76.450 -17.781 1.00 139.18 192 GLU C O 1
ATOM 2192 N N . GLY C 3 186 ? 113.502 77.916 -16.951 1.00 195.96 193 GLY C N 1
ATOM 2193 C CA . GLY C 3 186 ? 114.295 77.903 -18.164 1.00 195.96 193 GLY C CA 1
ATOM 2194 C C . GLY C 3 186 ? 113.560 78.491 -19.350 1.00 195.96 193 GLY C C 1
ATOM 2195 O O . GLY C 3 186 ? 113.984 78.325 -20.493 1.00 195.96 193 GLY C O 1
ATOM 2196 N N . GLY C 3 187 ? 112.447 79.169 -19.082 1.00 160.43 194 GLY C N 1
ATOM 2197 C CA . GLY C 3 187 ? 111.682 79.789 -20.150 1.00 160.20 194 GLY C CA 1
ATOM 2198 C C . GLY C 3 187 ? 110.511 79.000 -20.707 1.00 160.26 194 GLY C C 1
ATOM 2199 O O . GLY C 3 187 ? 109.666 79.571 -21.398 1.00 160.29 194 GLY C O 1
ATOM 2200 N N . ASN C 3 188 ? 110.444 77.701 -20.418 1.00 145.61 195 ASN C N 1
ATOM 2201 C CA . ASN C 3 188 ? 109.349 76.875 -20.928 1.00 145.02 195 ASN C CA 1
ATOM 2202 C C . ASN C 3 188 ? 108.488 76.240 -19.826 1.00 143.85 195 ASN C C 1
ATOM 2203 O O . ASN C 3 188 ? 108.859 76.237 -18.652 1.00 143.47 195 ASN C O 1
ATOM 2208 N N . PHE C 3 189 ? 107.339 75.700 -20.228 1.00 99.81 196 PHE C N 1
ATOM 2209 C CA . PHE C 3 189 ? 106.387 75.076 -19.312 1.00 99.02 196 PHE C CA 1
ATOM 2210 C C . PHE C 3 189 ? 106.654 73.611 -18.963 1.00 98.73 196 PHE C C 1
ATOM 2211 O O . PHE C 3 189 ? 106.519 72.727 -19.814 1.00 98.96 196 PHE C O 1
ATOM 2219 N N . HIS C 3 190 ? 107.009 73.368 -17.699 1.00 81.44 197 HIS C N 1
ATOM 2220 C CA . HIS C 3 190 ? 107.275 72.021 -17.188 1.00 81.01 197 HIS C CA 1
ATOM 2221 C C . HIS C 3 190 ? 105.979 71.437 -16.647 1.00 79.68 197 HIS C C 1
ATOM 2222 O O . HIS C 3 190 ? 104.889 71.909 -16.956 1.00 79.56 197 HIS C O 1
ATOM 2229 N N . ALA C 3 191 ? 106.102 70.408 -15.828 1.00 131.06 198 ALA C N 1
ATOM 2230 C CA . ALA C 3 191 ? 104.934 69.788 -15.225 1.00 130.21 198 ALA C CA 1
ATOM 2231 C C . ALA C 3 191 ? 105.401 69.138 -13.933 1.00 129.79 198 ALA C C 1
ATOM 2232 O O . ALA C 3 191 ? 104.880 68.106 -13.507 1.00 129.85 198 ALA C O 1
ATOM 2234 N N . SER C 3 192 ? 106.393 69.776 -13.317 1.00 119.95 199 SER C N 1
ATOM 2235 C CA . SER C 3 192 ? 106.993 69.305 -12.078 1.00 118.38 199 SER C CA 1
ATOM 2236 C C . SER C 3 192 ? 105.999 68.750 -11.070 1.00 117.52 199 SER C C 1
ATOM 2237 O O . SER C 3 192 ? 104.853 69.183 -10.989 1.00 116.99 199 SER C O 1
ATOM 2240 N N . SER C 3 193 ? 106.457 67.761 -10.319 1.00 99.43 200 SER C N 1
ATOM 2241 C CA . SER C 3 193 ? 105.649 67.153 -9.286 1.00 99.31 200 SER C CA 1
ATOM 2242 C C . SER C 3 193 ? 106.356 67.634 -8.044 1.00 99.17 200 SER C C 1
ATOM 2243 O O . SER C 3 193 ? 106.196 67.070 -6.964 1.00 99.13 200 SER C O 1
ATOM 2246 N N . GLN C 3 194 ? 107.161 68.679 -8.223 1.00 102.29 201 GLN C N 1
ATOM 2247 C CA . GLN C 3 194 ? 107.920 69.277 -7.131 1.00 102.40 201 GLN C CA 1
ATOM 2248 C C . GLN C 3 194 ? 107.383 70.674 -6.777 1.00 101.02 201 GLN C C 1
ATOM 2249 O O . GLN C 3 194 ? 106.878 70.891 -5.669 1.00 100.53 201 GLN C O 1
ATOM 2255 N N . GLN C 3 195 ? 107.492 71.611 -7.719 1.00 91.75 202 GLN C N 1
ATOM 2256 C CA . GLN C 3 195 ? 107.009 72.974 -7.511 1.00 90.56 202 GLN C CA 1
ATOM 2257 C C . GLN C 3 195 ? 105.687 73.203 -8.249 1.00 89.35 202 GLN C C 1
ATOM 2258 O O . GLN C 3 195 ? 105.193 72.330 -8.964 1.00 89.42 202 GLN C O 1
ATOM 2264 N N . TRP C 3 196 ? 105.107 74.382 -8.058 1.00 96.15 203 TRP C N 1
ATOM 2265 C CA . TRP C 3 196 ? 103.867 74.732 -8.732 1.00 94.30 203 TRP C CA 1
ATOM 2266 C C . TRP C 3 196 ? 103.774 76.230 -8.864 1.00 93.53 203 TRP C C 1
ATOM 2267 O O . TRP C 3 196 ? 104.112 76.966 -7.935 1.00 94.37 203 TRP C O 1
ATOM 2278 N N . GLY C 3 197 ? 103.324 76.669 -10.034 1.00 91.17 204 GLY C N 1
ATOM 2279 C CA . GLY C 3 197 ? 103.195 78.086 -10.304 1.00 89.68 204 GLY C CA 1
ATOM 2280 C C . GLY C 3 197 ? 101.766 78.601 -10.263 1.00 89.21 204 GLY C C 1
ATOM 2281 O O . GLY C 3 197 ? 100.794 77.849 -10.449 1.00 88.88 204 GLY C O 1
ATOM 2282 N N . ALA C 3 198 ? 101.649 79.900 -9.997 1.00 92.85 205 ALA C N 1
ATOM 2283 C CA . ALA C 3 198 ? 100.361 80.572 -9.936 1.00 92.42 205 ALA C CA 1
ATOM 2284 C C . ALA C 3 198 ? 100.211 81.287 -11.265 1.00 92.41 205 ALA C C 1
ATOM 2285 O O . ALA C 3 198 ? 101.134 81.966 -11.717 1.00 92.08 205 ALA C O 1
ATOM 2287 N N . PHE C 3 199 ? 99.051 81.138 -11.894 1.00 120.66 206 PHE C N 1
ATOM 2288 C CA . PHE C 3 199 ? 98.840 81.761 -13.186 1.00 120.03 206 PHE C CA 1
ATOM 2289 C C . PHE C 3 199 ? 97.689 82.735 -13.286 1.00 121.15 206 PHE C C 1
ATOM 2290 O O . PHE C 3 199 ? 96.600 82.489 -12.759 1.00 121.10 206 PHE C O 1
ATOM 2298 N N . PHE C 3 200 ? 97.952 83.849 -13.968 1.00 80.63 207 PHE C N 1
ATOM 2299 C CA . PHE C 3 200 ? 96.936 84.852 -14.206 1.00 80.85 207 PHE C CA 1
ATOM 2300 C C . PHE C 3 200 ? 96.063 84.200 -15.257 1.00 82.13 207 PHE C C 1
ATOM 2301 O O . PHE C 3 200 ? 96.570 83.678 -16.252 1.00 82.43 207 PHE C O 1
ATOM 2309 N N . ILE C 3 201 ? 94.758 84.205 -15.037 1.00 84.62 208 ILE C N 1
ATOM 2310 C CA . ILE C 3 201 ? 93.850 83.609 -15.995 1.00 85.99 208 ILE C CA 1
ATOM 2311 C C . ILE C 3 201 ? 92.905 84.695 -16.499 1.00 88.65 208 ILE C C 1
ATOM 2312 O O . ILE C 3 201 ? 91.811 84.907 -15.972 1.00 88.51 208 ILE C O 1
ATOM 2317 N N . HIS C 3 202 ? 93.366 85.394 -17.529 1.00 104.02 209 HIS C N 1
ATOM 2318 C CA . HIS C 3 202 ? 92.621 86.477 -18.145 1.00 107.15 209 HIS C CA 1
ATOM 2319 C C . HIS C 3 202 ? 91.547 85.970 -19.115 1.00 110.20 209 HIS C C 1
ATOM 2320 O O . HIS C 3 202 ? 91.785 85.059 -19.912 1.00 110.48 209 HIS C O 1
ATOM 2327 N N . LEU C 3 203 ? 90.370 86.585 -19.044 1.00 106.19 210 LEU C N 1
ATOM 2328 C CA . LEU C 3 203 ? 89.246 86.229 -19.904 1.00 109.58 210 LEU C CA 1
ATOM 2329 C C . LEU C 3 203 ? 89.316 87.089 -21.160 1.00 112.74 210 LEU C C 1
ATOM 2330 O O . LEU C 3 203 ? 89.692 88.260 -21.098 1.00 113.19 210 LEU C O 1
ATOM 2335 N N . LEU C 3 204 ? 88.942 86.513 -22.297 1.00 201.29 211 LEU C N 1
ATOM 2336 C CA . LEU C 3 204 ? 88.966 87.243 -23.557 1.00 201.29 211 LEU C CA 1
ATOM 2337 C C . LEU C 3 204 ? 87.658 87.105 -24.325 1.00 201.29 211 LEU C C 1
ATOM 2338 O O . LEU C 3 204 ? 86.962 86.094 -24.209 1.00 201.29 211 LEU C O 1
ATOM 2343 N N . ASP C 3 205 ? 87.330 88.128 -25.109 1.00 198.08 212 ASP C N 1
ATOM 2344 C CA . ASP C 3 205 ? 86.116 88.115 -25.917 1.00 198.08 212 ASP C CA 1
ATOM 2345 C C . ASP C 3 205 ? 86.449 87.371 -27.209 1.00 198.08 212 ASP C C 1
ATOM 2346 O O . ASP C 3 205 ? 87.465 87.649 -27.847 1.00 198.08 212 ASP C O 1
ATOM 2351 N N . ASP C 3 206 ? 85.597 86.417 -27.577 1.00 174.39 213 ASP C N 1
ATOM 2352 C CA . ASP C 3 206 ? 85.784 85.602 -28.777 1.00 174.39 213 ASP C CA 1
ATOM 2353 C C . ASP C 3 206 ? 86.491 86.312 -29.936 1.00 174.39 213 ASP C C 1
ATOM 2354 O O . ASP C 3 206 ? 87.282 85.698 -30.658 1.00 174.39 213 ASP C O 1
ATOM 2359 N N . ASP C 3 207 ? 86.204 87.600 -30.112 1.00 201.29 214 ASP C N 1
ATOM 2360 C CA . ASP C 3 207 ? 86.817 88.392 -31.180 1.00 201.29 214 ASP C CA 1
ATOM 2361 C C . ASP C 3 207 ? 88.200 88.881 -30.757 1.00 201.29 214 ASP C C 1
ATOM 2362 O O . ASP C 3 207 ? 88.509 90.067 -30.900 1.00 201.29 214 ASP C O 1
ATOM 2367 N N . GLU C 3 208 ? 89.035 87.978 -30.244 1.00 174.18 215 GLU C N 1
ATOM 2368 C CA . GLU C 3 208 ? 90.366 88.374 -29.799 1.00 174.18 215 GLU C CA 1
ATOM 2369 C C . GLU C 3 208 ? 91.457 88.140 -30.833 1.00 174.18 215 GLU C C 1
ATOM 2370 O O . GLU C 3 208 ? 91.339 87.278 -31.703 1.00 174.18 215 GLU C O 1
ATOM 2376 N N . SER C 3 209 ? 92.528 88.918 -30.705 1.00 201.29 216 SER C N 1
ATOM 2377 C CA . SER C 3 209 ? 93.659 88.881 -31.624 1.00 201.29 216 SER C CA 1
ATOM 2378 C C . SER C 3 209 ? 94.664 87.731 -31.512 1.00 201.29 216 SER C C 1
ATOM 2379 O O . SER C 3 209 ? 94.299 86.574 -31.290 1.00 201.29 216 SER C O 1
ATOM 2382 N N . GLU C 3 210 ? 95.936 88.087 -31.675 1.00 201.06 217 GLU C N 1
ATOM 2383 C CA . GLU C 3 210 ? 97.060 87.155 -31.665 1.00 201.06 217 GLU C CA 1
ATOM 2384 C C . GLU C 3 210 ? 97.759 86.900 -30.326 1.00 201.06 217 GLU C C 1
ATOM 2385 O O . GLU C 3 210 ? 97.322 86.058 -29.543 1.00 201.06 217 GLU C O 1
ATOM 2391 N N . GLY C 3 211 ? 98.851 87.619 -30.075 1.00 201.29 218 GLY C N 1
ATOM 2392 C CA . GLY C 3 211 ? 99.601 87.428 -28.845 1.00 201.29 218 GLY C CA 1
ATOM 2393 C C . GLY C 3 211 ? 99.520 88.540 -27.813 1.00 201.29 218 GLY C C 1
ATOM 2394 O O . GLY C 3 211 ? 98.456 89.117 -27.594 1.00 201.29 218 GLY C O 1
ATOM 2395 N N . GLU C 3 212 ? 100.655 88.831 -27.177 1.00 201.29 219 GLU C N 1
ATOM 2396 C CA . GLU C 3 212 ? 100.746 89.864 -26.144 1.00 201.29 219 GLU C CA 1
ATOM 2397 C C . GLU C 3 212 ? 100.119 91.203 -26.534 1.00 201.29 219 GLU C C 1
ATOM 2398 O O . GLU C 3 212 ? 99.596 91.364 -27.637 1.00 201.29 219 GLU C O 1
ATOM 2404 N N . GLU C 3 213 ? 100.178 92.159 -25.609 1.00 184.93 220 GLU C N 1
ATOM 2405 C CA . GLU C 3 213 ? 99.628 93.497 -25.818 1.00 184.93 220 GLU C CA 1
ATOM 2406 C C . GLU C 3 213 ? 98.125 93.478 -26.092 1.00 184.93 220 GLU C C 1
ATOM 2407 O O . GLU C 3 213 ? 97.567 94.441 -26.619 1.00 184.93 220 GLU C O 1
ATOM 2413 N N . PHE C 3 214 ? 97.477 92.374 -25.729 1.00 139.85 221 PHE C N 1
ATOM 2414 C CA . PHE C 3 214 ? 96.036 92.213 -25.913 1.00 139.85 221 PHE C CA 1
ATOM 2415 C C . PHE C 3 214 ? 95.316 92.898 -24.757 1.00 139.85 221 PHE C C 1
ATOM 2416 O O . PHE C 3 214 ? 95.952 93.362 -23.810 1.00 139.85 221 PHE C O 1
ATOM 2424 N N . THR C 3 215 ? 93.992 92.955 -24.823 1.00 149.74 222 THR C N 1
ATOM 2425 C CA . THR C 3 215 ? 93.236 93.592 -23.755 1.00 149.74 222 THR C CA 1
ATOM 2426 C C . THR C 3 215 ? 92.317 92.595 -23.055 1.00 149.74 222 THR C C 1
ATOM 2427 O O . THR C 3 215 ? 91.551 91.875 -23.700 1.00 149.74 222 THR C O 1
ATOM 2431 N N . VAL C 3 216 ? 92.410 92.560 -21.728 1.00 137.23 223 VAL C N 1
ATOM 2432 C CA . VAL C 3 216 ? 91.605 91.662 -20.908 1.00 137.23 223 VAL C CA 1
ATOM 2433 C C . VAL C 3 216 ? 90.337 92.362 -20.443 1.00 137.23 223 VAL C C 1
ATOM 2434 O O . VAL C 3 216 ? 90.326 93.579 -20.241 1.00 137.23 223 VAL C O 1
ATOM 2438 N N . ARG C 3 217 ? 89.272 91.593 -20.264 1.00 104.01 224 ARG C N 1
ATOM 2439 C CA . ARG C 3 217 ? 88.012 92.169 -19.819 1.00 101.37 224 ARG C CA 1
ATOM 2440 C C . ARG C 3 217 ? 87.473 91.471 -18.573 1.00 99.00 224 ARG C C 1
ATOM 2441 O O . ARG C 3 217 ? 87.483 90.242 -18.489 1.00 98.80 224 ARG C O 1
ATOM 2449 N N . ASP C 3 218 ? 87.004 92.271 -17.614 1.00 96.22 225 ASP C N 1
ATOM 2450 C CA . ASP C 3 218 ? 86.447 91.771 -16.358 1.00 93.67 225 ASP C CA 1
ATOM 2451 C C . ASP C 3 218 ? 85.480 90.614 -16.584 1.00 91.33 225 ASP C C 1
ATOM 2452 O O . ASP C 3 218 ? 85.161 90.263 -17.721 1.00 91.03 225 ASP C O 1
ATOM 2457 N N . GLY C 3 219 ? 85.022 90.014 -15.492 1.00 124.63 226 GLY C N 1
ATOM 2458 C CA . GLY C 3 219 ? 84.086 88.913 -15.607 1.00 124.63 226 GLY C CA 1
ATOM 2459 C C . GLY C 3 219 ? 84.587 87.566 -15.128 1.00 124.63 226 GLY C C 1
ATOM 2460 O O . GLY C 3 219 ? 85.768 87.237 -15.251 1.00 191.09 226 GLY C O 1
ATOM 2461 N N . TYR C 3 220 ? 83.663 86.788 -14.576 1.00 97.42 227 TYR C N 1
ATOM 2462 C CA . TYR C 3 220 ? 83.949 85.455 -14.072 1.00 95.83 227 TYR C CA 1
ATOM 2463 C C . TYR C 3 220 ? 84.120 84.528 -15.262 1.00 95.32 227 TYR C C 1
ATOM 2464 O O . TYR C 3 220 ? 83.678 84.843 -16.361 1.00 95.68 227 TYR C O 1
ATOM 2473 N N . ILE C 3 221 ? 84.755 83.384 -15.050 1.00 84.57 228 ILE C N 1
ATOM 2474 C CA . ILE C 3 221 ? 85.005 82.463 -16.145 1.00 84.16 228 ILE C CA 1
ATOM 2475 C C . ILE C 3 221 ? 84.186 81.178 -16.182 1.00 84.90 228 ILE C C 1
ATOM 2476 O O . ILE C 3 221 ? 84.173 80.405 -15.216 1.00 84.88 228 ILE C O 1
ATOM 2481 N N . HIS C 3 222 ? 83.511 80.977 -17.321 1.00 91.09 229 HIS C N 1
ATOM 2482 C CA . HIS C 3 222 ? 82.684 79.799 -17.601 1.00 91.34 229 HIS C CA 1
ATOM 2483 C C . HIS C 3 222 ? 83.337 79.116 -18.796 1.00 91.88 229 HIS C C 1
ATOM 2484 O O . HIS C 3 222 ? 84.032 79.765 -19.583 1.00 91.08 229 HIS C O 1
ATOM 2491 N N . TYR C 3 223 ? 83.108 77.816 -18.941 1.00 141.73 230 TYR C N 1
ATOM 2492 C CA . TYR C 3 223 ? 83.706 77.082 -20.047 1.00 142.95 230 TYR C CA 1
ATOM 2493 C C . TYR C 3 223 ? 83.209 77.597 -21.392 1.00 143.38 230 TYR C C 1
ATOM 2494 O O . TYR C 3 223 ? 82.049 77.984 -21.534 1.00 143.42 230 TYR C O 1
ATOM 2503 N N . GLY C 3 224 ? 84.098 77.600 -22.377 1.00 122.68 231 GLY C N 1
ATOM 2504 C CA . GLY C 3 224 ? 83.725 78.065 -23.695 1.00 122.45 231 GLY C CA 1
ATOM 2505 C C . GLY C 3 224 ? 84.399 79.368 -24.064 1.00 122.46 231 GLY C C 1
ATOM 2506 O O . GLY C 3 224 ? 84.526 79.694 -25.245 1.00 122.93 231 GLY C O 1
ATOM 2507 N N . GLN C 3 225 ? 84.833 80.119 -23.059 1.00 105.39 232 GLN C N 1
ATOM 2508 C CA . GLN C 3 225 ? 85.496 81.395 -23.307 1.00 105.22 232 GLN C CA 1
ATOM 2509 C C . GLN C 3 225 ? 86.958 81.200 -23.685 1.00 105.20 232 GLN C C 1
ATOM 2510 O O . GLN C 3 225 ? 87.533 80.126 -23.491 1.00 104.95 232 GLN C O 1
ATOM 2516 N N . THR C 3 226 ? 87.554 82.249 -24.235 1.00 124.30 233 THR C N 1
ATOM 2517 C CA . THR C 3 226 ? 88.946 82.196 -24.636 1.00 124.69 233 THR C CA 1
ATOM 2518 C C . THR C 3 226 ? 89.777 82.838 -23.539 1.00 124.50 233 THR C C 1
ATOM 2519 O O . THR C 3 226 ? 89.742 84.056 -23.362 1.00 124.71 233 THR C O 1
ATOM 2523 N N . VAL C 3 227 ? 90.515 82.009 -22.803 1.00 103.60 234 VAL C N 1
ATOM 2524 C CA . VAL C 3 227 ? 91.356 82.478 -21.703 1.00 102.48 234 VAL C CA 1
ATOM 2525 C C . VAL C 3 227 ? 92.841 82.419 -22.037 1.00 102.12 234 VAL C C 1
ATOM 2526 O O . VAL C 3 227 ? 93.265 81.635 -22.883 1.00 101.90 234 VAL C O 1
ATOM 2530 N N . LYS C 3 228 ? 93.627 83.258 -21.372 1.00 117.96 235 LYS C N 1
ATOM 2531 C CA . LYS C 3 228 ? 95.063 83.276 -21.600 1.00 118.38 235 LYS C CA 1
ATOM 2532 C C . LYS C 3 228 ? 95.810 83.199 -20.270 1.00 117.81 235 LYS C C 1
ATOM 2533 O O . LYS C 3 228 ? 95.728 84.117 -19.454 1.00 118.23 235 LYS C O 1
ATOM 2539 N N . LEU C 3 229 ? 96.535 82.096 -20.067 1.00 75.46 236 LEU C N 1
ATOM 2540 C CA . LEU C 3 229 ? 97.299 81.848 -18.844 1.00 73.79 236 LEU C CA 1
ATOM 2541 C C . LEU C 3 229 ? 98.701 82.421 -18.883 1.00 74.15 236 LEU C C 1
ATOM 2542 O O . LEU C 3 229 ? 99.452 82.159 -19.812 1.00 74.03 236 LEU C O 1
ATOM 2547 N N . VAL C 3 230 ? 99.057 83.194 -17.863 1.00 92.80 237 VAL C N 1
ATOM 2548 C CA . VAL C 3 230 ? 100.379 83.808 -17.793 1.00 93.64 237 VAL C CA 1
ATOM 2549 C C . VAL C 3 230 ? 101.091 83.491 -16.479 1.00 94.30 237 VAL C C 1
ATOM 2550 O O . VAL C 3 230 ? 100.472 83.463 -15.413 1.00 94.36 237 VAL C O 1
ATOM 2554 N N . CYS C 3 231 ? 102.395 83.250 -16.555 1.00 107.49 238 CYS C N 1
ATOM 2555 C CA . CYS C 3 231 ? 103.159 82.968 -15.351 1.00 107.65 238 CYS C CA 1
ATOM 2556 C C . CYS C 3 231 ? 103.354 84.261 -14.574 1.00 107.94 238 CYS C C 1
ATOM 2557 O O . CYS C 3 231 ? 103.980 85.208 -15.059 1.00 107.75 238 CYS C O 1
ATOM 2560 N N . SER C 3 232 ? 102.807 84.285 -13.365 1.00 133.42 239 SER C N 1
ATOM 2561 C CA . SER C 3 232 ? 102.875 85.441 -12.478 1.00 133.62 239 SER C CA 1
ATOM 2562 C C . SER C 3 232 ? 104.290 85.892 -12.135 1.00 134.26 239 SER C C 1
ATOM 2563 O O . SER C 3 232 ? 104.500 87.038 -11.730 1.00 134.51 239 SER C O 1
ATOM 2566 N N . VAL C 3 233 ? 105.258 84.994 -12.293 1.00 126.53 240 VAL C N 1
ATOM 2567 C CA . VAL C 3 233 ? 106.643 85.319 -11.975 1.00 126.79 240 VAL C CA 1
ATOM 2568 C C . VAL C 3 233 ? 107.504 85.556 -13.214 1.00 127.55 240 VAL C C 1
ATOM 2569 O O . VAL C 3 233 ? 107.965 86.675 -13.449 1.00 127.48 240 VAL C O 1
ATOM 2573 N N . THR C 3 234 ? 107.721 84.502 -13.998 1.00 136.59 241 THR C N 1
ATOM 2574 C CA . THR C 3 234 ? 108.539 84.595 -15.206 1.00 137.82 241 THR C CA 1
ATOM 2575 C C . THR C 3 234 ? 107.916 85.509 -16.251 1.00 138.81 241 THR C C 1
ATOM 2576 O O . THR C 3 234 ? 108.582 86.395 -16.792 1.00 139.31 241 THR C O 1
ATOM 2580 N N . GLY C 3 235 ? 106.638 85.285 -16.534 1.00 114.50 242 GLY C N 1
ATOM 2581 C CA . GLY C 3 235 ? 105.952 86.099 -17.518 1.00 115.33 242 GLY C CA 1
ATOM 2582 C C . GLY C 3 235 ? 105.533 85.290 -18.726 1.00 115.90 242 GLY C C 1
ATOM 2583 O O . GLY C 3 235 ? 104.503 85.574 -19.332 1.00 116.01 242 GLY C O 1
ATOM 2584 N N . MET C 3 236 ? 106.330 84.283 -19.079 1.00 134.56 243 MET C N 1
ATOM 2585 C CA . MET C 3 236 ? 106.026 83.428 -20.224 1.00 135.76 243 MET C CA 1
ATOM 2586 C C . MET C 3 236 ? 104.582 82.949 -20.101 1.00 135.40 243 MET C C 1
ATOM 2587 O O . MET C 3 236 ? 104.148 82.537 -19.024 1.00 135.23 243 MET C O 1
ATOM 2592 N N . ALA C 3 237 ? 103.836 83.006 -21.200 1.00 134.13 244 ALA C N 1
ATOM 2593 C CA . ALA C 3 237 ? 102.439 82.592 -21.170 1.00 133.67 244 ALA C CA 1
ATOM 2594 C C . ALA C 3 237 ? 102.043 81.651 -22.299 1.00 133.36 244 ALA C C 1
ATOM 2595 O O . ALA C 3 237 ? 102.666 81.625 -23.360 1.00 133.30 244 ALA C O 1
ATOM 2597 N N . LEU C 3 238 ? 100.988 80.882 -22.048 1.00 122.67 245 LEU C N 1
ATOM 2598 C CA . LEU C 3 238 ? 100.467 79.919 -23.005 1.00 122.86 245 LEU C CA 1
ATOM 2599 C C . LEU C 3 238 ? 99.589 80.594 -24.046 1.00 123.51 245 LEU C C 1
ATOM 2600 O O . LEU C 3 238 ? 98.730 81.406 -23.711 1.00 123.79 245 LEU C O 1
ATOM 2605 N N . PRO C 3 239 ? 99.792 80.263 -25.329 1.00 157.54 246 PRO C N 1
ATOM 2606 C CA . PRO C 3 239 ? 98.990 80.855 -26.402 1.00 157.36 246 PRO C CA 1
ATOM 2607 C C . PRO C 3 239 ? 97.510 80.595 -26.133 1.00 157.01 246 PRO C C 1
ATOM 2608 O O . PRO C 3 239 ? 97.156 79.545 -25.604 1.00 156.65 246 PRO C O 1
ATOM 2612 N N . ARG C 3 240 ? 96.666 81.558 -26.499 1.00 139.27 247 ARG C N 1
ATOM 2613 C CA . ARG C 3 240 ? 95.210 81.494 -26.316 1.00 138.24 247 ARG C CA 1
ATOM 2614 C C . ARG C 3 240 ? 94.646 80.080 -26.154 1.00 137.50 247 ARG C C 1
ATOM 2615 O O . ARG C 3 240 ? 95.137 79.138 -26.770 1.00 137.35 247 ARG C O 1
ATOM 2623 N N . LEU C 3 241 ? 93.612 79.934 -25.330 1.00 82.16 248 LEU C N 1
ATOM 2624 C CA . LEU C 3 241 ? 92.986 78.623 -25.113 1.00 81.80 248 LEU C CA 1
ATOM 2625 C C . LEU C 3 241 ? 91.516 78.739 -24.721 1.00 81.88 248 LEU C C 1
ATOM 2626 O O . LEU C 3 241 ? 91.023 79.827 -24.417 1.00 81.54 248 LEU C O 1
ATOM 2631 N N . ILE C 3 242 ? 90.818 77.611 -24.726 1.00 95.62 249 ILE C N 1
ATOM 2632 C CA . ILE C 3 242 ? 89.414 77.602 -24.344 1.00 96.53 249 ILE C CA 1
ATOM 2633 C C . ILE C 3 242 ? 89.194 76.493 -23.330 1.00 96.56 249 ILE C C 1
ATOM 2634 O O . ILE C 3 242 ? 89.262 75.308 -23.661 1.00 96.47 249 ILE C O 1
ATOM 2639 N N . ILE C 3 243 ? 88.935 76.882 -22.087 1.00 121.10 250 ILE C N 1
ATOM 2640 C CA . ILE C 3 243 ? 88.729 75.912 -21.025 1.00 121.43 250 ILE C CA 1
ATOM 2641 C C . ILE C 3 243 ? 87.398 75.194 -21.150 1.00 121.30 250 ILE C C 1
ATOM 2642 O O . ILE C 3 243 ? 86.336 75.809 -21.067 1.00 121.35 250 ILE C O 1
ATOM 2647 N N . ARG C 3 244 ? 87.470 73.881 -21.349 1.00 63.42 251 ARG C N 1
ATOM 2648 C CA . ARG C 3 244 ? 86.271 73.067 -21.495 1.00 63.58 251 ARG C CA 1
ATOM 2649 C C . ARG C 3 244 ? 86.055 72.118 -20.324 1.00 62.72 251 ARG C C 1
ATOM 2650 O O . ARG C 3 244 ? 86.958 71.373 -19.935 1.00 61.88 251 ARG C O 1
ATOM 2658 N N . LYS C 3 245 ? 84.842 72.163 -19.780 1.00 88.00 252 LYS C N 1
ATOM 2659 C CA . LYS C 3 245 ? 84.437 71.313 -18.668 1.00 88.53 252 LYS C CA 1
ATOM 2660 C C . LYS C 3 245 ? 84.591 69.875 -19.142 1.00 89.47 252 LYS C C 1
ATOM 2661 O O . LYS C 3 245 ? 84.260 69.572 -20.280 1.00 90.12 252 LYS C O 1
ATOM 2667 N N . VAL C 3 246 ? 85.099 68.989 -18.293 1.00 107.16 253 VAL C N 1
ATOM 2668 C CA . VAL C 3 246 ? 85.272 67.602 -18.710 1.00 107.94 253 VAL C CA 1
ATOM 2669 C C . VAL C 3 246 ? 84.664 66.619 -17.717 1.00 109.46 253 VAL C C 1
ATOM 2670 O O . VAL C 3 246 ? 84.225 67.005 -16.633 1.00 109.28 253 VAL C O 1
ATOM 2674 N N . ASP C 3 247 ? 84.633 65.349 -18.112 1.00 197.68 254 ASP C N 1
ATOM 2675 C CA . ASP C 3 247 ? 84.100 64.273 -17.283 1.00 197.68 254 ASP C CA 1
ATOM 2676 C C . ASP C 3 247 ? 84.143 62.975 -18.081 1.00 197.68 254 ASP C C 1
ATOM 2677 O O . ASP C 3 247 ? 83.936 62.976 -19.294 1.00 197.68 254 ASP C O 1
ATOM 2682 N N . LYS C 3 248 ? 84.416 61.872 -17.394 1.00 182.01 255 LYS C N 1
ATOM 2683 C CA . LYS C 3 248 ? 84.486 60.562 -18.027 1.00 182.41 255 LYS C CA 1
ATOM 2684 C C . LYS C 3 248 ? 85.361 60.567 -19.285 1.00 182.81 255 LYS C C 1
ATOM 2685 O O . LYS C 3 248 ? 85.039 59.920 -20.283 1.00 183.06 255 LYS C O 1
ATOM 2691 N N . GLN C 3 249 ? 86.464 61.310 -19.229 1.00 135.74 256 GLN C N 1
ATOM 2692 C CA . GLN C 3 249 ? 87.417 61.388 -20.338 1.00 136.17 256 GLN C CA 1
ATOM 2693 C C . GLN C 3 249 ? 86.901 62.115 -21.579 1.00 135.69 256 GLN C C 1
ATOM 2694 O O . GLN C 3 249 ? 87.512 62.035 -22.642 1.00 135.31 256 GLN C O 1
ATOM 2700 N N . THR C 3 250 ? 85.787 62.830 -21.445 1.00 125.54 257 THR C N 1
ATOM 2701 C CA . THR C 3 250 ? 85.204 63.552 -22.575 1.00 125.15 257 THR C CA 1
ATOM 2702 C C . THR C 3 250 ? 85.289 65.063 -22.422 1.00 124.63 257 THR C C 1
ATOM 2703 O O . THR C 3 250 ? 84.760 65.632 -21.469 1.00 124.57 257 THR C O 1
ATOM 2707 N N . ALA C 3 251 ? 85.944 65.706 -23.378 1.00 120.47 258 ALA C N 1
ATOM 2708 C CA . ALA C 3 251 ? 86.095 67.153 -23.364 1.00 120.46 258 ALA C CA 1
ATOM 2709 C C . ALA C 3 251 ? 84.947 67.833 -24.117 1.00 120.68 258 ALA C C 1
ATOM 2710 O O . ALA C 3 251 ? 85.054 68.083 -25.318 1.00 120.84 258 ALA C O 1
ATOM 2712 N N . LEU C 3 252 ? 83.859 68.143 -23.411 1.00 106.67 259 LEU C N 1
ATOM 2713 C CA . LEU C 3 252 ? 82.691 68.785 -24.023 1.00 106.61 259 LEU C CA 1
ATOM 2714 C C . LEU C 3 252 ? 83.003 70.082 -24.772 1.00 107.44 259 LEU C C 1
ATOM 2715 O O . LEU C 3 252 ? 84.014 70.742 -24.512 1.00 107.58 259 LEU C O 1
ATOM 2720 N N . LEU C 3 253 ? 82.111 70.439 -25.695 1.00 137.06 260 LEU C N 1
ATOM 2721 C CA . LEU C 3 253 ? 82.239 71.653 -26.500 1.00 137.60 260 LEU C CA 1
ATOM 2722 C C . LEU C 3 253 ? 81.032 72.547 -26.215 1.00 137.69 260 LEU C C 1
ATOM 2723 O O . LEU C 3 253 ? 81.126 73.779 -26.239 1.00 137.56 260 LEU C O 1
ATOM 2728 N N . ASP C 3 254 ? 79.899 71.902 -25.949 1.00 174.63 261 ASP C N 1
ATOM 2729 C CA . ASP C 3 254 ? 78.654 72.592 -25.631 1.00 174.46 261 ASP C CA 1
ATOM 2730 C C . ASP C 3 254 ? 78.495 72.631 -24.115 1.00 174.14 261 ASP C C 1
ATOM 2731 O O . ASP C 3 254 ? 77.830 71.776 -23.523 1.00 173.91 261 ASP C O 1
ATOM 2736 N N . ALA C 3 255 ? 79.125 73.625 -23.496 1.00 163.20 262 ALA C N 1
ATOM 2737 C CA . ALA C 3 255 ? 79.071 73.809 -22.051 1.00 162.13 262 ALA C CA 1
ATOM 2738 C C . ALA C 3 255 ? 79.240 75.292 -21.736 1.00 161.33 262 ALA C C 1
ATOM 2739 O O . ALA C 3 255 ? 80.265 75.891 -22.067 1.00 160.85 262 ALA C O 1
ATOM 2741 N N . ASP C 3 256 ? 78.229 75.881 -21.105 1.00 175.40 263 ASP C N 1
ATOM 2742 C CA . ASP C 3 256 ? 78.261 77.299 -20.757 1.00 175.40 263 ASP C CA 1
ATOM 2743 C C . ASP C 3 256 ? 78.574 77.493 -19.278 1.00 175.40 263 ASP C C 1
ATOM 2744 O O . ASP C 3 256 ? 79.056 78.548 -18.866 1.00 175.40 263 ASP C O 1
ATOM 2749 N N . ASP C 3 257 ? 78.295 76.460 -18.489 1.00 155.02 264 ASP C N 1
ATOM 2750 C CA . ASP C 3 257 ? 78.527 76.484 -17.051 1.00 153.32 264 ASP C CA 1
ATOM 2751 C C . ASP C 3 257 ? 79.791 77.256 -16.676 1.00 152.00 264 ASP C C 1
ATOM 2752 O O . ASP C 3 257 ? 80.805 77.190 -17.378 1.00 151.57 264 ASP C O 1
ATOM 2757 N N . PRO C 3 258 ? 79.738 78.015 -15.567 1.00 140.29 265 PRO C N 1
ATOM 2758 C CA . PRO C 3 258 ? 80.896 78.788 -15.113 1.00 138.30 265 PRO C CA 1
ATOM 2759 C C . PRO C 3 258 ? 81.896 77.869 -14.410 1.00 136.20 265 PRO C C 1
ATOM 2760 O O . PRO C 3 258 ? 81.510 77.026 -13.600 1.00 135.60 265 PRO C O 1
ATOM 2764 N N . VAL C 3 259 ? 83.175 78.024 -14.735 1.00 106.86 266 VAL C N 1
ATOM 2765 C CA . VAL C 3 259 ? 84.223 77.202 -14.143 1.00 104.65 266 VAL C CA 1
ATOM 2766 C C . VAL C 3 259 ? 84.273 77.421 -12.639 1.00 103.65 266 VAL C C 1
ATOM 2767 O O . VAL C 3 259 ? 84.282 78.562 -12.167 1.00 103.59 266 VAL C O 1
ATOM 2771 N N . SER C 3 260 ? 84.323 76.329 -11.886 1.00 91.61 267 SER C N 1
ATOM 2772 C CA . SER C 3 260 ? 84.355 76.424 -10.434 1.00 89.89 267 SER C CA 1
ATOM 2773 C C . SER C 3 260 ? 85.700 76.012 -9.850 1.00 89.36 267 SER C C 1
ATOM 2774 O O . SER C 3 260 ? 86.667 75.799 -10.575 1.00 89.57 267 SER C O 1
ATOM 2777 N N . GLN C 3 261 ? 85.746 75.900 -8.529 1.00 62.91 268 GLN C N 1
ATOM 2778 C CA . GLN C 3 261 ? 86.952 75.525 -7.811 1.00 61.23 268 GLN C CA 1
ATOM 2779 C C . GLN C 3 261 ? 87.132 74.012 -7.851 1.00 61.69 268 GLN C C 1
ATOM 2780 O O . GLN C 3 261 ? 86.158 73.269 -7.676 1.00 61.05 268 GLN C O 1
ATOM 2786 N N . LEU C 3 262 ? 88.369 73.562 -8.072 1.00 79.42 269 LEU C N 1
ATOM 2787 C CA . LEU C 3 262 ? 88.680 72.131 -8.128 1.00 80.97 269 LEU C CA 1
ATOM 2788 C C . LEU C 3 262 ? 87.822 71.437 -9.169 1.00 83.26 269 LEU C C 1
ATOM 2789 O O . LEU C 3 262 ? 87.210 70.397 -8.901 1.00 83.28 269 LEU C O 1
ATOM 2794 N N . HIS C 3 263 ? 87.772 72.024 -10.357 1.00 130.87 270 HIS C N 1
ATOM 2795 C CA . HIS C 3 263 ? 86.986 71.470 -11.445 1.00 133.35 270 HIS C CA 1
ATOM 2796 C C . HIS C 3 263 ? 87.905 70.931 -12.527 1.00 134.98 270 HIS C C 1
ATOM 2797 O O . HIS C 3 263 ? 88.737 71.665 -13.062 1.00 134.78 270 HIS C O 1
ATOM 2804 N N . LYS C 3 264 ? 87.768 69.647 -12.844 1.00 114.00 271 LYS C N 1
ATOM 2805 C CA . LYS C 3 264 ? 88.588 69.064 -13.895 1.00 115.72 271 LYS C CA 1
ATOM 2806 C C . LYS C 3 264 ? 88.140 69.698 -15.204 1.00 116.84 271 LYS C C 1
ATOM 2807 O O . LYS C 3 264 ? 86.947 69.793 -15.479 1.00 116.87 271 LYS C O 1
ATOM 2813 N N . CYS C 3 265 ? 89.095 70.151 -16.001 1.00 114.83 272 CYS C N 1
ATOM 2814 C CA . CYS C 3 265 ? 88.764 70.779 -17.269 1.00 117.30 272 CYS C CA 1
ATOM 2815 C C . CYS C 3 265 ? 89.931 70.677 -18.244 1.00 119.27 272 CYS C C 1
ATOM 2816 O O . CYS C 3 265 ? 91.089 70.649 -17.827 1.00 119.70 272 CYS C O 1
ATOM 2819 N N . ALA C 3 266 ? 89.627 70.613 -19.538 1.00 82.99 273 ALA C N 1
ATOM 2820 C CA . ALA C 3 266 ? 90.668 70.517 -20.556 1.00 84.92 273 ALA C CA 1
ATOM 2821 C C . ALA C 3 266 ? 90.878 71.884 -21.185 1.00 86.50 273 ALA C C 1
ATOM 2822 O O . ALA C 3 266 ? 89.971 72.715 -21.190 1.00 86.42 273 ALA C O 1
ATOM 2824 N N . PHE C 3 267 ? 92.072 72.118 -21.713 1.00 134.73 274 PHE C N 1
ATOM 2825 C CA . PHE C 3 267 ? 92.375 73.399 -22.332 1.00 137.53 274 PHE C CA 1
ATOM 2826 C C . PHE C 3 267 ? 92.624 73.281 -23.832 1.00 139.69 274 PHE C C 1
ATOM 2827 O O . PHE C 3 267 ? 93.660 72.772 -24.261 1.00 140.19 274 PHE C O 1
ATOM 2835 N N . TYR C 3 268 ? 91.660 73.754 -24.621 1.00 159.01 275 TYR C N 1
ATOM 2836 C CA . TYR C 3 268 ? 91.757 73.716 -26.078 1.00 160.49 275 TYR C CA 1
ATOM 2837 C C . TYR C 3 268 ? 92.613 74.881 -26.562 1.00 161.54 275 TYR C C 1
ATOM 2838 O O . TYR C 3 268 ? 92.616 75.951 -25.956 1.00 161.48 275 TYR C O 1
ATOM 2847 N N . LEU C 3 269 ? 93.336 74.663 -27.656 1.00 121.70 276 LEU C N 1
ATOM 2848 C CA . LEU C 3 269 ? 94.228 75.676 -28.211 1.00 123.32 276 LEU C CA 1
ATOM 2849 C C . LEU C 3 269 ? 93.599 76.718 -29.140 1.00 124.75 276 LEU C C 1
ATOM 2850 O O . LEU C 3 269 ? 92.380 76.781 -29.306 1.00 124.85 276 LEU C O 1
ATOM 2855 N N . LYS C 3 270 ? 94.465 77.533 -29.738 1.00 201.29 277 LYS C N 1
ATOM 2856 C CA . LYS C 3 270 ? 94.074 78.609 -30.648 1.00 201.29 277 LYS C CA 1
ATOM 2857 C C . LYS C 3 270 ? 93.541 78.119 -31.993 1.00 201.29 277 LYS C C 1
ATOM 2858 O O . LYS C 3 270 ? 94.113 78.415 -33.045 1.00 201.29 277 LYS C O 1
ATOM 2864 N N . ASP C 3 271 ? 92.437 77.381 -31.958 1.00 200.83 278 ASP C N 1
ATOM 2865 C CA . ASP C 3 271 ? 91.832 76.859 -33.177 1.00 200.83 278 ASP C CA 1
ATOM 2866 C C . ASP C 3 271 ? 92.866 76.266 -34.131 1.00 200.83 278 ASP C C 1
ATOM 2867 O O . ASP C 3 271 ? 92.741 76.411 -35.346 1.00 200.83 278 ASP C O 1
ATOM 2872 N N . THR C 3 272 ? 93.893 75.617 -33.589 1.00 201.21 279 THR C N 1
ATOM 2873 C CA . THR C 3 272 ? 94.904 75.001 -34.443 1.00 201.21 279 THR C CA 1
ATOM 2874 C C . THR C 3 272 ? 94.162 73.960 -35.266 1.00 201.21 279 THR C C 1
ATOM 2875 O O . THR C 3 272 ? 94.360 73.845 -36.475 1.00 201.21 279 THR C O 1
ATOM 2879 N N . GLU C 3 273 ? 93.295 73.220 -34.579 1.00 165.85 280 GLU C N 1
ATOM 2880 C CA . GLU C 3 273 ? 92.457 72.178 -35.167 1.00 165.85 280 GLU C CA 1
ATOM 2881 C C . GLU C 3 273 ? 91.527 71.682 -34.067 1.00 165.85 280 GLU C C 1
ATOM 2882 O O . GLU C 3 273 ? 90.378 72.113 -33.959 1.00 165.85 280 GLU C O 1
ATOM 2888 N N . ARG C 3 274 ? 92.045 70.774 -33.250 1.00 201.29 281 ARG C N 1
ATOM 2889 C CA . ARG C 3 274 ? 91.306 70.208 -32.132 1.00 201.29 281 ARG C CA 1
ATOM 2890 C C . ARG C 3 274 ? 92.348 69.735 -31.127 1.00 201.29 281 ARG C C 1
ATOM 2891 O O . ARG C 3 274 ? 92.078 68.889 -30.272 1.00 201.29 281 ARG C O 1
ATOM 2899 N N . MET C 3 275 ? 93.545 70.302 -31.250 1.00 201.29 282 MET C N 1
ATOM 2900 C CA . MET C 3 275 ? 94.666 69.974 -30.380 1.00 201.29 282 MET C CA 1
ATOM 2901 C C . MET C 3 275 ? 94.465 70.554 -28.985 1.00 201.29 282 MET C C 1
ATOM 2902 O O . MET C 3 275 ? 93.941 71.657 -28.825 1.00 201.29 282 MET C O 1
ATOM 2907 N N . TYR C 3 276 ? 94.889 69.801 -27.979 1.00 187.19 283 TYR C N 1
ATOM 2908 C CA . TYR C 3 276 ? 94.759 70.233 -26.597 1.00 186.17 283 TYR C CA 1
ATOM 2909 C C . TYR C 3 276 ? 96.109 70.443 -25.937 1.00 185.90 283 TYR C C 1
ATOM 2910 O O . TYR C 3 276 ? 97.151 70.443 -26.592 1.00 186.13 283 TYR C O 1
ATOM 2919 N N . LEU C 3 277 ? 96.064 70.621 -24.621 1.00 124.73 284 LEU C N 1
ATOM 2920 C CA . LEU C 3 277 ? 97.251 70.812 -23.804 1.00 123.76 284 LEU C CA 1
ATOM 2921 C C . LEU C 3 277 ? 97.244 69.629 -22.846 1.00 123.77 284 LEU C C 1
ATOM 2922 O O . LEU C 3 277 ? 96.315 69.472 -22.050 1.00 123.25 284 LEU C O 1
ATOM 2927 N N . CYS C 3 278 ? 98.276 68.795 -22.934 1.00 96.15 285 CYS C N 1
ATOM 2928 C CA . CYS C 3 278 ? 98.360 67.599 -22.106 1.00 96.45 285 CYS C CA 1
ATOM 2929 C C . CYS C 3 278 ? 99.719 67.374 -21.453 1.00 96.97 285 CYS C C 1
ATOM 2930 O O . CYS C 3 278 ? 100.727 67.977 -21.833 1.00 96.68 285 CYS C O 1
ATOM 2933 N N . LEU C 3 279 ? 99.719 66.484 -20.466 1.00 122.60 286 LEU C N 1
ATOM 2934 C CA . LEU C 3 279 ? 100.908 66.112 -19.708 1.00 123.51 286 LEU C CA 1
ATOM 2935 C C . LEU C 3 279 ? 101.206 64.639 -19.991 1.00 124.27 286 LEU C C 1
ATOM 2936 O O . LEU C 3 279 ? 100.356 63.772 -19.761 1.00 124.25 286 LEU C O 1
ATOM 2941 N N . SER C 3 280 ? 102.409 64.362 -20.487 1.00 201.29 287 SER C N 1
ATOM 2942 C CA . SER C 3 280 ? 102.812 62.994 -20.803 1.00 201.29 287 SER C CA 1
ATOM 2943 C C . SER C 3 280 ? 103.750 62.442 -19.737 1.00 201.29 287 SER C C 1
ATOM 2944 O O . SER C 3 280 ? 104.912 62.142 -20.020 1.00 201.29 287 SER C O 1
ATOM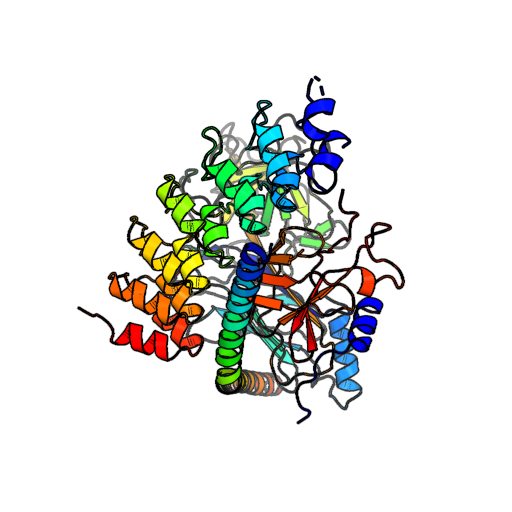 2947 N N . GLN C 3 281 ? 103.232 62.309 -18.517 1.00 201.29 288 GLN C N 1
ATOM 2948 C CA . GLN C 3 281 ? 103.994 61.799 -17.377 1.00 201.29 288 GLN C CA 1
ATOM 2949 C C . GLN C 3 281 ? 105.440 62.290 -17.380 1.00 201.29 288 GLN C C 1
ATOM 2950 O O . GLN C 3 281 ? 106.321 61.657 -16.796 1.00 201.29 288 GLN C O 1
ATOM 2956 N N . GLU C 3 282 ? 105.670 63.424 -18.037 1.00 115.25 289 GLU C N 1
ATOM 2957 C CA . GLU C 3 282 ? 106.999 64.020 -18.141 1.00 115.25 289 GLU C CA 1
ATOM 2958 C C . GLU C 3 282 ? 106.868 65.534 -18.256 1.00 115.25 289 GLU C C 1
ATOM 2959 O O . GLU C 3 282 ? 106.884 66.247 -17.253 1.00 115.25 289 GLU C O 1
ATOM 2965 N N . ARG C 3 283 ? 106.738 66.012 -19.492 1.00 151.83 290 ARG C N 1
ATOM 2966 C CA . ARG C 3 283 ? 106.604 67.437 -19.761 1.00 152.25 290 ARG C CA 1
ATOM 2967 C C . ARG C 3 283 ? 105.353 67.740 -20.577 1.00 152.53 290 ARG C C 1
ATOM 2968 O O . ARG C 3 283 ? 104.552 66.847 -20.859 1.00 152.31 290 ARG C O 1
ATOM 2976 N N . ILE C 3 284 ? 105.190 69.006 -20.949 1.00 169.82 291 ILE C N 1
ATOM 2977 C CA . ILE C 3 284 ? 104.024 69.442 -21.706 1.00 170.40 291 ILE C CA 1
ATOM 2978 C C . ILE C 3 284 ? 104.240 69.425 -23.214 1.00 171.41 291 ILE C C 1
ATOM 2979 O O . ILE C 3 284 ? 105.087 70.151 -23.740 1.00 171.57 291 ILE C O 1
ATOM 2984 N N . ILE C 3 285 ? 103.455 68.600 -23.903 1.00 192.84 292 ILE C N 1
ATOM 2985 C CA . ILE C 3 285 ? 103.549 68.476 -25.353 1.00 192.84 292 ILE C CA 1
ATOM 2986 C C . ILE C 3 285 ? 102.172 68.448 -26.016 1.00 192.84 292 ILE C C 1
ATOM 2987 O O . ILE C 3 285 ? 101.164 68.128 -25.382 1.00 192.84 292 ILE C O 1
ATOM 2992 N N . GLN C 3 286 ? 102.159 68.793 -27.301 1.00 201.00 293 GLN C N 1
ATOM 2993 C CA . GLN C 3 286 ? 100.957 68.843 -28.131 1.00 201.00 293 GLN C CA 1
ATOM 2994 C C . GLN C 3 286 ? 100.101 67.580 -28.030 1.00 201.00 293 GLN C C 1
ATOM 2995 O O . GLN C 3 286 ? 100.485 66.597 -27.396 1.00 201.00 293 GLN C O 1
ATOM 3001 N N . PHE C 3 287 ? 98.936 67.624 -28.669 1.00 200.66 294 PHE C N 1
ATOM 3002 C CA . PHE C 3 287 ? 98.014 66.495 -28.697 1.00 200.66 294 PHE C CA 1
ATOM 3003 C C . PHE C 3 287 ? 96.894 66.766 -29.700 1.00 200.66 294 PHE C C 1
ATOM 3004 O O . PHE C 3 287 ? 96.848 67.836 -30.306 1.00 200.66 294 PHE C O 1
ATOM 3012 N N . GLN C 3 288 ? 95.991 65.805 -29.876 1.00 140.56 295 GLN C N 1
ATOM 3013 C CA . GLN C 3 288 ? 94.896 65.972 -30.828 1.00 140.56 295 GLN C CA 1
ATOM 3014 C C . GLN C 3 288 ? 93.569 65.380 -30.342 1.00 140.56 295 GLN C C 1
ATOM 3015 O O . GLN C 3 288 ? 92.499 65.845 -30.733 1.00 140.56 295 GLN C O 1
ATOM 3021 N N . ALA C 3 289 ? 93.637 64.363 -29.487 1.00 197.91 296 ALA C N 1
ATOM 3022 C CA . ALA C 3 289 ? 92.431 63.718 -28.969 1.00 197.91 296 ALA C CA 1
ATOM 3023 C C . ALA C 3 289 ? 91.649 63.113 -30.125 1.00 197.91 296 ALA C C 1
ATOM 3024 O O . ALA C 3 289 ? 90.618 63.645 -30.543 1.00 197.91 296 ALA C O 1
ATOM 3026 N N . THR C 3 290 ? 92.152 61.991 -30.631 1.00 169.52 297 THR C N 1
ATOM 3027 C CA . THR C 3 290 ? 91.540 61.287 -31.752 1.00 169.52 297 THR C CA 1
ATOM 3028 C C . THR C 3 290 ? 90.025 61.079 -31.612 1.00 169.52 297 THR C C 1
ATOM 3029 O O . THR C 3 290 ? 89.249 61.659 -32.373 1.00 169.52 297 THR C O 1
ATOM 3033 N N . PRO C 3 291 ? 89.582 60.260 -30.635 1.00 201.29 298 PRO C N 1
ATOM 3034 C CA . PRO C 3 291 ? 88.145 60.021 -30.459 1.00 201.29 298 PRO C CA 1
ATOM 3035 C C . PRO C 3 291 ? 87.266 61.263 -30.611 1.00 201.29 298 PRO C C 1
ATOM 3036 O O . PRO C 3 291 ? 87.611 62.349 -30.143 1.00 201.29 298 PRO C O 1
ATOM 3040 N N . CYS C 3 292 ? 86.129 61.081 -31.278 1.00 128.00 299 CYS C N 1
ATOM 3041 C CA . CYS C 3 292 ? 85.168 62.154 -31.521 1.00 128.00 299 CYS C CA 1
ATOM 3042 C C . CYS C 3 292 ? 83.756 61.582 -31.711 1.00 128.00 299 CYS C C 1
ATOM 3043 O O . CYS C 3 292 ? 82.783 62.141 -31.201 1.00 128.00 299 CYS C O 1
ATOM 3046 N N . PRO C 3 293 ? 83.630 60.458 -32.451 1.00 201.01 300 PRO C N 1
ATOM 3047 C CA . PRO C 3 293 ? 82.341 59.805 -32.719 1.00 201.01 300 PRO C CA 1
ATOM 3048 C C . PRO C 3 293 ? 81.545 59.323 -31.503 1.00 201.01 300 PRO C C 1
ATOM 3049 O O . PRO C 3 293 ? 81.412 58.121 -31.261 1.00 201.01 300 PRO C O 1
ATOM 3053 N N . LYS C 3 294 ? 81.015 60.281 -30.752 1.00 201.29 301 LYS C N 1
ATOM 3054 C CA . LYS C 3 294 ? 80.203 60.010 -29.571 1.00 201.29 301 LYS C CA 1
ATOM 3055 C C . LYS C 3 294 ? 79.054 61.005 -29.715 1.00 201.29 301 LYS C C 1
ATOM 3056 O O . LYS C 3 294 ? 77.927 60.754 -29.289 1.00 201.29 301 LYS C O 1
ATOM 3062 N N . GLU C 3 295 ? 79.385 62.128 -30.350 1.00 167.28 302 GLU C N 1
ATOM 3063 C CA . GLU C 3 295 ? 78.479 63.240 -30.640 1.00 167.28 302 GLU C CA 1
ATOM 3064 C C . GLU C 3 295 ? 79.333 64.382 -31.194 1.00 167.28 302 GLU C C 1
ATOM 3065 O O . GLU C 3 295 ? 80.543 64.421 -30.973 1.00 167.28 302 GLU C O 1
ATOM 3071 N N . PRO C 3 296 ? 78.720 65.315 -31.940 1.00 201.29 303 PRO C N 1
ATOM 3072 C CA . PRO C 3 296 ? 79.483 66.437 -32.500 1.00 201.29 303 PRO C CA 1
ATOM 3073 C C . PRO C 3 296 ? 79.954 67.424 -31.430 1.00 201.29 303 PRO C C 1
ATOM 3074 O O . PRO C 3 296 ? 80.680 68.374 -31.732 1.00 201.29 303 PRO C O 1
ATOM 3078 N N . ASN C 3 297 ? 79.542 67.189 -30.184 1.00 201.29 304 ASN C N 1
ATOM 3079 C CA . ASN C 3 297 ? 79.895 68.067 -29.067 1.00 201.29 304 ASN C CA 1
ATOM 3080 C C . ASN C 3 297 ? 80.297 67.323 -27.789 1.00 201.29 304 ASN C C 1
ATOM 3081 O O . ASN C 3 297 ? 79.782 67.613 -26.708 1.00 201.29 304 ASN C O 1
ATOM 3086 N N . LYS C 3 298 ? 81.221 66.376 -27.912 1.00 187.34 305 LYS C N 1
ATOM 3087 C CA . LYS C 3 298 ? 81.682 65.603 -26.762 1.00 187.34 305 LYS C CA 1
ATOM 3088 C C . LYS C 3 298 ? 82.965 64.845 -27.120 1.00 187.34 305 LYS C C 1
ATOM 3089 O O . LYS C 3 298 ? 83.035 63.622 -26.999 1.00 187.34 305 LYS C O 1
ATOM 3095 N N . GLU C 3 299 ? 83.977 65.591 -27.562 1.00 196.35 306 GLU C N 1
ATOM 3096 C CA . GLU C 3 299 ? 85.267 65.021 -27.951 1.00 196.35 306 GLU C CA 1
ATOM 3097 C C . GLU C 3 299 ? 85.964 64.295 -26.806 1.00 196.35 306 GLU C C 1
ATOM 3098 O O . GLU C 3 299 ? 86.376 64.919 -25.828 1.00 196.35 306 GLU C O 1
ATOM 3104 N N . MET C 3 300 ? 86.105 62.979 -26.928 1.00 157.12 307 MET C N 1
ATOM 3105 C CA . MET C 3 300 ? 86.783 62.209 -25.893 1.00 157.12 307 MET C CA 1
ATOM 3106 C C . MET C 3 300 ? 88.256 62.608 -25.909 1.00 157.12 307 MET C C 1
ATOM 3107 O O . MET C 3 300 ? 88.802 62.968 -26.957 1.00 157.12 307 MET C O 1
ATOM 3112 N N . ILE C 3 301 ? 88.887 62.555 -24.740 1.00 201.00 308 ILE C N 1
ATOM 3113 C CA . ILE C 3 301 ? 90.287 62.940 -24.598 1.00 201.00 308 ILE C CA 1
ATOM 3114 C C . ILE C 3 301 ? 91.123 61.906 -23.834 1.00 201.00 308 ILE C C 1
ATOM 3115 O O . ILE C 3 301 ? 90.600 61.160 -23.005 1.00 201.00 308 ILE C O 1
ATOM 3120 N N . ASN C 3 302 ? 92.423 61.868 -24.127 1.00 174.16 309 ASN C N 1
ATOM 3121 C CA . ASN C 3 302 ? 93.348 60.932 -23.485 1.00 174.16 309 ASN C CA 1
ATOM 3122 C C . ASN C 3 302 ? 93.813 61.412 -22.108 1.00 174.16 309 ASN C C 1
ATOM 3123 O O . ASN C 3 302 ? 94.332 62.521 -21.968 1.00 174.16 309 ASN C O 1
ATOM 3128 N N . ASP C 3 303 ? 93.627 60.558 -21.100 1.00 201.29 310 ASP C N 1
ATOM 3129 C CA . ASP C 3 303 ? 94.010 60.856 -19.719 1.00 201.29 310 ASP C CA 1
ATOM 3130 C C . ASP C 3 303 ? 95.416 61.433 -19.616 1.00 201.29 310 ASP C C 1
ATOM 3131 O O . ASP C 3 303 ? 96.408 60.709 -19.724 1.00 201.29 310 ASP C O 1
ATOM 3136 N N . GLY C 3 304 ? 95.495 62.739 -19.393 1.00 105.03 311 GLY C N 1
ATOM 3137 C CA . GLY C 3 304 ? 96.784 63.393 -19.284 1.00 101.17 311 GLY C CA 1
ATOM 3138 C C . GLY C 3 304 ? 96.656 64.877 -19.558 1.00 98.86 311 GLY C C 1
ATOM 3139 O O . GLY C 3 304 ? 97.643 65.613 -19.527 1.00 98.83 311 GLY C O 1
ATOM 3140 N N . ALA C 3 305 ? 95.435 65.318 -19.840 1.00 160.32 312 ALA C N 1
ATOM 3141 C CA . ALA C 3 305 ? 95.180 66.723 -20.113 1.00 157.98 312 ALA C CA 1
ATOM 3142 C C . ALA C 3 305 ? 93.929 67.179 -19.379 1.00 156.29 312 ALA C C 1
ATOM 3143 O O . ALA C 3 305 ? 93.367 68.232 -19.682 1.00 156.58 312 ALA C O 1
ATOM 3145 N N . SER C 3 306 ? 93.489 66.371 -18.420 1.00 163.22 313 SER C N 1
ATOM 3146 C CA . SER C 3 306 ? 92.317 66.701 -17.623 1.00 159.96 313 SER C CA 1
ATOM 3147 C C . SER C 3 306 ? 92.824 67.340 -16.341 1.00 157.80 313 SER C C 1
ATOM 3148 O O . SER C 3 306 ? 92.735 66.757 -15.260 1.00 158.05 313 SER C O 1
ATOM 3151 N N . TRP C 3 307 ? 93.372 68.541 -16.476 1.00 126.90 314 TRP C N 1
ATOM 3152 C CA . TRP C 3 307 ? 93.907 69.270 -15.340 1.00 123.40 314 TRP C CA 1
ATOM 3153 C C . TRP C 3 307 ? 92.852 69.659 -14.314 1.00 120.91 314 TRP C C 1
ATOM 3154 O O . TRP C 3 307 ? 91.649 69.589 -14.572 1.00 121.22 314 TRP C O 1
ATOM 3165 N N . THR C 3 308 ? 93.330 70.089 -13.149 1.00 104.61 315 THR C N 1
ATOM 3166 C CA . THR C 3 308 ? 92.462 70.548 -12.081 1.00 100.04 315 THR C CA 1
ATOM 3167 C C . THR C 3 308 ? 92.762 72.025 -11.878 1.00 98.19 315 THR C C 1
ATOM 3168 O O . THR C 3 308 ? 93.924 72.439 -11.791 1.00 97.74 315 THR C O 1
ATOM 3172 N N . ILE C 3 309 ? 91.694 72.810 -11.831 1.00 83.72 316 ILE C N 1
ATOM 3173 C CA . ILE C 3 309 ? 91.782 74.247 -11.655 1.00 80.18 316 ILE C CA 1
ATOM 3174 C C . ILE C 3 309 ? 91.476 74.555 -10.195 1.00 78.44 316 ILE C C 1
ATOM 3175 O O . ILE C 3 309 ? 90.525 74.016 -9.599 1.00 77.73 316 ILE C O 1
ATOM 3180 N N . ILE C 3 310 ? 92.312 75.413 -9.624 1.00 62.44 317 ILE C N 1
ATOM 3181 C CA . ILE C 3 310 ? 92.181 75.817 -8.236 1.00 59.17 317 ILE C CA 1
ATOM 3182 C C . ILE C 3 310 ? 92.725 77.245 -8.170 1.00 57.78 317 ILE C C 1
ATOM 3183 O O . ILE C 3 310 ? 93.793 77.545 -8.725 1.00 56.75 317 ILE C O 1
ATOM 3188 N N . SER C 3 311 ? 91.971 78.128 -7.522 1.00 67.19 318 SER C N 1
ATOM 3189 C CA . SER C 3 311 ? 92.360 79.525 -7.415 1.00 66.34 318 SER C CA 1
ATOM 3190 C C . SER C 3 311 ? 93.392 79.711 -6.326 1.00 65.92 318 SER C C 1
ATOM 3191 O O . SER C 3 311 ? 93.367 79.029 -5.311 1.00 66.48 318 SER C O 1
ATOM 3194 N N . THR C 3 312 ? 94.278 80.674 -6.519 1.00 84.09 319 THR C N 1
ATOM 3195 C CA . THR C 3 312 ? 95.371 80.893 -5.591 1.00 83.25 319 THR C CA 1
ATOM 3196 C C . THR C 3 312 ? 95.563 82.277 -5.027 1.00 83.32 319 THR C C 1
ATOM 3197 O O . THR C 3 312 ? 95.261 83.265 -5.686 1.00 84.73 319 THR C O 1
ATOM 3201 N N . ASP C 3 313 ? 96.075 82.352 -3.804 1.00 66.23 320 ASP C N 1
ATOM 3202 C CA . ASP C 3 313 ? 96.371 83.651 -3.225 1.00 64.99 320 ASP C CA 1
ATOM 3203 C C . ASP C 3 313 ? 97.807 83.668 -2.734 1.00 63.62 320 ASP C C 1
ATOM 3204 O O . ASP C 3 313 ? 98.524 82.674 -2.858 1.00 64.16 320 ASP C O 1
ATOM 3209 N N . LYS C 3 314 ? 98.222 84.798 -2.173 1.00 53.44 321 LYS C N 1
ATOM 3210 C CA . LYS C 3 314 ? 99.583 84.957 -1.693 1.00 51.91 321 LYS C CA 1
ATOM 3211 C C . LYS C 3 314 ? 99.682 85.990 -0.585 1.00 51.53 321 LYS C C 1
ATOM 3212 O O . LYS C 3 314 ? 99.336 87.142 -0.791 1.00 52.53 321 LYS C O 1
ATOM 3218 N N . ALA C 3 315 ? 100.150 85.570 0.587 1.00 48.89 322 ALA C N 1
ATOM 3219 C CA . ALA C 3 315 ? 100.344 86.457 1.732 1.00 47.96 322 ALA C CA 1
ATOM 3220 C C . ALA C 3 315 ? 101.819 86.858 1.681 1.00 47.17 322 ALA C C 1
ATOM 3221 O O . ALA C 3 315 ? 102.665 86.011 1.407 1.00 47.08 322 ALA C O 1
ATOM 3223 N N . GLU C 3 316 ? 102.142 88.118 1.953 1.00 46.24 323 GLU C N 1
ATOM 3224 C CA . GLU C 3 316 ? 103.530 88.562 1.865 1.00 47.62 323 GLU C CA 1
ATOM 3225 C C . GLU C 3 316 ? 103.924 89.604 2.903 1.00 46.42 323 GLU C C 1
ATOM 3226 O O . GLU C 3 316 ? 103.355 90.688 2.922 1.00 47.68 323 GLU C O 1
ATOM 3232 N N . TYR C 3 317 ? 104.909 89.302 3.752 1.00 46.80 324 TYR C N 1
ATOM 3233 C CA . TYR C 3 317 ? 105.371 90.267 4.760 1.00 44.63 324 TYR C CA 1
ATOM 3234 C C . TYR C 3 317 ? 106.848 90.584 4.613 1.00 44.01 324 TYR C C 1
ATOM 3235 O O . TYR C 3 317 ? 107.630 89.727 4.226 1.00 43.80 324 TYR C O 1
ATOM 3244 N N . THR C 3 318 ? 107.239 91.809 4.927 1.00 44.26 325 THR C N 1
ATOM 3245 C CA . THR C 3 318 ? 108.643 92.163 4.804 1.00 44.14 325 THR C CA 1
ATOM 3246 C C . THR C 3 318 ? 109.100 93.148 5.885 1.00 45.30 325 THR C C 1
ATOM 3247 O O . THR C 3 318 ? 108.437 94.150 6.140 1.00 46.70 325 THR C O 1
ATOM 3251 N N . PHE C 3 319 ? 110.244 92.860 6.501 1.00 46.92 326 PHE C N 1
ATOM 3252 C CA . PHE C 3 319 ? 110.773 93.674 7.587 1.00 47.36 326 PHE C CA 1
ATOM 3253 C C . PHE C 3 319 ? 112.267 93.921 7.544 1.00 48.44 326 PHE C C 1
ATOM 3254 O O . PHE C 3 319 ? 112.929 93.510 6.624 1.00 49.75 326 PHE C O 1
ATOM 3262 N N . TYR C 3 320 ? 112.807 94.571 8.561 1.00 38.41 327 TYR C N 1
ATOM 3263 C CA . TYR C 3 320 ? 114.231 94.860 8.584 1.00 39.58 327 TYR C CA 1
ATOM 3264 C C . TYR C 3 320 ? 114.682 95.165 10.012 1.00 39.80 327 TYR C C 1
ATOM 3265 O O . TYR C 3 320 ? 114.014 95.927 10.711 1.00 41.43 327 TYR C O 1
ATOM 3274 N N . GLU C 3 321 ? 115.812 94.593 10.443 1.00 59.45 328 GLU C N 1
ATOM 3275 C CA . GLU C 3 321 ? 116.298 94.798 11.809 1.00 57.82 328 GLU C CA 1
ATOM 3276 C C . GLU C 3 321 ? 117.079 96.085 12.053 1.00 56.56 328 GLU C C 1
ATOM 3277 O O . GLU C 3 321 ? 118.031 96.087 12.806 1.00 57.79 328 GLU C O 1
ATOM 3283 N N . GLY C 3 322 ? 116.651 97.175 11.436 1.00 23.69 329 GLY C N 1
ATOM 3284 C CA . GLY C 3 322 ? 117.292 98.470 11.582 1.00 21.72 329 GLY C CA 1
ATOM 3285 C C . GLY C 3 322 ? 118.081 98.888 12.811 1.00 20.87 329 GLY C C 1
ATOM 3286 O O . GLY C 3 322 ? 118.771 99.909 12.748 1.00 20.94 329 GLY C O 1
ATOM 3287 N N . MET C 3 323 ? 117.969 98.186 13.931 1.00 49.88 330 MET C N 1
ATOM 3288 C CA . MET C 3 323 ? 118.790 98.530 15.089 1.00 51.41 330 MET C CA 1
ATOM 3289 C C . MET C 3 323 ? 119.331 97.257 15.689 1.00 53.03 330 MET C C 1
ATOM 3290 O O . MET C 3 323 ? 119.515 97.153 16.905 1.00 54.14 330 MET C O 1
ATOM 3295 N N . GLY C 3 324 ? 119.577 96.278 14.828 1.00 55.57 331 GLY C N 1
ATOM 3296 C CA . GLY C 3 324 ? 120.108 95.008 15.275 1.00 55.91 331 GLY C CA 1
ATOM 3297 C C . GLY C 3 324 ? 119.047 94.169 15.930 1.00 56.15 331 GLY C C 1
ATOM 3298 O O . GLY C 3 324 ? 117.900 94.589 16.036 1.00 55.29 331 GLY C O 1
ATOM 3299 N N . PRO C 3 325 ? 119.417 92.974 16.393 1.00 57.54 332 PRO C N 1
ATOM 3300 C CA . PRO C 3 325 ? 118.535 92.016 17.055 1.00 57.91 332 PRO C CA 1
ATOM 3301 C C . PRO C 3 325 ? 117.595 92.707 18.031 1.00 58.44 332 PRO C C 1
ATOM 3302 O O . PRO C 3 325 ? 117.941 93.748 18.612 1.00 58.91 332 PRO C O 1
ATOM 3306 N N . VAL C 3 326 ? 116.416 92.111 18.205 1.00 34.56 333 VAL C N 1
ATOM 3307 C CA . VAL C 3 326 ? 115.386 92.649 19.085 1.00 35.10 333 VAL C CA 1
ATOM 3308 C C . VAL C 3 326 ? 114.781 91.538 19.939 1.00 36.21 333 VAL C C 1
ATOM 3309 O O . VAL C 3 326 ? 114.616 90.400 19.486 1.00 35.71 333 VAL C O 1
ATOM 3313 N N . LEU C 3 327 ? 114.456 91.869 21.184 1.00 65.34 334 LEU C N 1
ATOM 3314 C CA . LEU C 3 327 ? 113.917 90.892 22.126 1.00 67.83 334 LEU C CA 1
ATOM 3315 C C . LEU C 3 327 ? 112.671 90.187 21.625 1.00 66.82 334 LEU C C 1
ATOM 3316 O O . LEU C 3 327 ? 112.493 89.001 21.876 1.00 68.43 334 LEU C O 1
ATOM 3321 N N . ALA C 3 328 ? 111.818 90.927 20.915 1.00 61.69 335 ALA C N 1
ATOM 3322 C CA . ALA C 3 328 ? 110.549 90.410 20.401 1.00 59.02 335 ALA C CA 1
ATOM 3323 C C . ALA C 3 328 ? 110.592 89.954 18.955 1.00 57.17 335 ALA C C 1
ATOM 3324 O O . ALA C 3 328 ? 111.618 90.023 18.300 1.00 58.54 335 ALA C O 1
ATOM 3326 N N . PRO C 3 329 ? 109.468 89.447 18.447 1.00 39.15 336 PRO C N 1
ATOM 3327 C CA . PRO C 3 329 ? 109.369 88.977 17.063 1.00 37.83 336 PRO C CA 1
ATOM 3328 C C . PRO C 3 329 ? 109.060 90.176 16.210 1.00 37.81 336 PRO C C 1
ATOM 3329 O O . PRO C 3 329 ? 108.595 91.188 16.742 1.00 37.98 336 PRO C O 1
ATOM 3333 N N . VAL C 3 330 ? 109.296 90.077 14.905 1.00 46.88 337 VAL C N 1
ATOM 3334 C CA . VAL C 3 330 ? 109.009 91.202 14.017 1.00 46.38 337 VAL C CA 1
ATOM 3335 C C . VAL C 3 330 ? 107.544 91.174 13.586 1.00 46.73 337 VAL C C 1
ATOM 3336 O O . VAL C 3 330 ? 107.009 92.150 13.052 1.00 47.26 337 VAL C O 1
ATOM 3340 N N . THR C 3 331 ? 106.920 90.030 13.838 1.00 48.34 338 THR C N 1
ATOM 3341 C CA . THR C 3 331 ? 105.517 89.795 13.564 1.00 46.93 338 THR C CA 1
ATOM 3342 C C . THR C 3 331 ? 104.811 90.507 14.706 1.00 47.73 338 THR C C 1
ATOM 3343 O O . THR C 3 331 ? 105.349 90.532 15.802 1.00 48.17 338 THR C O 1
ATOM 3347 N N . PRO C 3 332 ? 103.599 91.078 14.492 1.00 52.07 339 PRO C N 1
ATOM 3348 C CA . PRO C 3 332 ? 102.754 91.164 13.302 1.00 50.92 339 PRO C CA 1
ATOM 3349 C C . PRO C 3 332 ? 103.238 92.326 12.454 1.00 51.04 339 PRO C C 1
ATOM 3350 O O . PRO C 3 332 ? 103.557 93.396 12.975 1.00 50.08 339 PRO C O 1
ATOM 3354 N N . VAL C 3 333 ? 103.279 92.100 11.149 1.00 59.09 340 VAL C N 1
ATOM 3355 C CA . VAL C 3 333 ? 103.783 93.082 10.205 1.00 59.10 340 VAL C CA 1
ATOM 3356 C C . VAL C 3 333 ? 102.715 94.000 9.646 1.00 58.42 340 VAL C C 1
ATOM 3357 O O . VAL C 3 333 ? 101.639 93.557 9.282 1.00 59.76 340 VAL C O 1
ATOM 3361 N N . PRO C 3 334 ? 103.010 95.298 9.560 1.00 34.78 341 PRO C N 1
ATOM 3362 C CA . PRO C 3 334 ? 102.097 96.319 9.054 1.00 35.31 341 PRO C CA 1
ATOM 3363 C C . PRO C 3 334 ? 102.011 96.493 7.556 1.00 36.19 341 PRO C C 1
ATOM 3364 O O . PRO C 3 334 ? 102.984 96.920 6.916 1.00 36.62 341 PRO C O 1
ATOM 3368 N N . VAL C 3 335 ? 100.836 96.209 7.000 1.00 42.00 342 VAL C N 1
ATOM 3369 C CA . VAL C 3 335 ? 100.605 96.410 5.572 1.00 42.55 342 VAL C CA 1
ATOM 3370 C C . VAL C 3 335 ? 99.898 97.761 5.475 1.00 42.65 342 VAL C C 1
ATOM 3371 O O . VAL C 3 335 ? 99.001 98.049 6.254 1.00 42.77 342 VAL C O 1
ATOM 3375 N N . VAL C 3 336 ? 100.315 98.613 4.559 1.00 35.05 343 VAL C N 1
ATOM 3376 C CA . VAL C 3 336 ? 99.664 99.907 4.443 1.00 35.81 343 VAL C CA 1
ATOM 3377 C C . VAL C 3 336 ? 98.992 100.001 3.097 1.00 37.74 343 VAL C C 1
ATOM 3378 O O . VAL C 3 336 ? 99.616 100.370 2.097 1.00 38.91 343 VAL C O 1
ATOM 3382 N N . GLU C 3 337 ? 97.703 99.666 3.098 1.00 56.33 344 GLU C N 1
ATOM 3383 C CA . GLU C 3 337 ? 96.871 99.639 1.906 1.00 57.02 344 GLU C CA 1
ATOM 3384 C C . GLU C 3 337 ? 96.518 100.978 1.283 1.00 57.35 344 GLU C C 1
ATOM 3385 O O . GLU C 3 337 ? 96.585 101.133 0.074 1.00 56.84 344 GLU C O 1
ATOM 3391 N N . SER C 3 338 ? 96.158 101.954 2.097 1.00 46.04 345 SER C N 1
ATOM 3392 C CA . SER C 3 338 ? 95.737 103.239 1.562 1.00 47.89 345 SER C CA 1
ATOM 3393 C C . SER C 3 338 ? 96.394 104.395 2.300 1.00 48.52 345 SER C C 1
ATOM 3394 O O . SER C 3 338 ? 96.547 104.360 3.531 1.00 49.83 345 SER C O 1
ATOM 3397 N N . LEU C 3 339 ? 96.764 105.433 1.561 1.00 32.62 346 LEU C N 1
ATOM 3398 C CA . LEU C 3 339 ? 97.419 106.564 2.190 1.00 33.30 346 LEU C CA 1
ATOM 3399 C C . LEU C 3 339 ? 96.813 107.872 1.717 1.00 34.49 346 LEU C C 1
ATOM 3400 O O . LEU C 3 339 ? 97.232 108.418 0.702 1.00 35.20 346 LEU C O 1
ATOM 3405 N N . GLN C 3 340 ? 95.845 108.395 2.461 1.00 54.71 347 GLN C N 1
ATOM 3406 C CA . GLN C 3 340 ? 95.169 109.624 2.064 1.00 56.60 347 GLN C CA 1
ATOM 3407 C C . GLN C 3 340 ? 95.720 110.870 2.730 1.00 55.79 347 GLN C C 1
ATOM 3408 O O . GLN C 3 340 ? 96.207 110.805 3.847 1.00 56.74 347 GLN C O 1
ATOM 3414 N N . LEU C 3 341 ? 95.653 112.008 2.046 1.00 52.87 348 LEU C N 1
ATOM 3415 C CA . LEU C 3 341 ? 96.127 113.263 2.627 1.00 52.06 348 LEU C CA 1
ATOM 3416 C C . LEU C 3 341 ? 94.918 113.853 3.357 1.00 51.56 348 LEU C C 1
ATOM 3417 O O . LEU C 3 341 ? 93.804 113.577 2.961 1.00 53.24 348 LEU C O 1
ATOM 3422 N N . ASN C 3 342 ? 95.107 114.628 4.422 1.00 38.63 349 ASN C N 1
ATOM 3423 C CA . ASN C 3 342 ? 93.963 115.200 5.144 1.00 38.31 349 ASN C CA 1
ATOM 3424 C C . ASN C 3 342 ? 94.094 116.688 5.382 1.00 39.15 349 ASN C C 1
ATOM 3425 O O . ASN C 3 342 ? 94.586 117.106 6.414 1.00 41.10 349 ASN C O 1
ATOM 3430 N N . GLY C 3 343 ? 93.628 117.513 4.468 1.00 47.51 350 GLY C N 1
ATOM 3431 C CA . GLY C 3 343 ? 93.770 118.931 4.721 1.00 46.80 350 GLY C CA 1
ATOM 3432 C C . GLY C 3 343 ? 95.029 119.307 4.011 1.00 47.08 350 GLY C C 1
ATOM 3433 O O . GLY C 3 343 ? 95.533 118.487 3.250 1.00 46.78 350 GLY C O 1
ATOM 3434 N N . GLY C 3 344 ? 95.544 120.511 4.237 1.00 41.52 351 GLY C N 1
ATOM 3435 C CA . GLY C 3 344 ? 96.759 120.910 3.541 1.00 43.96 351 GLY C CA 1
ATOM 3436 C C . GLY C 3 344 ? 97.515 122.048 4.192 1.00 46.19 351 GLY C C 1
ATOM 3437 O O . GLY C 3 344 ? 97.011 122.669 5.131 1.00 46.15 351 GLY C O 1
ATOM 3438 N N . GLY C 3 345 ? 98.729 122.308 3.702 1.00 64.56 352 GLY C N 1
ATOM 3439 C CA . GLY C 3 345 ? 99.551 123.381 4.241 1.00 67.31 352 GLY C CA 1
ATOM 3440 C C . GLY C 3 345 ? 99.922 123.278 5.716 1.00 69.45 352 GLY C C 1
ATOM 3441 O O . GLY C 3 345 ? 100.390 122.244 6.187 1.00 70.72 352 GLY C O 1
ATOM 3442 N N . ASP C 3 346 ? 99.705 124.366 6.449 1.00 74.22 353 ASP C N 1
ATOM 3443 C CA . ASP C 3 346 ? 100.019 124.451 7.875 1.00 74.45 353 ASP C CA 1
ATOM 3444 C C . ASP C 3 346 ? 99.458 123.322 8.744 1.00 72.38 353 ASP C C 1
ATOM 3445 O O . ASP C 3 346 ? 99.872 123.170 9.889 1.00 72.34 353 ASP C O 1
ATOM 3450 N N . VAL C 3 347 ? 98.524 122.533 8.223 1.00 61.88 354 VAL C N 1
ATOM 3451 C CA . VAL C 3 347 ? 97.918 121.488 9.040 1.00 60.41 354 VAL C CA 1
ATOM 3452 C C . VAL C 3 347 ? 97.926 120.087 8.459 1.00 59.44 354 VAL C C 1
ATOM 3453 O O . VAL C 3 347 ? 97.465 119.146 9.100 1.00 60.64 354 VAL C O 1
ATOM 3457 N N . ALA C 3 348 ? 98.444 119.934 7.252 1.00 66.39 355 ALA C N 1
ATOM 3458 C CA . ALA C 3 348 ? 98.464 118.627 6.616 1.00 63.82 355 ALA C CA 1
ATOM 3459 C C . ALA C 3 348 ? 98.619 117.492 7.617 1.00 62.56 355 ALA C C 1
ATOM 3460 O O . ALA C 3 348 ? 99.396 117.578 8.564 1.00 62.47 355 ALA C O 1
ATOM 3462 N N . MET C 3 349 ? 97.841 116.442 7.416 1.00 41.19 356 MET C N 1
ATOM 3463 C CA . MET C 3 349 ? 97.919 115.256 8.238 1.00 40.79 356 MET C CA 1
ATOM 3464 C C . MET C 3 349 ? 97.761 114.092 7.271 1.00 39.22 356 MET C C 1
ATOM 3465 O O . MET C 3 349 ? 97.423 114.306 6.112 1.00 39.66 356 MET C O 1
ATOM 3470 N N . LEU C 3 350 ? 98.024 112.871 7.701 1.00 42.21 357 LEU C N 1
ATOM 3471 C CA . LEU C 3 350 ? 97.924 111.756 6.777 1.00 41.68 357 LEU C CA 1
ATOM 3472 C C . LEU C 3 350 ? 97.146 110.631 7.399 1.00 42.00 357 LEU C C 1
ATOM 3473 O O . LEU C 3 350 ? 97.462 110.221 8.509 1.00 43.00 357 LEU C O 1
ATOM 3478 N N . GLU C 3 351 ? 96.121 110.121 6.735 1.00 39.42 358 GLU C N 1
ATOM 3479 C CA . GLU C 3 351 ? 95.436 109.000 7.345 1.00 40.91 358 GLU C CA 1
ATOM 3480 C C . GLU C 3 351 ? 95.965 107.758 6.664 1.00 40.77 358 GLU C C 1
ATOM 3481 O O . GLU C 3 351 ? 96.028 107.684 5.441 1.00 42.40 358 GLU C O 1
ATOM 3487 N N . LEU C 3 352 ? 96.382 106.786 7.457 1.00 26.81 359 LEU C N 1
ATOM 3488 C CA . LEU C 3 352 ? 96.873 105.555 6.893 1.00 25.77 359 LEU C CA 1
ATOM 3489 C C . LEU C 3 352 ? 95.911 104.462 7.240 1.00 25.30 359 LEU C C 1
ATOM 3490 O O . LEU C 3 352 ? 95.432 104.381 8.382 1.00 24.98 359 LEU C O 1
ATOM 3495 N N . THR C 3 353 ? 95.619 103.619 6.261 1.00 46.35 360 THR C N 1
ATOM 3496 C CA . THR C 3 353 ? 94.761 102.480 6.521 1.00 47.51 360 THR C CA 1
ATOM 3497 C C . THR C 3 353 ? 95.461 101.249 6.006 1.00 47.05 360 THR C C 1
ATOM 3498 O O . THR C 3 353 ? 96.154 101.299 5.001 1.00 48.18 360 THR C O 1
ATOM 3502 N N . GLY C 3 354 ? 95.305 100.148 6.719 1.00 36.79 361 GLY C N 1
ATOM 3503 C CA . GLY C 3 354 ? 95.951 98.922 6.314 1.00 37.15 361 GLY C CA 1
ATOM 3504 C C . GLY C 3 354 ? 95.569 97.861 7.311 1.00 38.07 361 GLY C C 1
ATOM 3505 O O . GLY C 3 354 ? 94.425 97.837 7.748 1.00 38.75 361 GLY C O 1
ATOM 3506 N N . GLN C 3 355 ? 96.501 96.988 7.671 1.00 46.17 362 GLN C N 1
ATOM 3507 C CA . GLN C 3 355 ? 96.212 95.955 8.644 1.00 45.84 362 GLN C CA 1
ATOM 3508 C C . GLN C 3 355 ? 97.336 95.810 9.661 1.00 43.93 362 GLN C C 1
ATOM 3509 O O . GLN C 3 355 ? 98.496 96.150 9.396 1.00 43.68 362 GLN C O 1
ATOM 3515 N N . ASN C 3 356 ? 96.972 95.286 10.825 1.00 45.04 363 ASN C N 1
ATOM 3516 C CA . ASN C 3 356 ? 97.915 95.028 11.891 1.00 42.83 363 ASN C CA 1
ATOM 3517 C C . ASN C 3 356 ? 98.705 96.207 12.403 1.00 42.19 363 ASN C C 1
ATOM 3518 O O . ASN C 3 356 ? 99.858 96.046 12.751 1.00 42.72 363 ASN C O 1
ATOM 3523 N N . PHE C 3 357 ? 98.123 97.398 12.441 1.00 26.36 364 PHE C N 1
ATOM 3524 C CA . PHE C 3 357 ? 98.857 98.529 12.986 1.00 26.22 364 PHE C CA 1
ATOM 3525 C C . PHE C 3 357 ? 98.870 98.329 14.490 1.00 25.51 364 PHE C C 1
ATOM 3526 O O . PHE C 3 357 ? 98.060 97.544 15.033 1.00 24.39 364 PHE C O 1
ATOM 3534 N N . THR C 3 358 ? 99.784 99.024 15.165 1.00 28.28 365 THR C N 1
ATOM 3535 C CA . THR C 3 358 ? 99.928 98.910 16.620 1.00 28.77 365 THR C CA 1
ATOM 3536 C C . THR C 3 358 ? 100.472 100.178 17.231 1.00 28.78 365 THR C C 1
ATOM 3537 O O . THR C 3 358 ? 101.377 100.795 16.694 1.00 28.31 365 THR C O 1
ATOM 3541 N N . PRO C 3 359 ? 99.947 100.554 18.395 1.00 39.95 366 PRO C N 1
ATOM 3542 C CA . PRO C 3 359 ? 100.323 101.746 19.137 1.00 40.59 366 PRO C CA 1
ATOM 3543 C C . PRO C 3 359 ? 101.795 102.080 19.193 1.00 41.62 366 PRO C C 1
ATOM 3544 O O . PRO C 3 359 ? 102.155 103.221 19.496 1.00 43.62 366 PRO C O 1
ATOM 3548 N N . ASN C 3 360 ? 102.655 101.113 18.885 1.00 35.84 367 ASN C N 1
ATOM 3549 C CA . ASN C 3 360 ? 104.093 101.369 18.936 1.00 33.41 367 ASN C CA 1
ATOM 3550 C C . ASN C 3 360 ? 104.782 101.604 17.600 1.00 32.22 367 ASN C C 1
ATOM 3551 O O . ASN C 3 360 ? 105.860 101.095 17.406 1.00 32.74 367 ASN C O 1
ATOM 3556 N N . LEU C 3 361 ? 104.178 102.347 16.677 1.00 35.80 368 LEU C N 1
ATOM 3557 C CA . LEU C 3 361 ? 104.835 102.645 15.399 1.00 34.42 368 LEU C CA 1
ATOM 3558 C C . LEU C 3 361 ? 104.715 104.137 15.158 1.00 34.38 368 LEU C C 1
ATOM 3559 O O . LEU C 3 361 ? 103.770 104.767 15.606 1.00 35.03 368 LEU C O 1
ATOM 3564 N N . ARG C 3 362 ? 105.684 104.704 14.471 1.00 20.51 369 ARG C N 1
ATOM 3565 C CA . ARG C 3 362 ? 105.673 106.112 14.125 1.00 21.76 369 ARG C CA 1
ATOM 3566 C C . ARG C 3 362 ? 105.888 106.009 12.620 1.00 23.91 369 ARG C C 1
ATOM 3567 O O . ARG C 3 362 ? 106.478 105.030 12.146 1.00 25.11 369 ARG C O 1
ATOM 3575 N N . VAL C 3 363 ? 105.405 106.949 11.824 1.00 32.16 370 VAL C N 1
ATOM 3576 C CA . VAL C 3 363 ? 105.671 106.769 10.409 1.00 33.00 370 VAL C CA 1
ATOM 3577 C C . VAL C 3 363 ? 106.754 107.762 10.103 1.00 34.10 370 VAL C C 1
ATOM 3578 O O . VAL C 3 363 ? 106.756 108.867 10.652 1.00 33.79 370 VAL C O 1
ATOM 3582 N N . TRP C 3 364 ? 107.706 107.351 9.272 1.00 29.78 371 TRP C N 1
ATOM 3583 C CA . TRP C 3 364 ? 108.824 108.222 8.912 1.00 31.83 371 TRP C CA 1
ATOM 3584 C C . TRP C 3 364 ? 108.711 108.695 7.469 1.00 32.84 371 TRP C C 1
ATOM 3585 O O . TRP C 3 364 ? 108.422 107.910 6.553 1.00 32.07 371 TRP C O 1
ATOM 3596 N N . PHE C 3 365 ? 108.946 109.983 7.273 1.00 38.99 372 PHE C N 1
ATOM 3597 C CA . PHE C 3 365 ? 108.921 110.545 5.941 1.00 41.32 372 PHE C CA 1
ATOM 3598 C C . PHE C 3 365 ? 110.383 110.641 5.562 1.00 42.74 372 PHE C C 1
ATOM 3599 O O . PHE C 3 365 ? 111.074 111.590 5.946 1.00 42.75 372 PHE C O 1
ATOM 3607 N N . GLY C 3 366 ? 110.868 109.662 4.813 1.00 59.06 373 GLY C N 1
ATOM 3608 C CA . GLY C 3 366 ? 112.264 109.707 4.454 1.00 60.28 373 GLY C CA 1
ATOM 3609 C C . GLY C 3 366 ? 112.962 109.484 5.769 1.00 61.95 373 GLY C C 1
ATOM 3610 O O . GLY C 3 366 ? 112.581 108.573 6.492 1.00 62.97 373 GLY C O 1
ATOM 3611 N N . ASP C 3 367 ? 113.955 110.301 6.103 1.00 49.30 374 ASP C N 1
ATOM 3612 C CA . ASP C 3 367 ? 114.660 110.123 7.365 1.00 49.73 374 ASP C CA 1
ATOM 3613 C C . ASP C 3 367 ? 114.037 110.931 8.498 1.00 49.73 374 ASP C C 1
ATOM 3614 O O . ASP C 3 367 ? 114.649 111.077 9.554 1.00 50.16 374 ASP C O 1
ATOM 3619 N N . VAL C 3 368 ? 112.832 111.469 8.301 1.00 46.04 375 VAL C N 1
ATOM 3620 C CA . VAL C 3 368 ? 112.204 112.238 9.380 1.00 45.12 375 VAL C CA 1
ATOM 3621 C C . VAL C 3 368 ? 111.070 111.493 10.054 1.00 45.41 375 VAL C C 1
ATOM 3622 O O . VAL C 3 368 ? 110.178 110.939 9.400 1.00 45.21 375 VAL C O 1
ATOM 3626 N N . GLU C 3 369 ? 111.119 111.481 11.377 1.00 51.23 376 GLU C N 1
ATOM 3627 C CA . GLU C 3 369 ? 110.112 110.801 12.160 1.00 51.08 376 GLU C CA 1
ATOM 3628 C C . GLU C 3 369 ? 109.031 111.834 12.385 1.00 50.73 376 GLU C C 1
ATOM 3629 O O . GLU C 3 369 ? 109.316 112.946 12.870 1.00 50.71 376 GLU C O 1
ATOM 3635 N N . ALA C 3 370 ? 107.795 111.470 12.032 1.00 36.88 377 ALA C N 1
ATOM 3636 C CA . ALA C 3 370 ? 106.651 112.365 12.178 1.00 35.78 377 ALA C CA 1
ATOM 3637 C C . ALA C 3 370 ? 105.767 111.891 13.309 1.00 34.82 377 ALA C C 1
ATOM 3638 O O . ALA C 3 370 ? 105.651 110.697 13.534 1.00 36.53 377 ALA C O 1
ATOM 3640 N N . GLU C 3 371 ? 105.150 112.828 14.020 1.00 53.98 378 GLU C N 1
ATOM 3641 C CA . GLU C 3 371 ? 104.257 112.480 15.115 1.00 53.10 378 GLU C CA 1
ATOM 3642 C C . GLU C 3 371 ? 103.203 111.527 14.595 1.00 50.67 378 GLU C C 1
ATOM 3643 O O . GLU C 3 371 ? 102.676 111.716 13.505 1.00 49.74 378 GLU C O 1
ATOM 3649 N N . THR C 3 372 ? 102.870 110.509 15.368 1.00 32.84 379 THR C N 1
ATOM 3650 C CA . THR C 3 372 ? 101.908 109.560 14.872 1.00 31.44 379 THR C CA 1
ATOM 3651 C C . THR C 3 372 ? 100.849 109.185 15.869 1.00 31.66 379 THR C C 1
ATOM 3652 O O . THR C 3 372 ? 101.175 108.797 16.992 1.00 33.08 379 THR C O 1
ATOM 3656 N N . MET C 3 373 ? 99.583 109.290 15.466 1.00 26.97 380 MET C N 1
ATOM 3657 C CA . MET C 3 373 ? 98.481 108.896 16.321 1.00 25.52 380 MET C CA 1
ATOM 3658 C C . MET C 3 373 ? 97.849 107.595 15.858 1.00 24.47 380 MET C C 1
ATOM 3659 O O . MET C 3 373 ? 97.387 107.468 14.725 1.00 24.83 380 MET C O 1
ATOM 3664 N N . TYR C 3 374 ? 97.828 106.628 16.753 1.00 27.39 381 TYR C N 1
ATOM 3665 C CA . TYR C 3 374 ? 97.226 105.340 16.475 1.00 27.30 381 TYR C CA 1
ATOM 3666 C C . TYR C 3 374 ? 95.714 105.433 16.607 1.00 29.19 381 TYR C C 1
ATOM 3667 O O . TYR C 3 374 ? 95.215 105.847 17.655 1.00 31.64 381 TYR C O 1
ATOM 3676 N N . ARG C 3 375 ? 94.970 105.084 15.564 1.00 33.69 382 ARG C N 1
ATOM 3677 C CA . ARG C 3 375 ? 93.527 105.121 15.694 1.00 32.68 382 ARG C CA 1
ATOM 3678 C C . ARG C 3 375 ? 93.162 103.706 16.056 1.00 32.31 382 ARG C C 1
ATOM 3679 O O . ARG C 3 375 ? 92.608 103.460 17.127 1.00 32.03 382 ARG C O 1
ATOM 3687 N N . CYS C 3 376 ? 93.486 102.761 15.183 1.00 24.56 383 CYS C N 1
ATOM 3688 C CA . CYS C 3 376 ? 93.202 101.361 15.485 1.00 27.23 383 CYS C CA 1
ATOM 3689 C C . CYS C 3 376 ? 93.982 100.388 14.604 1.00 27.46 383 CYS C C 1
ATOM 3690 O O . CYS C 3 376 ? 94.760 100.791 13.746 1.00 27.35 383 CYS C O 1
ATOM 3693 N N . GLY C 3 377 ? 93.756 99.097 14.810 1.00 31.45 384 GLY C N 1
ATOM 3694 C CA . GLY C 3 377 ? 94.427 98.102 14.000 1.00 32.69 384 GLY C CA 1
ATOM 3695 C C . GLY C 3 377 ? 94.517 98.478 12.530 1.00 34.11 384 GLY C C 1
ATOM 3696 O O . GLY C 3 377 ? 95.591 98.372 11.950 1.00 35.68 384 GLY C O 1
ATOM 3697 N N . GLU C 3 378 ? 93.416 98.936 11.929 1.00 40.16 385 GLU C N 1
ATOM 3698 C CA . GLU C 3 378 ? 93.399 99.301 10.516 1.00 41.26 385 GLU C CA 1
ATOM 3699 C C . GLU C 3 378 ? 93.560 100.779 10.151 1.00 41.46 385 GLU C C 1
ATOM 3700 O O . GLU C 3 378 ? 93.721 101.105 8.979 1.00 41.75 385 GLU C O 1
ATOM 3706 N N . SER C 3 379 ? 93.549 101.681 11.123 1.00 49.93 386 SER C N 1
ATOM 3707 C CA . SER C 3 379 ? 93.691 103.098 10.795 1.00 50.40 386 SER C CA 1
ATOM 3708 C C . SER C 3 379 ? 94.741 103.746 11.678 1.00 49.31 386 SER C C 1
ATOM 3709 O O . SER C 3 379 ? 94.864 103.400 12.842 1.00 50.26 386 SER C O 1
ATOM 3712 N N . MET C 3 380 ? 95.485 104.698 11.136 1.00 20.78 387 MET C N 1
ATOM 3713 C CA . MET C 3 380 ? 96.512 105.392 11.909 1.00 21.32 387 MET C CA 1
ATOM 3714 C C . MET C 3 380 ? 96.667 106.793 11.290 1.00 20.65 387 MET C C 1
ATOM 3715 O O . MET C 3 380 ? 96.525 106.950 10.070 1.00 20.83 387 MET C O 1
ATOM 3720 N N . LEU C 3 381 ? 96.933 107.813 12.101 1.00 28.38 388 LEU C N 1
ATOM 3721 C CA . LEU C 3 381 ? 97.096 109.176 11.580 1.00 28.72 388 LEU C CA 1
ATOM 3722 C C . LEU C 3 381 ? 98.489 109.667 11.888 1.00 29.37 388 LEU C C 1
ATOM 3723 O O . LEU C 3 381 ? 99.072 109.236 12.855 1.00 31.01 388 LEU C O 1
ATOM 3728 N N . CYS C 3 382 ? 99.032 110.579 11.097 1.00 41.25 389 CYS C N 1
ATOM 3729 C CA . CYS C 3 382 ? 100.349 111.134 11.418 1.00 41.08 389 CYS C CA 1
ATOM 3730 C C . CYS C 3 382 ? 100.423 112.566 10.892 1.00 40.29 389 CYS C C 1
ATOM 3731 O O . CYS C 3 382 ? 99.628 112.976 10.052 1.00 40.40 389 CYS C O 1
ATOM 3734 N N . VAL C 3 383 ? 101.386 113.325 11.376 1.00 40.17 390 VAL C N 1
ATOM 3735 C CA . VAL C 3 383 ? 101.497 114.714 10.982 1.00 39.61 390 VAL C CA 1
ATOM 3736 C C . VAL C 3 383 ? 102.573 115.038 9.962 1.00 42.10 390 VAL C C 1
ATOM 3737 O O . VAL C 3 383 ? 103.763 114.931 10.262 1.00 43.48 390 VAL C O 1
ATOM 3741 N N . VAL C 3 384 ? 102.181 115.460 8.766 1.00 36.77 391 VAL C N 1
ATOM 3742 C CA . VAL C 3 384 ? 103.192 115.783 7.780 1.00 38.45 391 VAL C CA 1
ATOM 3743 C C . VAL C 3 384 ? 104.112 116.842 8.347 1.00 39.17 391 VAL C C 1
ATOM 3744 O O . VAL C 3 384 ? 103.650 117.904 8.765 1.00 39.49 391 VAL C O 1
ATOM 3748 N N . PRO C 3 385 ? 105.432 116.555 8.375 1.00 25.24 392 PRO C N 1
ATOM 3749 C CA . PRO C 3 385 ? 106.527 117.402 8.874 1.00 25.03 392 PRO C CA 1
ATOM 3750 C C . PRO C 3 385 ? 106.775 118.594 7.988 1.00 26.48 392 PRO C C 1
ATOM 3751 O O . PRO C 3 385 ? 106.708 118.480 6.769 1.00 26.43 392 PRO C O 1
ATOM 3755 N N . ASP C 3 386 ? 107.072 119.737 8.595 1.00 50.00 393 ASP C N 1
ATOM 3756 C CA . ASP C 3 386 ? 107.287 120.951 7.818 1.00 52.83 393 ASP C CA 1
ATOM 3757 C C . ASP C 3 386 ? 108.283 120.733 6.683 1.00 52.46 393 ASP C C 1
ATOM 3758 O O . ASP C 3 386 ? 109.316 120.122 6.895 1.00 53.34 393 ASP C O 1
ATOM 3763 N N . ILE C 3 387 ? 107.970 121.215 5.479 1.00 51.46 394 ILE C N 1
ATOM 3764 C CA . ILE C 3 387 ? 108.873 121.097 4.317 1.00 51.21 394 ILE C CA 1
ATOM 3765 C C . ILE C 3 387 ? 110.300 121.552 4.688 1.00 52.20 394 ILE C C 1
ATOM 3766 O O . ILE C 3 387 ? 111.276 121.124 4.077 1.00 51.45 394 ILE C O 1
ATOM 3771 N N . SER C 3 388 ? 110.403 122.431 5.685 1.00 71.87 395 SER C N 1
ATOM 3772 C CA . SER C 3 388 ? 111.691 122.944 6.140 1.00 72.93 395 SER C CA 1
ATOM 3773 C C . SER C 3 388 ? 112.615 121.796 6.532 1.00 73.04 395 SER C C 1
ATOM 3774 O O . SER C 3 388 ? 113.811 121.830 6.266 1.00 73.80 395 SER C O 1
ATOM 3777 N N . ALA C 3 389 ? 112.053 120.784 7.175 1.00 49.35 396 ALA C N 1
ATOM 3778 C CA . ALA C 3 389 ? 112.822 119.635 7.598 1.00 49.85 396 ALA C CA 1
ATOM 3779 C C . ALA C 3 389 ? 113.449 118.900 6.426 1.00 50.80 396 ALA C C 1
ATOM 3780 O O . ALA C 3 389 ? 114.087 117.874 6.613 1.00 51.84 396 ALA C O 1
ATOM 3782 N N . PHE C 3 390 ? 113.279 119.403 5.215 1.00 53.02 397 PHE C N 1
ATOM 3783 C CA . PHE C 3 390 ? 113.867 118.732 4.067 1.00 53.50 397 PHE C CA 1
ATOM 3784 C C . PHE C 3 390 ? 114.578 119.707 3.144 1.00 54.49 397 PHE C C 1
ATOM 3785 O O . PHE C 3 390 ? 115.228 119.283 2.192 1.00 55.04 397 PHE C O 1
ATOM 3793 N N . ARG C 3 391 ? 114.426 121.004 3.400 1.00 46.33 398 ARG C N 1
ATOM 3794 C CA . ARG C 3 391 ? 115.059 122.031 2.578 1.00 47.25 398 ARG C CA 1
ATOM 3795 C C . ARG C 3 391 ? 115.332 123.276 3.418 1.00 49.63 398 ARG C C 1
ATOM 3796 O O . ARG C 3 391 ? 114.436 124.071 3.678 1.00 49.65 398 ARG C O 1
ATOM 3804 N N . GLU C 3 392 ? 116.585 123.458 3.806 1.00 71.99 399 GLU C N 1
ATOM 3805 C CA . GLU C 3 392 ? 116.971 124.569 4.651 1.00 74.74 399 GLU C CA 1
ATOM 3806 C C . GLU C 3 392 ? 116.137 125.840 4.653 1.00 75.71 399 GLU C C 1
ATOM 3807 O O . GLU C 3 392 ? 115.487 126.148 5.648 1.00 76.23 399 GLU C O 1
ATOM 3813 N N . GLY C 3 393 ? 116.149 126.591 3.564 1.00 84.77 400 GLY C N 1
ATOM 3814 C CA . GLY C 3 393 ? 115.408 127.847 3.563 1.00 86.29 400 GLY C CA 1
ATOM 3815 C C . GLY C 3 393 ? 113.907 127.732 3.689 1.00 86.55 400 GLY C C 1
ATOM 3816 O O . GLY C 3 393 ? 113.307 128.115 4.693 1.00 86.83 400 GLY C O 1
ATOM 3817 N N . TRP C 3 394 ? 113.326 127.216 2.620 1.00 56.62 401 TRP C N 1
ATOM 3818 C CA . TRP C 3 394 ? 111.905 126.960 2.443 1.00 56.41 401 TRP C CA 1
ATOM 3819 C C . TRP C 3 394 ? 110.925 127.185 3.579 1.00 57.76 401 TRP C C 1
ATOM 3820 O O . TRP C 3 394 ? 110.962 126.478 4.589 1.00 57.29 401 TRP C O 1
ATOM 3831 N N . ARG C 3 395 ? 110.026 128.149 3.384 1.00 89.78 402 ARG C N 1
ATOM 3832 C CA . ARG C 3 395 ? 108.984 128.453 4.357 1.00 92.09 402 ARG C CA 1
ATOM 3833 C C . ARG C 3 395 ? 107.661 128.007 3.711 1.00 90.90 402 ARG C C 1
ATOM 3834 O O . ARG C 3 395 ? 106.596 128.030 4.332 1.00 91.44 402 ARG C O 1
ATOM 3842 N N . TRP C 3 396 ? 107.771 127.593 2.451 1.00 60.92 403 TRP C N 1
ATOM 3843 C CA . TRP C 3 396 ? 106.670 127.095 1.625 1.00 59.84 403 TRP C CA 1
ATOM 3844 C C . TRP C 3 396 ? 107.321 126.199 0.580 1.00 59.03 403 TRP C C 1
ATOM 3845 O O . TRP C 3 396 ? 108.514 126.323 0.345 1.00 59.47 403 TRP C O 1
ATOM 3856 N N . VAL C 3 397 ? 106.574 125.316 -0.069 1.00 48.70 404 VAL C N 1
ATOM 3857 C CA . VAL C 3 397 ? 107.216 124.416 -1.025 1.00 48.01 404 VAL C CA 1
ATOM 3858 C C . VAL C 3 397 ? 107.690 124.971 -2.369 1.00 49.15 404 VAL C C 1
ATOM 3859 O O . VAL C 3 397 ? 106.983 124.909 -3.367 1.00 50.45 404 VAL C O 1
ATOM 3863 N N . ARG C 3 398 ? 108.915 125.469 -2.409 1.00 71.45 405 ARG C N 1
ATOM 3864 C CA . ARG C 3 398 ? 109.458 126.013 -3.638 1.00 71.66 405 ARG C CA 1
ATOM 3865 C C . ARG C 3 398 ? 109.446 125.061 -4.839 1.00 71.46 405 ARG C C 1
ATOM 3866 O O . ARG C 3 398 ? 109.389 125.502 -5.985 1.00 71.67 405 ARG C O 1
ATOM 3874 N N . GLN C 3 399 ? 109.476 123.760 -4.591 1.00 64.66 406 GLN C N 1
ATOM 3875 C CA . GLN C 3 399 ? 109.522 122.806 -5.696 1.00 64.93 406 GLN C CA 1
ATOM 3876 C C . GLN C 3 399 ? 109.136 121.408 -5.199 1.00 63.28 406 GLN C C 1
ATOM 3877 O O . GLN C 3 399 ? 109.284 121.115 -4.018 1.00 63.59 406 GLN C O 1
ATOM 3883 N N . PRO C 3 400 ? 108.629 120.528 -6.085 1.00 71.80 407 PRO C N 1
ATOM 3884 C CA . PRO C 3 400 ? 108.261 119.191 -5.612 1.00 70.47 407 PRO C CA 1
ATOM 3885 C C . PRO C 3 400 ? 109.427 118.423 -4.995 1.00 68.46 407 PRO C C 1
ATOM 3886 O O . PRO C 3 400 ? 110.493 118.299 -5.599 1.00 68.80 407 PRO C O 1
ATOM 3890 N N . VAL C 3 401 ? 109.205 117.919 -3.784 1.00 56.81 408 VAL C N 1
ATOM 3891 C CA . VAL C 3 401 ? 110.198 117.151 -3.038 1.00 53.54 408 VAL C CA 1
ATOM 3892 C C . VAL C 3 401 ? 109.534 115.864 -2.600 1.00 51.97 408 VAL C C 1
ATOM 3893 O O . VAL C 3 401 ? 108.715 115.879 -1.699 1.00 51.51 408 VAL C O 1
ATOM 3897 N N . GLN C 3 402 ? 109.882 114.748 -3.215 1.00 59.09 409 GLN C N 1
ATOM 3898 C CA . GLN C 3 402 ? 109.249 113.493 -2.852 1.00 58.85 409 GLN C CA 1
ATOM 3899 C C . GLN C 3 402 ? 110.113 112.622 -1.959 1.00 58.28 409 GLN C C 1
ATOM 3900 O O . GLN C 3 402 ? 111.154 112.128 -2.376 1.00 60.69 409 GLN C O 1
ATOM 3906 N N . VAL C 3 403 ? 109.675 112.438 -0.721 1.00 47.07 410 VAL C N 1
ATOM 3907 C CA . VAL C 3 403 ? 110.387 111.613 0.251 1.00 44.59 410 VAL C CA 1
ATOM 3908 C C . VAL C 3 403 ? 109.596 110.309 0.365 1.00 43.14 410 VAL C C 1
ATOM 3909 O O . VAL C 3 403 ? 108.465 110.240 -0.083 1.00 43.01 410 VAL C O 1
ATOM 3913 N N . PRO C 3 404 ? 110.172 109.256 0.945 1.00 51.17 411 PRO C N 1
ATOM 3914 C CA . PRO C 3 404 ? 109.367 108.038 1.029 1.00 51.20 411 PRO C CA 1
ATOM 3915 C C . PRO C 3 404 ? 108.757 107.822 2.401 1.00 50.91 411 PRO C C 1
ATOM 3916 O O . PRO C 3 404 ? 109.320 108.224 3.425 1.00 52.18 411 PRO C O 1
ATOM 3920 N N . VAL C 3 405 ? 107.599 107.177 2.411 1.00 54.79 412 VAL C N 1
ATOM 3921 C CA . VAL C 3 405 ? 106.896 106.895 3.644 1.00 53.70 412 VAL C CA 1
ATOM 3922 C C . VAL C 3 405 ? 107.276 105.518 4.116 1.00 53.16 412 VAL C C 1
ATOM 3923 O O . VAL C 3 405 ? 107.469 104.611 3.316 1.00 52.87 412 VAL C O 1
ATOM 3927 N N . THR C 3 406 ? 107.377 105.357 5.424 1.00 42.11 413 THR C N 1
ATOM 3928 C CA . THR C 3 406 ? 107.761 104.071 5.949 1.00 41.14 413 THR C CA 1
ATOM 3929 C C . THR C 3 406 ? 107.412 103.928 7.442 1.00 39.77 413 THR C C 1
ATOM 3930 O O . THR C 3 406 ? 107.507 104.881 8.219 1.00 39.53 413 THR C O 1
ATOM 3934 N N . LEU C 3 407 ? 106.956 102.745 7.832 1.00 35.30 414 LEU C N 1
ATOM 3935 C CA . LEU C 3 407 ? 106.591 102.509 9.219 1.00 34.83 414 LEU C CA 1
ATOM 3936 C C . LEU C 3 407 ? 107.778 101.957 10.006 1.00 34.95 414 LEU C C 1
ATOM 3937 O O . LEU C 3 407 ? 108.541 101.131 9.508 1.00 34.89 414 LEU C O 1
ATOM 3942 N N . VAL C 3 408 ? 107.903 102.376 11.259 1.00 31.81 415 VAL C N 1
ATOM 3943 C CA . VAL C 3 408 ? 109.003 101.944 12.097 1.00 31.66 415 VAL C CA 1
ATOM 3944 C C . VAL C 3 408 ? 108.587 101.607 13.511 1.00 31.68 415 VAL C C 1
ATOM 3945 O O . VAL C 3 408 ? 108.111 102.479 14.229 1.00 32.56 415 VAL C O 1
ATOM 3949 N N . ARG C 3 409 ? 108.789 100.368 13.940 1.00 29.19 416 ARG C N 1
ATOM 3950 C CA . ARG C 3 409 ? 108.437 100.015 15.316 1.00 28.85 416 ARG C CA 1
ATOM 3951 C C . ARG C 3 409 ? 109.318 100.727 16.344 1.00 28.92 416 ARG C C 1
ATOM 3952 O O . ARG C 3 409 ? 110.299 101.388 15.993 1.00 29.06 416 ARG C O 1
ATOM 3960 N N . ASN C 3 410 ? 109.005 100.598 17.623 1.00 40.47 417 ASN C N 1
ATOM 3961 C CA . ASN C 3 410 ? 109.811 101.318 18.606 1.00 42.01 417 ASN C CA 1
ATOM 3962 C C . ASN C 3 410 ? 111.150 100.726 18.972 1.00 41.49 417 ASN C C 1
ATOM 3963 O O . ASN C 3 410 ? 112.031 101.422 19.488 1.00 41.33 417 ASN C O 1
ATOM 3968 N N . ASP C 3 411 ? 111.309 99.442 18.701 1.00 41.65 418 ASP C N 1
ATOM 3969 C CA . ASP C 3 411 ? 112.545 98.780 19.021 1.00 40.58 418 ASP C CA 1
ATOM 3970 C C . ASP C 3 411 ? 113.484 98.771 17.834 1.00 40.98 418 ASP C C 1
ATOM 3971 O O . ASP C 3 411 ? 114.526 98.125 17.865 1.00 42.75 418 ASP C O 1
ATOM 3976 N N . GLY C 3 412 ? 113.107 99.473 16.776 1.00 39.78 419 GLY C N 1
ATOM 3977 C CA . GLY C 3 412 ? 113.981 99.548 15.623 1.00 37.98 419 GLY C CA 1
ATOM 3978 C C . GLY C 3 412 ? 113.621 98.800 14.355 1.00 36.51 419 GLY C C 1
ATOM 3979 O O . GLY C 3 412 ? 114.127 99.156 13.289 1.00 35.55 419 GLY C O 1
ATOM 3980 N N . ILE C 3 413 ? 112.787 97.768 14.447 1.00 19.25 420 ILE C N 1
ATOM 3981 C CA . ILE C 3 413 ? 112.406 97.045 13.243 1.00 19.84 420 ILE C CA 1
ATOM 3982 C C . ILE C 3 413 ? 111.880 98.063 12.280 1.00 21.12 420 ILE C C 1
ATOM 3983 O O . ILE C 3 413 ? 111.172 98.966 12.696 1.00 22.41 420 ILE C O 1
ATOM 3988 N N . ILE C 3 414 ? 112.195 97.966 11.001 1.00 33.57 421 ILE C N 1
ATOM 3989 C CA . ILE C 3 414 ? 111.594 98.939 10.110 1.00 34.50 421 ILE C CA 1
ATOM 3990 C C . ILE C 3 414 ? 110.858 98.156 9.028 1.00 35.57 421 ILE C C 1
ATOM 3991 O O . ILE C 3 414 ? 111.408 97.255 8.398 1.00 36.45 421 ILE C O 1
ATOM 3996 N N . TYR C 3 415 ? 109.580 98.479 8.857 1.00 46.84 422 TYR C N 1
ATOM 3997 C CA . TYR C 3 415 ? 108.732 97.834 7.860 1.00 46.85 422 TYR C CA 1
ATOM 3998 C C . TYR C 3 415 ? 108.572 98.769 6.672 1.00 49.53 422 TYR C C 1
ATOM 3999 O O . TYR C 3 415 ? 107.991 99.841 6.805 1.00 49.29 422 TYR C O 1
ATOM 4008 N N . SER C 3 416 ? 109.089 98.364 5.516 1.00 52.65 423 SER C N 1
ATOM 4009 C CA . SER C 3 416 ? 109.019 99.196 4.320 1.00 55.80 423 SER C CA 1
ATOM 4010 C C . SER C 3 416 ? 107.627 99.129 3.776 1.00 57.33 423 SER C C 1
ATOM 4011 O O . SER C 3 416 ? 106.907 98.162 4.042 1.00 56.12 423 SER C O 1
ATOM 4014 N N . THR C 3 417 ? 107.257 100.161 3.019 1.00 73.85 424 THR C N 1
ATOM 4015 C CA . THR C 3 417 ? 105.940 100.242 2.412 1.00 76.32 424 THR C CA 1
ATOM 4016 C C . THR C 3 417 ? 106.059 100.174 0.917 1.00 77.31 424 THR C C 1
ATOM 4017 O O . THR C 3 417 ? 106.125 99.095 0.345 1.00 79.58 424 THR C O 1
ATOM 4021 N N . SER C 3 418 ? 106.112 101.333 0.286 1.00 74.38 425 SER C N 1
ATOM 4022 C CA . SER C 3 418 ? 106.180 101.396 -1.161 1.00 74.49 425 SER C CA 1
ATOM 4023 C C . SER C 3 418 ? 105.634 102.770 -1.534 1.00 74.63 425 SER C C 1
ATOM 4024 O O . SER C 3 418 ? 105.930 103.315 -2.602 1.00 75.52 425 SER C O 1
ATOM 4027 N N . LEU C 3 419 ? 104.829 103.318 -0.629 1.00 47.64 426 LEU C N 1
ATOM 4028 C CA . LEU C 3 419 ? 104.209 104.611 -0.809 1.00 46.21 426 LEU C CA 1
ATOM 4029 C C . LEU C 3 419 ? 105.252 105.712 -0.746 1.00 45.50 426 LEU C C 1
ATOM 4030 O O . LEU C 3 419 ? 106.354 105.475 -0.278 1.00 45.70 426 LEU C O 1
ATOM 4035 N N . THR C 3 420 ? 104.905 106.914 -1.196 1.00 59.52 427 THR C N 1
ATOM 4036 C CA . THR C 3 420 ? 105.870 107.997 -1.231 1.00 60.04 427 THR C CA 1
ATOM 4037 C C . THR C 3 420 ? 105.251 109.371 -1.160 1.00 60.06 427 THR C C 1
ATOM 4038 O O . THR C 3 420 ? 104.932 109.953 -2.189 1.00 61.88 427 THR C O 1
ATOM 4042 N N . PHE C 3 421 ? 105.092 109.916 0.032 1.00 40.73 428 PHE C N 1
ATOM 4043 C CA . PHE C 3 421 ? 104.508 111.257 0.151 1.00 41.07 428 PHE C CA 1
ATOM 4044 C C . PHE C 3 421 ? 105.304 112.310 -0.612 1.00 42.09 428 PHE C C 1
ATOM 4045 O O . PHE C 3 421 ? 106.509 112.405 -0.447 1.00 41.80 428 PHE C O 1
ATOM 4053 N N . THR C 3 422 ? 104.635 113.117 -1.429 1.00 59.03 429 THR C N 1
ATOM 4054 C CA . THR C 3 422 ? 105.340 114.144 -2.201 1.00 60.50 429 THR C CA 1
ATOM 4055 C C . THR C 3 422 ? 104.908 115.538 -1.833 1.00 62.25 429 THR C C 1
ATOM 4056 O O . THR C 3 422 ? 103.747 115.873 -1.981 1.00 61.95 429 THR C O 1
ATOM 4060 N N . TYR C 3 423 ? 105.827 116.367 -1.374 1.00 54.03 430 TYR C N 1
ATOM 4061 C CA . TYR C 3 423 ? 105.446 117.729 -1.030 1.00 57.38 430 TYR C CA 1
ATOM 4062 C C . TYR C 3 423 ? 105.155 118.450 -2.331 1.00 61.70 430 TYR C C 1
ATOM 4063 O O . TYR C 3 423 ? 105.846 118.230 -3.320 1.00 62.01 430 TYR C O 1
ATOM 4072 N N . THR C 3 424 ? 104.117 119.282 -2.338 1.00 86.74 431 THR C N 1
ATOM 4073 C CA . THR C 3 424 ? 103.738 120.047 -3.527 1.00 91.28 431 THR C CA 1
ATOM 4074 C C . THR C 3 424 ? 103.307 121.445 -3.118 1.00 95.20 431 THR C C 1
ATOM 4075 O O . THR C 3 424 ? 102.741 121.641 -2.039 1.00 94.52 431 THR C O 1
ATOM 4079 N N . PRO C 3 425 ? 103.569 122.436 -3.981 1.00 152.96 432 PRO C N 1
ATOM 4080 C CA . PRO C 3 425 ? 103.208 123.830 -3.709 1.00 157.03 432 PRO C CA 1
ATOM 4081 C C . PRO C 3 425 ? 101.716 123.973 -3.437 1.00 158.01 432 PRO C C 1
ATOM 4082 O O . PRO C 3 425 ? 100.897 123.374 -4.133 1.00 158.01 432 PRO C O 1
ATOM 4086 N N . GLU C 3 426 ? 101.367 124.750 -2.416 1.00 201.12 433 GLU C N 1
ATOM 4087 C CA . GLU C 3 426 ? 99.964 124.972 -2.084 1.00 201.12 433 GLU C CA 1
ATOM 4088 C C . GLU C 3 426 ? 99.422 125.974 -3.098 1.00 201.12 433 GLU C C 1
ATOM 4089 O O . GLU C 3 426 ? 99.768 127.156 -3.055 1.00 201.12 433 GLU C O 1
ATOM 4095 N N . PRO C 3 427 ? 98.567 125.517 -4.030 1.00 201.29 434 PRO C N 1
ATOM 4096 C CA . PRO C 3 427 ? 98.013 126.429 -5.035 1.00 201.29 434 PRO C CA 1
ATOM 4097 C C . PRO C 3 427 ? 97.149 127.527 -4.421 1.00 201.29 434 PRO C C 1
ATOM 4098 O O . PRO C 3 427 ? 96.909 127.466 -3.195 1.00 201.29 434 PRO C O 1
ATOM 4102 N N . THR D 4 13 ? 92.997 125.838 -13.482 1.00 173.30 1884 THR K N 1
ATOM 4103 C CA . THR D 4 13 ? 94.097 126.210 -12.546 1.00 173.30 1884 THR K CA 1
ATOM 4104 C C . THR D 4 13 ? 94.000 127.662 -12.058 1.00 173.30 1884 THR K C 1
ATOM 4105 O O . THR D 4 13 ? 94.256 127.938 -10.885 1.00 173.30 1884 THR K O 1
ATOM 4109 N N . PRO D 4 14 ? 93.627 128.606 -12.943 1.00 201.09 1885 PRO K N 1
ATOM 4110 C CA . PRO D 4 14 ? 93.523 130.007 -12.516 1.00 201.09 1885 PRO K CA 1
ATOM 4111 C C . PRO D 4 14 ? 92.415 130.250 -11.487 1.00 201.09 1885 PRO K C 1
ATOM 4112 O O . PRO D 4 14 ? 92.597 131.010 -10.534 1.00 201.09 1885 PRO K O 1
ATOM 4116 N N . LEU D 4 15 ? 91.269 129.609 -11.694 1.00 175.91 1886 LEU K N 1
ATOM 4117 C CA . LEU D 4 15 ? 90.134 129.727 -10.778 1.00 175.91 1886 LEU K CA 1
ATOM 4118 C C . LEU D 4 15 ? 90.467 129.011 -9.477 1.00 175.91 1886 LEU K C 1
ATOM 4119 O O . LEU D 4 15 ? 90.097 129.453 -8.388 1.00 175.91 1886 LEU K O 1
ATOM 4124 N N . MET D 4 16 ? 91.176 127.898 -9.620 1.00 178.25 1887 MET K N 1
ATOM 4125 C CA . MET D 4 16 ? 91.585 127.059 -8.505 1.00 178.25 1887 MET K CA 1
ATOM 4126 C C . MET D 4 16 ? 92.510 127.774 -7.524 1.00 178.25 1887 MET K C 1
ATOM 4127 O O . MET D 4 16 ? 92.372 127.607 -6.313 1.00 178.25 1887 MET K O 1
ATOM 4132 N N . ILE D 4 17 ? 93.439 128.573 -8.045 1.00 201.29 1888 ILE K N 1
ATOM 4133 C CA . ILE D 4 17 ? 94.389 129.305 -7.204 1.00 201.29 1888 ILE K CA 1
ATOM 4134 C C . ILE D 4 17 ? 93.705 130.303 -6.271 1.00 201.29 1888 ILE K C 1
ATOM 4135 O O . ILE D 4 17 ? 94.148 130.499 -5.138 1.00 201.29 1888 ILE K O 1
ATOM 4140 N N . ALA D 4 18 ? 92.648 130.951 -6.751 1.00 201.29 1889 ALA K N 1
ATOM 4141 C CA . ALA D 4 18 ? 91.920 131.919 -5.937 1.00 201.29 1889 ALA K CA 1
ATOM 4142 C C . ALA D 4 18 ? 91.148 131.223 -4.818 1.00 201.29 1889 ALA K C 1
ATOM 4143 O O . ALA D 4 18 ? 91.150 131.672 -3.670 1.00 201.29 1889 ALA K O 1
ATOM 4145 N N . SER D 4 19 ? 90.482 130.130 -5.175 1.00 201.29 1890 SER K N 1
ATOM 4146 C CA . SER D 4 19 ? 89.691 129.346 -4.230 1.00 201.29 1890 SER K CA 1
ATOM 4147 C C . SER D 4 19 ? 90.508 128.565 -3.193 1.00 201.29 1890 SER K C 1
ATOM 4148 O O . SER D 4 19 ? 90.184 128.561 -2.005 1.00 201.29 1890 SER K O 1
ATOM 4151 N N . CYS D 4 20 ? 91.570 127.916 -3.654 1.00 165.69 1891 CYS K N 1
ATOM 4152 C CA . CYS D 4 20 ? 92.433 127.099 -2.802 1.00 165.69 1891 CYS K CA 1
ATOM 4153 C C . CYS D 4 20 ? 93.311 127.815 -1.768 1.00 165.69 1891 CYS K C 1
ATOM 4154 O O . CYS D 4 20 ? 93.556 127.279 -0.689 1.00 165.69 1891 CYS K O 1
ATOM 4157 N N . SER D 4 21 ? 93.799 129.008 -2.092 1.00 201.29 1892 SER K N 1
ATOM 4158 C CA . SER D 4 21 ? 94.675 129.735 -1.175 1.00 201.29 1892 SER K CA 1
ATOM 4159 C C . SER D 4 21 ? 93.988 130.029 0.150 1.00 201.29 1892 SER K C 1
ATOM 4160 O O . SER D 4 21 ? 94.578 129.831 1.214 1.00 201.29 1892 SER K O 1
ATOM 4163 N N . ALA D 4 38 ? 86.239 138.167 -4.692 1.00 201.29 1909 ALA K N 1
ATOM 4164 C CA . ALA D 4 38 ? 86.357 138.943 -5.921 1.00 201.29 1909 ALA K CA 1
ATOM 4165 C C . ALA D 4 38 ? 87.045 138.132 -7.020 1.00 201.29 1909 ALA K C 1
ATOM 4166 O O . ALA D 4 38 ? 86.676 138.221 -8.192 1.00 201.29 1909 ALA K O 1
ATOM 4168 N N . VAL D 4 39 ? 88.037 137.335 -6.633 1.00 201.24 1910 VAL K N 1
ATOM 4169 C CA . VAL D 4 39 ? 88.796 136.519 -7.579 1.00 201.24 1910 VAL K CA 1
ATOM 4170 C C . VAL D 4 39 ? 88.014 135.322 -8.119 1.00 201.24 1910 VAL K C 1
ATOM 4171 O O . VAL D 4 39 ? 88.078 135.021 -9.312 1.00 201.29 1910 VAL K O 1
ATOM 4173 N N . ILE D 4 40 ? 87.284 134.636 -7.243 1.00 201.29 1911 ILE K N 1
ATOM 4174 C CA . ILE D 4 40 ? 86.496 133.476 -7.656 1.00 201.29 1911 ILE K CA 1
ATOM 4175 C C . ILE D 4 40 ? 85.339 133.912 -8.559 1.00 201.29 1911 ILE K C 1
ATOM 4176 O O . ILE D 4 40 ? 85.045 133.261 -9.563 1.00 201.29 1911 ILE K O 1
ATOM 4178 N N . SER D 4 41 ? 84.686 135.010 -8.185 1.00 201.21 1912 SER K N 1
ATOM 4179 C CA . SER D 4 41 ? 83.560 135.569 -8.934 1.00 201.21 1912 SER K CA 1
ATOM 4180 C C . SER D 4 41 ? 83.897 136.168 -10.305 1.00 201.21 1912 SER K C 1
ATOM 4181 O O . SER D 4 41 ? 83.159 135.966 -11.266 1.00 201.21 1912 SER K O 1
ATOM 4183 N N . ASP D 4 42 ? 85.000 136.911 -10.392 1.00 201.29 1913 ASP K N 1
ATOM 4184 C CA . ASP D 4 42 ? 85.412 137.558 -11.642 1.00 201.29 1913 ASP K CA 1
ATOM 4185 C C . ASP D 4 42 ? 85.785 136.584 -12.758 1.00 201.29 1913 ASP K C 1
ATOM 4186 O O . ASP D 4 42 ? 85.404 136.792 -13.912 1.00 201.29 1913 ASP K O 1
ATOM 4188 N N . PHE D 4 43 ? 86.518 135.524 -12.426 1.00 188.20 1914 PHE K N 1
ATOM 4189 C CA . PHE D 4 43 ? 86.912 134.542 -13.434 1.00 188.20 1914 PHE K CA 1
ATOM 4190 C C . PHE D 4 43 ? 85.670 133.817 -13.953 1.00 188.20 1914 PHE K C 1
ATOM 4191 O O . PHE D 4 43 ? 85.565 133.505 -15.150 1.00 201.29 1914 PHE K O 1
ATOM 4193 N N . ILE D 4 44 ? 84.727 133.581 -13.041 1.00 201.29 1915 ILE K N 1
ATOM 4194 C CA . ILE D 4 44 ? 83.475 132.907 -13.358 1.00 201.29 1915 ILE K CA 1
ATOM 4195 C C . ILE D 4 44 ? 82.503 133.877 -14.047 1.00 201.29 1915 ILE K C 1
ATOM 4196 O O . ILE D 4 44 ? 82.043 133.627 -15.166 1.00 201.29 1915 ILE K O 1
ATOM 4198 N N . TYR D 4 45 ? 82.244 135.000 -13.378 1.00 201.29 1916 TYR K N 1
ATOM 4199 C CA . TYR D 4 45 ? 81.309 136.042 -13.840 1.00 201.29 1916 TYR K CA 1
ATOM 4200 C C . TYR D 4 45 ? 79.933 135.469 -14.154 1.00 201.29 1916 TYR K C 1
ATOM 4201 O O . TYR D 4 45 ? 79.568 135.351 -15.325 1.00 201.29 1916 TYR K O 1
ATOM 4203 N N . SER D 4 49 ? 86.456 128.042 -17.344 1.00 201.29 1920 SER K N 1
ATOM 4204 C CA . SER D 4 49 ? 86.662 126.731 -16.737 1.00 201.29 1920 SER K CA 1
ATOM 4205 C C . SER D 4 49 ? 85.987 126.645 -15.368 1.00 201.29 1920 SER K C 1
ATOM 4206 O O . SER D 4 49 ? 85.528 127.659 -14.833 1.00 201.29 1920 SER K O 1
ATOM 4209 N N . LEU D 4 50 ? 85.920 125.434 -14.813 1.00 177.00 1921 LEU K N 1
ATOM 4210 C CA . LEU D 4 50 ? 85.299 125.211 -13.505 1.00 177.00 1921 LEU K CA 1
ATOM 4211 C C . LEU D 4 50 ? 85.543 123.781 -12.994 1.00 177.00 1921 LEU K C 1
ATOM 4212 O O . LEU D 4 50 ? 86.269 123.568 -12.017 1.00 177.00 1921 LEU K O 1
ATOM 4217 N N . HIS D 4 51 ? 84.930 122.810 -13.665 1.00 136.85 1922 HIS K N 1
ATOM 4218 C CA . HIS D 4 51 ? 85.053 121.400 -13.301 1.00 136.27 1922 HIS K CA 1
ATOM 4219 C C . HIS D 4 51 ? 86.334 120.756 -13.827 1.00 135.57 1922 HIS K C 1
ATOM 4220 O O . HIS D 4 51 ? 86.305 119.643 -14.362 1.00 135.47 1922 HIS K O 1
ATOM 4227 N N . ASN D 4 52 ? 87.456 121.453 -13.670 1.00 157.58 1923 ASN K N 1
ATOM 4228 C CA . ASN D 4 52 ? 88.740 120.940 -14.135 1.00 156.48 1923 ASN K CA 1
ATOM 4229 C C . ASN D 4 52 ? 89.484 120.174 -13.049 1.00 155.62 1923 ASN K C 1
ATOM 4230 O O . ASN D 4 52 ? 89.756 120.699 -11.969 1.00 155.90 1923 ASN K O 1
ATOM 4235 N N . GLN D 4 53 ? 89.811 118.924 -13.359 1.00 151.40 1924 GLN K N 1
ATOM 4236 C CA . GLN D 4 53 ? 90.515 118.045 -12.438 1.00 149.63 1924 GLN K CA 1
ATOM 4237 C C . GLN D 4 53 ? 92.029 118.126 -12.602 1.00 148.39 1924 GLN K C 1
ATOM 4238 O O . GLN D 4 53 ? 92.535 118.227 -13.719 1.00 148.56 1924 GLN K O 1
ATOM 4244 N N . THR D 4 54 ? 92.745 118.075 -11.482 1.00 135.18 1925 THR K N 1
ATOM 4245 C CA . THR D 4 54 ? 94.204 118.128 -11.492 1.00 133.79 1925 THR K CA 1
ATOM 4246 C C . THR D 4 54 ? 94.744 116.789 -11.996 1.00 132.64 1925 THR K C 1
ATOM 4247 O O . THR D 4 54 ? 94.008 115.801 -12.061 1.00 132.65 1925 THR K O 1
ATOM 4251 N N . ASP D 4 55 ? 96.026 116.757 -12.354 1.00 147.47 1926 ASP K N 1
ATOM 4252 C CA . ASP D 4 55 ? 96.651 115.535 -12.856 1.00 145.39 1926 ASP K CA 1
ATOM 4253 C C . ASP D 4 55 ? 97.106 114.582 -11.758 1.00 142.85 1926 ASP K C 1
ATOM 4254 O O . ASP D 4 55 ? 96.923 113.369 -11.866 1.00 142.51 1926 ASP K O 1
ATOM 4259 N N . ARG D 4 56 ? 97.696 115.130 -10.701 1.00 126.37 1927 ARG K N 1
ATOM 4260 C CA . ARG D 4 56 ? 98.188 114.304 -9.606 1.00 123.35 1927 ARG K CA 1
ATOM 4261 C C . ARG D 4 56 ? 97.075 113.754 -8.700 1.00 119.76 1927 ARG K C 1
ATOM 4262 O O . ARG D 4 56 ? 96.936 112.534 -8.551 1.00 119.47 1927 ARG K O 1
ATOM 4270 N N . THR D 4 57 ? 96.284 114.649 -8.108 1.00 87.91 1928 THR K N 1
ATOM 4271 C CA . THR D 4 57 ? 95.201 114.250 -7.211 1.00 82.95 1928 THR K CA 1
ATOM 4272 C C . THR D 4 57 ? 93.860 114.050 -7.894 1.00 80.36 1928 THR K C 1
ATOM 4273 O O . THR D 4 57 ? 93.093 113.167 -7.503 1.00 79.31 1928 THR K O 1
ATOM 4277 N N . GLY D 4 58 ? 93.576 114.866 -8.905 1.00 86.46 1929 GLY K N 1
ATOM 4278 C CA . GLY D 4 58 ? 92.313 114.748 -9.616 1.00 83.22 1929 GLY K CA 1
ATOM 4279 C C . GLY D 4 58 ? 91.177 115.482 -8.917 1.00 80.83 1929 GLY K C 1
ATOM 4280 O O . GLY D 4 58 ? 89.993 115.205 -9.148 1.00 80.04 1929 GLY K O 1
ATOM 4281 N N . GLU D 4 59 ? 91.549 116.426 -8.059 1.00 68.31 1930 GLU K N 1
ATOM 4282 C CA . GLU D 4 59 ? 90.589 117.211 -7.306 1.00 66.74 1930 GLU K CA 1
ATOM 4283 C C . GLU D 4 59 ? 90.141 118.402 -8.135 1.00 64.83 1930 GLU K C 1
ATOM 4284 O O . GLU D 4 59 ? 90.890 118.888 -8.975 1.00 65.60 1930 GLU K O 1
ATOM 4290 N N . THR D 4 60 ? 88.920 118.870 -7.893 1.00 60.77 1931 THR K N 1
ATOM 4291 C CA . THR D 4 60 ? 88.385 120.021 -8.607 1.00 57.54 1931 THR K CA 1
ATOM 4292 C C . THR D 4 60 ? 88.568 121.221 -7.702 1.00 55.16 1931 THR K C 1
ATOM 4293 O O . THR D 4 60 ? 89.013 121.082 -6.567 1.00 54.57 1931 THR K O 1
ATOM 4297 N N . ALA D 4 61 ? 88.202 122.399 -8.184 1.00 56.68 1932 ALA K N 1
ATOM 4298 C CA . ALA D 4 61 ? 88.358 123.588 -7.367 1.00 54.81 1932 ALA K CA 1
ATOM 4299 C C . ALA D 4 61 ? 87.538 123.434 -6.096 1.00 53.55 1932 ALA K C 1
ATOM 4300 O O . ALA D 4 61 ? 87.959 123.854 -5.019 1.00 53.20 1932 ALA K O 1
ATOM 4302 N N . LEU D 4 62 ? 86.364 122.825 -6.207 1.00 64.34 1933 LEU K N 1
ATOM 4303 C CA . LEU D 4 62 ? 85.545 122.646 -5.021 1.00 63.24 1933 LEU K CA 1
ATOM 4304 C C . LEU D 4 62 ? 86.300 121.786 -4.003 1.00 63.79 1933 LEU K C 1
ATOM 4305 O O . LEU D 4 62 ? 86.301 122.094 -2.810 1.00 63.69 1933 LEU K O 1
ATOM 4310 N N . HIS D 4 63 ? 86.987 120.743 -4.477 1.00 61.74 1934 HIS K N 1
ATOM 4311 C CA . HIS D 4 63 ? 87.728 119.864 -3.575 1.00 60.80 1934 HIS K CA 1
ATOM 4312 C C . HIS D 4 63 ? 88.799 120.637 -2.806 1.00 61.02 1934 HIS K C 1
ATOM 4313 O O . HIS D 4 63 ? 88.937 120.489 -1.594 1.00 60.85 1934 HIS K O 1
ATOM 4320 N N . LEU D 4 64 ? 89.535 121.491 -3.502 1.00 51.79 1935 LEU K N 1
ATOM 4321 C CA . LEU D 4 64 ? 90.597 122.231 -2.846 1.00 52.49 1935 LEU K CA 1
ATOM 4322 C C . LEU D 4 64 ? 90.031 123.193 -1.850 1.00 52.86 1935 LEU K C 1
ATOM 4323 O O . LEU D 4 64 ? 90.607 123.397 -0.784 1.00 53.46 1935 LEU K O 1
ATOM 4328 N N . ALA D 4 65 ? 88.906 123.799 -2.212 1.00 52.05 1936 ALA K N 1
ATOM 4329 C CA . ALA D 4 65 ? 88.262 124.760 -1.340 1.00 52.36 1936 ALA K CA 1
ATOM 4330 C C . ALA D 4 65 ? 87.882 124.015 -0.073 1.00 52.51 1936 ALA K C 1
ATOM 4331 O O . ALA D 4 65 ? 87.949 124.558 1.033 1.00 52.36 1936 ALA K O 1
ATOM 4333 N N . ALA D 4 66 ? 87.457 122.769 -0.241 1.00 54.39 1937 ALA K N 1
ATOM 4334 C CA . ALA D 4 66 ? 87.096 121.987 0.914 1.00 55.42 1937 ALA K CA 1
ATOM 4335 C C . ALA D 4 66 ? 88.321 121.617 1.729 1.00 56.73 1937 ALA K C 1
ATOM 4336 O O . ALA D 4 66 ? 88.335 121.807 2.942 1.00 57.14 1937 ALA K O 1
ATOM 4338 N N . ARG D 4 67 ? 89.386 121.182 1.056 1.00 52.48 1938 ARG K N 1
ATOM 4339 C CA . ARG D 4 67 ? 90.587 120.750 1.767 1.00 52.93 1938 ARG K CA 1
ATOM 4340 C C . ARG D 4 67 ? 91.290 121.857 2.489 1.00 52.20 1938 ARG K C 1
ATOM 4341 O O . ARG D 4 67 ? 91.593 121.735 3.667 1.00 52.25 1938 ARG K O 1
ATOM 4349 N N . TYR D 4 68 ? 91.574 122.941 1.792 1.00 44.47 1939 TYR K N 1
ATOM 4350 C CA . TYR D 4 68 ? 92.236 124.030 2.460 1.00 45.47 1939 TYR K CA 1
ATOM 4351 C C . TYR D 4 68 ? 91.222 124.786 3.285 1.00 46.15 1939 TYR K C 1
ATOM 4352 O O . TYR D 4 68 ? 91.498 125.874 3.799 1.00 45.98 1939 TYR K O 1
ATOM 4361 N N . SER D 4 69 ? 90.044 124.179 3.421 1.00 52.11 1940 SER K N 1
ATOM 4362 C CA . SER D 4 69 ? 88.966 124.752 4.202 1.00 53.29 1940 SER K CA 1
ATOM 4363 C C . SER D 4 69 ? 88.718 126.237 3.915 1.00 55.06 1940 SER K C 1
ATOM 4364 O O . SER D 4 69 ? 88.648 127.042 4.850 1.00 55.02 1940 SER K O 1
ATOM 4367 N N . ARG D 4 70 ? 88.601 126.605 2.635 1.00 67.44 1941 ARG K N 1
ATOM 4368 C CA . ARG D 4 70 ? 88.329 127.998 2.266 1.00 69.42 1941 ARG K CA 1
ATOM 4369 C C . ARG D 4 70 ? 86.826 128.066 2.012 1.00 69.79 1941 ARG K C 1
ATOM 4370 O O . ARG D 4 70 ? 86.364 127.720 0.924 1.00 69.55 1941 ARG K O 1
ATOM 4378 N N . SER D 4 71 ? 86.084 128.516 3.029 1.00 69.10 1942 SER K N 1
ATOM 4379 C CA . SER D 4 71 ? 84.616 128.592 3.008 1.00 70.22 1942 SER K CA 1
ATOM 4380 C C . SER D 4 71 ? 83.978 129.481 1.960 1.00 70.85 1942 SER K C 1
ATOM 4381 O O . SER D 4 71 ? 83.031 129.077 1.290 1.00 70.69 1942 SER K O 1
ATOM 4384 N N . ASP D 4 72 ? 84.515 130.678 1.786 1.00 77.74 1943 ASP K N 1
ATOM 4385 C CA . ASP D 4 72 ? 83.952 131.595 0.815 1.00 78.91 1943 ASP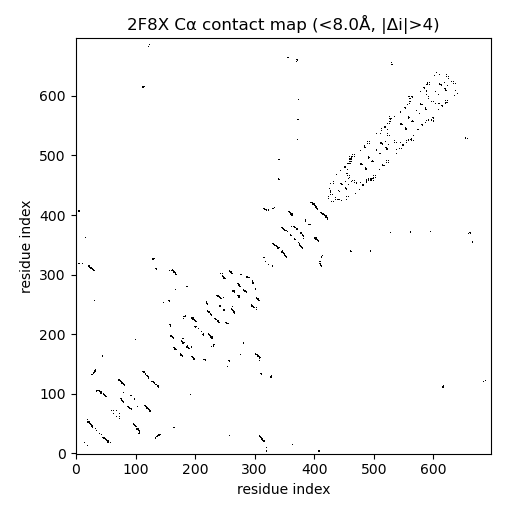 K CA 1
ATOM 4386 C C . ASP D 4 72 ? 84.069 130.998 -0.580 1.00 77.94 1943 ASP K C 1
ATOM 4387 O O . ASP D 4 72 ? 83.105 130.968 -1.334 1.00 78.24 1943 ASP K O 1
ATOM 4392 N N . ALA D 4 73 ? 85.231 130.443 -0.883 1.00 54.37 1944 ALA K N 1
ATOM 4393 C CA . ALA D 4 73 ? 85.478 129.872 -2.195 1.00 53.42 1944 ALA K CA 1
ATOM 4394 C C . ALA D 4 73 ? 84.524 128.744 -2.528 1.00 52.83 1944 ALA K C 1
ATOM 4395 O O . ALA D 4 73 ? 84.073 128.607 -3.667 1.00 52.42 1944 ALA K O 1
ATOM 4397 N N . ALA D 4 74 ? 84.215 127.921 -1.542 1.00 73.72 1945 ALA K N 1
ATOM 4398 C CA . ALA D 4 74 ? 83.332 126.808 -1.803 1.00 73.65 1945 ALA K CA 1
ATOM 4399 C C . ALA D 4 74 ? 81.930 127.314 -2.077 1.00 73.88 1945 ALA K C 1
ATOM 4400 O O . ALA D 4 74 ? 81.215 126.766 -2.917 1.00 74.50 1945 ALA K O 1
ATOM 4402 N N . LYS D 4 75 ? 81.534 128.373 -1.380 1.00 80.76 1946 LYS K N 1
ATOM 4403 C CA . LYS D 4 75 ? 80.195 128.897 -1.574 1.00 79.84 1946 LYS K CA 1
ATOM 4404 C C . LYS D 4 75 ? 80.072 129.444 -2.976 1.00 79.75 1946 LYS K C 1
ATOM 4405 O O . LYS D 4 75 ? 79.124 129.129 -3.681 1.00 80.26 1946 LYS K O 1
ATOM 4411 N N . ARG D 4 76 ? 81.077 130.190 -3.414 1.00 70.36 1947 ARG K N 1
ATOM 4412 C CA . ARG D 4 76 ? 81.040 130.769 -4.745 1.00 70.15 1947 ARG K CA 1
ATOM 4413 C C . ARG D 4 76 ? 80.985 129.678 -5.807 1.00 68.02 1947 ARG K C 1
ATOM 4414 O O . ARG D 4 76 ? 80.202 129.758 -6.749 1.00 68.23 1947 ARG K O 1
ATOM 4422 N N . LEU D 4 77 ? 81.798 128.645 -5.647 1.00 58.50 1948 LEU K N 1
ATOM 4423 C CA . LEU D 4 77 ? 81.824 127.579 -6.632 1.00 57.22 1948 LEU K CA 1
ATOM 4424 C C . LEU D 4 77 ? 80.490 126.891 -6.715 1.00 56.21 1948 LEU K C 1
ATOM 4425 O O . LEU D 4 77 ? 80.063 126.479 -7.781 1.00 55.62 1948 LEU K O 1
ATOM 4430 N N . LEU D 4 78 ? 79.847 126.721 -5.575 1.00 76.56 1949 LEU K N 1
ATOM 4431 C CA . LEU D 4 78 ? 78.552 126.087 -5.579 1.00 76.77 1949 LEU K CA 1
ATOM 4432 C C . LEU D 4 78 ? 77.500 126.995 -6.207 1.00 78.52 1949 LEU K C 1
ATOM 4433 O O . LEU D 4 78 ? 76.687 126.540 -7.018 1.00 78.57 1949 LEU K O 1
ATOM 4438 N N . GLU D 4 79 ? 77.531 128.275 -5.827 1.00 94.02 1950 GLU K N 1
ATOM 4439 C CA . GLU D 4 79 ? 76.597 129.272 -6.344 1.00 95.12 1950 GLU K CA 1
ATOM 4440 C C . GLU D 4 79 ? 76.519 129.115 -7.844 1.00 95.00 1950 GLU K C 1
ATOM 4441 O O . GLU D 4 79 ? 75.443 128.923 -8.402 1.00 96.06 1950 GLU K O 1
ATOM 4447 N N . ALA D 4 80 ? 77.677 129.193 -8.489 1.00 54.69 1951 ALA K N 1
ATOM 4448 C CA . ALA D 4 80 ? 77.770 129.041 -9.933 1.00 53.96 1951 ALA K CA 1
ATOM 4449 C C . ALA D 4 80 ? 77.587 127.576 -10.344 1.00 53.45 1951 ALA K C 1
ATOM 4450 O O . ALA D 4 80 ? 78.444 126.984 -10.993 1.00 52.95 1951 ALA K O 1
ATOM 4452 N N . SER D 4 81 ? 76.454 127.010 -9.951 1.00 93.51 1952 SER K N 1
ATOM 4453 C CA . SER D 4 81 ? 76.094 125.632 -10.263 1.00 93.88 1952 SER K CA 1
ATOM 4454 C C . SER D 4 81 ? 77.277 124.697 -10.513 1.00 93.11 1952 SER K C 1
ATOM 4455 O O . SER D 4 81 ? 77.514 124.272 -11.638 1.00 92.74 1952 SER K O 1
ATOM 4458 N N . ALA D 4 82 ? 78.023 124.373 -9.465 1.00 95.32 1953 ALA K N 1
ATOM 4459 C CA . ALA D 4 82 ? 79.150 123.465 -9.622 1.00 93.00 1953 ALA K CA 1
ATOM 4460 C C . ALA D 4 82 ? 78.674 122.084 -9.209 1.00 91.90 1953 ALA K C 1
ATOM 4461 O O . ALA D 4 82 ? 77.677 121.969 -8.494 1.00 92.13 1953 ALA K O 1
ATOM 4463 N N . ASP D 4 83 ? 79.361 121.040 -9.664 1.00 73.21 1954 ASP K N 1
ATOM 4464 C CA . ASP D 4 83 ? 78.970 119.687 -9.291 1.00 71.75 1954 ASP K CA 1
ATOM 4465 C C . ASP D 4 83 ? 79.690 119.368 -7.995 1.00 71.42 1954 ASP K C 1
ATOM 4466 O O . ASP D 4 83 ? 80.918 119.395 -7.928 1.00 72.82 1954 ASP K O 1
ATOM 4471 N N . ALA D 4 84 ? 78.922 119.073 -6.959 1.00 55.12 1955 ALA K N 1
ATOM 4472 C CA . ALA D 4 84 ? 79.496 118.803 -5.660 1.00 53.88 1955 ALA K CA 1
ATOM 4473 C C . ALA D 4 84 ? 79.760 117.344 -5.457 1.00 53.91 1955 ALA K C 1
ATOM 4474 O O . ALA D 4 84 ? 80.025 116.916 -4.345 1.00 54.39 1955 ALA K O 1
ATOM 4476 N N . ASN D 4 85 ? 79.696 116.564 -6.520 1.00 43.82 1956 ASN K N 1
ATOM 4477 C CA . ASN D 4 85 ? 79.950 115.143 -6.363 1.00 44.65 1956 ASN K CA 1
ATOM 4478 C C . ASN D 4 85 ? 81.025 114.546 -7.264 1.00 46.67 1956 ASN K C 1
ATOM 4479 O O . ASN D 4 85 ? 81.077 113.329 -7.441 1.00 47.28 1956 ASN K O 1
ATOM 4484 N N . ILE D 4 86 ? 81.880 115.388 -7.830 1.00 79.07 1957 ILE K N 1
ATOM 4485 C CA . ILE D 4 86 ? 82.940 114.887 -8.683 1.00 81.16 1957 ILE K CA 1
ATOM 4486 C C . ILE D 4 86 ? 83.957 114.165 -7.809 1.00 81.65 1957 ILE K C 1
ATOM 4487 O O . ILE D 4 86 ? 84.389 114.671 -6.772 1.00 82.36 1957 ILE K O 1
ATOM 4492 N N . GLN D 4 87 ? 84.334 112.970 -8.229 1.00 74.70 1958 GLN K N 1
ATOM 4493 C CA . GLN D 4 87 ? 85.289 112.194 -7.477 1.00 74.04 1958 GLN K CA 1
ATOM 4494 C C . GLN D 4 87 ? 86.715 112.500 -7.904 1.00 75.13 1958 GLN K C 1
ATOM 4495 O O . GLN D 4 87 ? 86.987 112.715 -9.084 1.00 74.91 1958 GLN K O 1
ATOM 4501 N N . ASP D 4 88 ? 87.631 112.541 -6.945 1.00 81.41 1959 ASP K N 1
ATOM 4502 C CA . ASP D 4 88 ? 89.022 112.778 -7.288 1.00 82.19 1959 ASP K CA 1
ATOM 4503 C C . ASP D 4 88 ? 89.624 111.397 -7.486 1.00 82.36 1959 ASP K C 1
ATOM 4504 O O . ASP D 4 88 ? 88.900 110.402 -7.447 1.00 82.40 1959 ASP K O 1
ATOM 4509 N N . ASN D 4 89 ? 90.936 111.325 -7.678 1.00 67.81 1960 ASN K N 1
ATOM 4510 C CA . ASN D 4 89 ? 91.583 110.048 -7.927 1.00 67.89 1960 ASN K CA 1
ATOM 4511 C C . ASN D 4 89 ? 91.358 108.910 -6.947 1.00 67.09 1960 ASN K C 1
ATOM 4512 O O . ASN D 4 89 ? 91.530 107.749 -7.316 1.00 67.25 1960 ASN K O 1
ATOM 4517 N N . MET D 4 90 ? 90.970 109.211 -5.712 1.00 71.05 1961 MET K N 1
ATOM 4518 C CA . MET D 4 90 ? 90.723 108.140 -4.759 1.00 70.34 1961 MET K CA 1
ATOM 4519 C C . MET D 4 90 ? 89.240 107.921 -4.475 1.00 69.75 1961 MET K C 1
ATOM 4520 O O . MET D 4 90 ? 88.863 107.061 -3.672 1.00 69.85 1961 MET K O 1
ATOM 4525 N N . GLY D 4 91 ? 88.394 108.691 -5.149 1.00 74.41 1962 GLY K N 1
ATOM 4526 C CA . GLY D 4 91 ? 86.963 108.524 -4.976 1.00 71.86 1962 GLY K CA 1
ATOM 4527 C C . GLY D 4 91 ? 86.310 109.524 -4.060 1.00 70.16 1962 GLY K C 1
ATOM 4528 O O . GLY D 4 91 ? 85.089 109.550 -3.944 1.00 70.36 1962 GLY K O 1
ATOM 4529 N N . ARG D 4 92 ? 87.115 110.355 -3.416 1.00 49.09 1963 ARG K N 1
ATOM 4530 C CA . ARG D 4 92 ? 86.559 111.328 -2.506 1.00 48.50 1963 ARG K CA 1
ATOM 4531 C C . ARG D 4 92 ? 85.948 112.532 -3.211 1.00 47.22 1963 ARG K C 1
ATOM 4532 O O . ARG D 4 92 ? 86.454 113.032 -4.215 1.00 46.74 1963 ARG K O 1
ATOM 4540 N N . THR D 4 93 ? 84.813 112.968 -2.682 1.00 51.84 1964 THR K N 1
ATOM 4541 C CA . THR D 4 93 ? 84.104 114.105 -3.217 1.00 49.66 1964 THR K CA 1
ATOM 4542 C C . THR D 4 93 ? 84.492 115.239 -2.282 1.00 47.78 1964 THR K C 1
ATOM 4543 O O . THR D 4 93 ? 85.114 115.010 -1.249 1.00 47.73 1964 THR K O 1
ATOM 4547 N N . PRO D 4 94 ? 84.064 116.464 -2.578 1.00 42.83 1965 PRO K N 1
ATOM 4548 C CA . PRO D 4 94 ? 84.458 117.539 -1.674 1.00 42.56 1965 PRO K CA 1
ATOM 4549 C C . PRO D 4 94 ? 83.956 117.310 -0.268 1.00 42.17 1965 PRO K C 1
ATOM 4550 O O . PRO D 4 94 ? 84.611 117.698 0.684 1.00 41.42 1965 PRO K O 1
ATOM 4554 N N . LEU D 4 95 ? 82.787 116.713 -0.114 1.00 39.25 1966 LEU K N 1
ATOM 4555 C CA . LEU D 4 95 ? 82.321 116.479 1.238 1.00 37.87 1966 LEU K CA 1
ATOM 4556 C C . LEU D 4 95 ? 83.312 115.588 1.984 1.00 38.13 1966 LEU K C 1
ATOM 4557 O O . LEU D 4 95 ? 83.602 115.849 3.151 1.00 38.81 1966 LEU K O 1
ATOM 4562 N N . HIS D 4 96 ? 83.850 114.553 1.332 1.00 38.28 1967 HIS K N 1
ATOM 4563 C CA . HIS D 4 96 ? 84.812 113.690 2.026 1.00 37.02 1967 HIS K CA 1
ATOM 4564 C C . HIS D 4 96 ? 86.009 114.530 2.398 1.00 36.94 1967 HIS K C 1
ATOM 4565 O O . HIS D 4 96 ? 86.475 114.524 3.524 1.00 36.57 1967 HIS K O 1
ATOM 4572 N N . ALA D 4 97 ? 86.451 115.334 1.455 1.00 43.11 1968 ALA K N 1
ATOM 4573 C CA . ALA D 4 97 ? 87.601 116.141 1.724 1.00 44.81 1968 ALA K CA 1
ATOM 4574 C C . ALA D 4 97 ? 87.264 117.035 2.900 1.00 45.50 1968 ALA K C 1
ATOM 4575 O O . ALA D 4 97 ? 88.111 117.287 3.749 1.00 47.52 1968 ALA K O 1
ATOM 4577 N N . ALA D 4 98 ? 86.018 117.491 2.969 1.00 40.91 1969 ALA K N 1
ATOM 4578 C CA . ALA D 4 98 ? 85.598 118.373 4.039 1.00 40.29 1969 ALA K CA 1
ATOM 4579 C C . ALA D 4 98 ? 85.717 117.723 5.409 1.00 40.12 1969 ALA K C 1
ATOM 4580 O O . ALA D 4 98 ? 86.199 118.344 6.349 1.00 40.12 1969 ALA K O 1
ATOM 4582 N N . VAL D 4 99 ? 85.291 116.478 5.545 1.00 37.77 1970 VAL K N 1
ATOM 4583 C CA . VAL D 4 99 ? 85.380 115.859 6.853 1.00 37.88 1970 VAL K CA 1
ATOM 4584 C C . VAL D 4 99 ? 86.833 115.580 7.212 1.00 38.40 1970 VAL K C 1
ATOM 4585 O O . VAL D 4 99 ? 87.282 115.877 8.319 1.00 38.74 1970 VAL K O 1
ATOM 4589 N N . SER D 4 100 ? 87.580 115.049 6.253 1.00 51.56 1971 SER K N 1
ATOM 4590 C CA . SER D 4 100 ? 88.969 114.728 6.486 1.00 51.37 1971 SER K CA 1
ATOM 4591 C C . SER D 4 100 ? 89.752 115.925 6.972 1.00 51.75 1971 SER K C 1
ATOM 4592 O O . SER D 4 100 ? 90.574 115.809 7.874 1.00 53.44 1971 SER K O 1
ATOM 4595 N N . ALA D 4 101 ? 89.503 117.087 6.388 1.00 43.28 1972 ALA K N 1
ATOM 4596 C CA . ALA D 4 101 ? 90.228 118.283 6.793 1.00 43.64 1972 ALA K CA 1
ATOM 4597 C C . ALA D 4 101 ? 89.563 119.019 7.950 1.00 43.87 1972 ALA K C 1
ATOM 4598 O O . ALA D 4 101 ? 90.032 120.095 8.349 1.00 43.73 1972 ALA K O 1
ATOM 4600 N N . ASP D 4 102 ? 88.495 118.429 8.497 1.00 40.38 1973 ASP K N 1
ATOM 4601 C CA . ASP D 4 102 ? 87.724 119.030 9.589 1.00 42.15 1973 ASP K CA 1
ATOM 4602 C C . ASP D 4 102 ? 87.484 120.514 9.289 1.00 42.77 1973 ASP K C 1
ATOM 4603 O O . ASP D 4 102 ? 87.873 121.391 10.058 1.00 42.48 1973 ASP K O 1
ATOM 4608 N N . ALA D 4 103 ? 86.852 120.788 8.151 1.00 45.93 1974 ALA K N 1
ATOM 4609 C CA . ALA D 4 103 ? 86.553 122.153 7.739 1.00 46.56 1974 ALA K CA 1
ATOM 4610 C C . ALA D 4 103 ? 85.100 122.365 8.083 1.00 48.10 1974 ALA K C 1
ATOM 4611 O O . ALA D 4 103 ? 84.240 122.038 7.289 1.00 48.38 1974 ALA K O 1
ATOM 4613 N N . GLN D 4 104 ? 84.810 122.942 9.240 1.00 61.68 1975 GLN K N 1
ATOM 4614 C CA . GLN D 4 104 ? 83.422 123.071 9.610 1.00 63.29 1975 GLN K CA 1
ATOM 4615 C C . GLN D 4 104 ? 82.637 123.897 8.609 1.00 62.61 1975 GLN K C 1
ATOM 4616 O O . GLN D 4 104 ? 81.562 123.474 8.184 1.00 63.49 1975 GLN K O 1
ATOM 4622 N N . GLY D 4 105 ? 83.171 125.024 8.155 1.00 79.45 1976 GLY K N 1
ATOM 4623 C CA . GLY D 4 105 ? 82.365 125.823 7.245 1.00 76.94 1976 GLY K CA 1
ATOM 4624 C C . GLY D 4 105 ? 82.028 125.230 5.889 1.00 74.76 1976 GLY K C 1
ATOM 4625 O O . GLY D 4 105 ? 80.875 125.263 5.463 1.00 75.03 1976 GLY K O 1
ATOM 4626 N N . VAL D 4 106 ? 83.007 124.635 5.232 1.00 33.30 1977 VAL K N 1
ATOM 4627 C CA . VAL D 4 106 ? 82.771 124.026 3.937 1.00 30.13 1977 VAL K CA 1
ATOM 4628 C C . VAL D 4 106 ? 81.847 122.841 4.137 1.00 30.05 1977 VAL K C 1
ATOM 4629 O O . VAL D 4 106 ? 81.107 122.453 3.230 1.00 30.09 1977 VAL K O 1
ATOM 4633 N N . PHE D 4 107 ? 81.998 122.176 5.277 1.00 36.65 1978 PHE K N 1
ATOM 4634 C CA . PHE D 4 107 ? 81.165 121.034 5.592 1.00 36.30 1978 PHE K CA 1
ATOM 4635 C C . PHE D 4 107 ? 79.723 121.439 5.744 1.00 38.17 1978 PHE K C 1
ATOM 4636 O O . PHE D 4 107 ? 78.840 120.782 5.196 1.00 37.99 1978 PHE K O 1
ATOM 4644 N N . GLN D 4 108 ? 79.469 122.538 6.453 1.00 55.57 1979 GLN K N 1
ATOM 4645 C CA . GLN D 4 108 ? 78.082 122.972 6.641 1.00 57.49 1979 GLN K CA 1
ATOM 4646 C C . GLN D 4 108 ? 77.519 123.284 5.279 1.00 56.56 1979 GLN K C 1
ATOM 4647 O O . GLN D 4 108 ? 76.462 122.791 4.900 1.00 57.20 1979 GLN K O 1
ATOM 4653 N N . ILE D 4 109 ? 78.316 123.982 4.491 1.00 38.85 1980 ILE K N 1
ATOM 4654 C CA . ILE D 4 109 ? 77.889 124.404 3.179 1.00 37.66 1980 ILE K CA 1
ATOM 4655 C C . ILE D 4 109 ? 77.539 123.209 2.306 1.00 38.37 1980 ILE K C 1
ATOM 4656 O O . ILE D 4 109 ? 76.526 123.219 1.618 1.00 38.85 1980 ILE K O 1
ATOM 4661 N N . LEU D 4 110 ? 78.356 122.173 2.320 1.00 30.04 1981 LEU K N 1
ATOM 4662 C CA . LEU D 4 110 ? 78.040 121.040 1.488 1.00 30.26 1981 LEU K CA 1
ATOM 4663 C C . LEU D 4 110 ? 76.840 120.269 1.980 1.00 30.34 1981 LEU K C 1
ATOM 4664 O O . LEU D 4 110 ? 76.088 119.775 1.176 1.00 29.89 1981 LEU K O 1
ATOM 4669 N N . ILE D 4 111 ? 76.697 120.067 3.281 1.00 39.08 1982 ILE K N 1
ATOM 4670 C CA . ILE D 4 111 ? 75.514 119.359 3.741 1.00 40.29 1982 ILE K CA 1
ATOM 4671 C C . ILE D 4 111 ? 74.249 120.184 3.592 1.00 41.36 1982 ILE K C 1
ATOM 4672 O O . ILE D 4 111 ? 73.161 119.645 3.393 1.00 40.98 1982 ILE K O 1
ATOM 4677 N N . ARG D 4 112 ? 74.376 121.491 3.774 1.00 58.80 1983 ARG K N 1
ATOM 4678 C CA . ARG D 4 112 ? 73.224 122.353 3.616 1.00 61.20 1983 ARG K CA 1
ATOM 4679 C C . ARG D 4 112 ? 72.791 122.340 2.145 1.00 61.39 1983 ARG K C 1
ATOM 4680 O O . ARG D 4 112 ? 71.634 122.602 1.839 1.00 63.18 1983 ARG K O 1
ATOM 4688 N N . ASN D 4 113 ? 73.719 122.032 1.240 1.00 32.68 1984 ASN K N 1
ATOM 4689 C CA . ASN D 4 113 ? 73.437 121.944 -0.200 1.00 32.42 1984 ASN K CA 1
ATOM 4690 C C . ASN D 4 113 ? 72.606 120.675 -0.486 1.00 32.38 1984 ASN K C 1
ATOM 4691 O O . ASN D 4 113 ? 72.931 119.580 -0.015 1.00 33.17 1984 ASN K O 1
ATOM 4696 N N . ARG D 4 114 ? 71.552 120.807 -1.281 1.00 48.13 1985 ARG K N 1
ATOM 4697 C CA . ARG D 4 114 ? 70.669 119.678 -1.569 1.00 46.84 1985 ARG K CA 1
ATOM 4698 C C . ARG D 4 114 ? 71.250 118.612 -2.502 1.00 46.65 1985 ARG K C 1
ATOM 4699 O O . ARG D 4 114 ? 71.117 117.405 -2.252 1.00 46.18 1985 ARG K O 1
ATOM 4707 N N . ALA D 4 115 ? 71.895 119.067 -3.572 1.00 53.53 1986 ALA K N 1
ATOM 4708 C CA . ALA D 4 115 ? 72.465 118.171 -4.571 1.00 53.26 1986 ALA K CA 1
ATOM 4709 C C . ALA D 4 115 ? 73.441 117.156 -3.984 1.00 52.79 1986 ALA K C 1
ATOM 4710 O O . ALA D 4 115 ? 73.452 115.983 -4.389 1.00 52.39 1986 ALA K O 1
ATOM 4712 N N . THR D 4 116 ? 74.245 117.645 -3.032 1.00 39.91 1987 THR K N 1
ATOM 4713 C CA . THR D 4 116 ? 75.300 116.921 -2.317 1.00 37.99 1987 THR K CA 1
ATOM 4714 C C . THR D 4 116 ? 74.972 115.529 -1.841 1.00 38.34 1987 THR K C 1
ATOM 4715 O O . THR D 4 116 ? 74.094 115.341 -1.009 1.00 38.75 1987 THR K O 1
ATOM 4719 N N . ASP D 4 117 ? 75.691 114.542 -2.348 1.00 58.06 1988 ASP K N 1
ATOM 4720 C CA . ASP D 4 117 ? 75.442 113.180 -1.920 1.00 58.18 1988 ASP K CA 1
ATOM 4721 C C . ASP D 4 117 ? 76.098 112.938 -0.568 1.00 57.87 1988 ASP K C 1
ATOM 4722 O O . ASP D 4 117 ? 77.322 112.954 -0.461 1.00 59.36 1988 ASP K O 1
ATOM 4727 N N . LEU D 4 118 ? 75.303 112.718 0.470 1.00 44.98 1989 LEU K N 1
ATOM 4728 C CA . LEU D 4 118 ? 75.883 112.475 1.786 1.00 43.37 1989 LEU K CA 1
ATOM 4729 C C . LEU D 4 118 ? 76.408 111.061 1.967 1.00 44.32 1989 LEU K C 1
ATOM 4730 O O . LEU D 4 118 ? 77.191 110.792 2.875 1.00 45.08 1989 LEU K O 1
ATOM 4735 N N . ASP D 4 119 ? 75.956 110.140 1.136 1.00 35.51 1990 ASP K N 1
ATOM 4736 C CA . ASP D 4 119 ? 76.418 108.783 1.269 1.00 36.64 1990 ASP K CA 1
ATOM 4737 C C . ASP D 4 119 ? 77.408 108.470 0.176 1.00 36.71 1990 ASP K C 1
ATOM 4738 O O . ASP D 4 119 ? 77.516 107.315 -0.270 1.00 37.15 1990 ASP K O 1
ATOM 4743 N N . ALA D 4 120 ? 78.145 109.508 -0.228 1.00 39.51 1991 ALA K N 1
ATOM 4744 C CA . ALA D 4 120 ? 79.158 109.400 -1.277 1.00 40.49 1991 ALA K CA 1
ATOM 4745 C C . ALA D 4 120 ? 80.121 108.258 -0.999 1.00 41.67 1991 ALA K C 1
ATOM 4746 O O . ALA D 4 120 ? 80.234 107.803 0.131 1.00 42.84 1991 ALA K O 1
ATOM 4748 N N . ARG D 4 121 ? 80.839 107.799 -2.009 1.00 57.80 1992 ARG K N 1
ATOM 4749 C CA . ARG D 4 121 ? 81.755 106.714 -1.754 1.00 57.59 1992 ARG K CA 1
ATOM 4750 C C . ARG D 4 121 ? 83.121 106.781 -2.393 1.00 58.79 1992 ARG K C 1
ATOM 4751 O O . ARG D 4 121 ? 83.260 107.079 -3.586 1.00 59.46 1992 ARG K O 1
ATOM 4759 N N . MET D 4 122 ? 84.140 106.511 -1.578 1.00 60.57 1993 MET K N 1
ATOM 4760 C CA . MET D 4 122 ? 85.512 106.507 -2.061 1.00 59.09 1993 MET K CA 1
ATOM 4761 C C . MET D 4 122 ? 85.696 105.179 -2.761 1.00 61.59 1993 MET K C 1
ATOM 4762 O O . MET D 4 122 ? 84.826 104.308 -2.677 1.00 60.89 1993 MET K O 1
ATOM 4767 N N . HIS D 4 123 ? 86.825 105.013 -3.440 1.00 59.52 1994 HIS K N 1
ATOM 4768 C CA . HIS D 4 123 ? 87.070 103.772 -4.153 1.00 61.88 1994 HIS K CA 1
ATOM 4769 C C . HIS D 4 123 ? 87.052 102.563 -3.234 1.00 61.78 1994 HIS K C 1
ATOM 4770 O O . HIS D 4 123 ? 86.647 101.470 -3.644 1.00 61.87 1994 HIS K O 1
ATOM 4777 N N . ASP D 4 124 ? 87.461 102.771 -1.985 1.00 61.01 1995 ASP K N 1
ATOM 4778 C CA . ASP D 4 124 ? 87.495 101.702 -0.997 1.00 60.79 1995 ASP K CA 1
ATOM 4779 C C . ASP D 4 124 ? 86.169 101.562 -0.264 1.00 60.41 1995 ASP K C 1
ATOM 4780 O O . ASP D 4 124 ? 86.048 100.780 0.677 1.00 60.63 1995 ASP K O 1
ATOM 4785 N N . GLY D 4 125 ? 85.170 102.322 -0.694 1.00 50.59 1996 GLY K N 1
ATOM 4786 C CA . GLY D 4 125 ? 83.859 102.225 -0.069 1.00 49.34 1996 GLY K CA 1
ATOM 4787 C C . GLY D 4 125 ? 83.603 103.134 1.115 1.00 48.31 1996 GLY K C 1
ATOM 4788 O O . GLY D 4 125 ? 82.500 103.175 1.645 1.00 48.37 1996 GLY K O 1
ATOM 4789 N N . THR D 4 126 ? 84.625 103.869 1.526 1.00 56.85 1997 THR K N 1
ATOM 4790 C CA . THR D 4 126 ? 84.508 104.760 2.660 1.00 56.13 1997 THR K CA 1
ATOM 4791 C C . THR D 4 126 ? 83.500 105.852 2.385 1.00 55.73 1997 THR K C 1
ATOM 4792 O O . THR D 4 126 ? 83.407 106.346 1.267 1.00 56.92 1997 THR K O 1
ATOM 4796 N N . THR D 4 127 ? 82.751 106.222 3.418 1.00 37.68 1998 THR K N 1
ATOM 4797 C CA . THR D 4 127 ? 81.719 107.251 3.329 1.00 35.48 1998 THR K CA 1
ATOM 4798 C C . THR D 4 127 ? 81.979 108.388 4.303 1.00 34.75 1998 THR K C 1
ATOM 4799 O O . THR D 4 127 ? 82.642 108.208 5.333 1.00 34.94 1998 THR K O 1
ATOM 4803 N N . PRO D 4 128 ? 81.386 109.560 4.040 1.00 39.16 1999 PRO K N 1
ATOM 4804 C CA . PRO D 4 128 ? 81.613 110.687 4.942 1.00 37.75 1999 PRO K CA 1
ATOM 4805 C C . PRO D 4 128 ? 81.148 110.380 6.347 1.00 36.09 1999 PRO K C 1
ATOM 4806 O O . PRO D 4 128 ? 81.764 110.835 7.304 1.00 34.28 1999 PRO K O 1
ATOM 4810 N N . LEU D 4 129 ? 80.071 109.607 6.480 1.00 47.27 2000 LEU K N 1
ATOM 4811 C CA . LEU D 4 129 ? 79.601 109.277 7.816 1.00 46.62 2000 LEU K CA 1
ATOM 4812 C C . LEU D 4 129 ? 80.713 108.526 8.522 1.00 47.03 2000 LEU K C 1
ATOM 4813 O O . LEU D 4 129 ? 80.941 108.717 9.715 1.00 47.48 2000 LEU K O 1
ATOM 4818 N N . ILE D 4 130 ? 81.412 107.663 7.792 1.00 32.29 2001 ILE K N 1
ATOM 4819 C CA . ILE D 4 130 ? 82.499 106.921 8.411 1.00 30.76 2001 ILE K CA 1
ATOM 4820 C C . ILE D 4 130 ? 83.697 107.778 8.749 1.00 30.17 2001 ILE K C 1
ATOM 4821 O O . ILE D 4 130 ? 84.184 107.718 9.863 1.00 29.26 2001 ILE K O 1
ATOM 4826 N N . LEU D 4 131 ? 84.125 108.650 7.858 1.00 28.32 2002 LEU K N 1
ATOM 4827 C CA . LEU D 4 131 ? 85.295 109.414 8.222 1.00 30.50 2002 LEU K CA 1
ATOM 4828 C C . LEU D 4 131 ? 84.924 110.173 9.477 1.00 31.77 2002 LEU K C 1
ATOM 4829 O O . LEU D 4 131 ? 85.753 110.317 10.380 1.00 32.48 2002 LEU K O 1
ATOM 4834 N N . ALA D 4 132 ? 83.662 110.587 9.577 1.00 39.92 2003 ALA K N 1
ATOM 4835 C CA . ALA D 4 132 ? 83.228 111.358 10.720 1.00 39.70 2003 ALA K CA 1
ATOM 4836 C C . ALA D 4 132 ? 83.445 110.534 11.975 1.00 39.99 2003 ALA K C 1
ATOM 4837 O O . ALA D 4 132 ? 83.868 111.063 13.000 1.00 40.96 2003 ALA K O 1
ATOM 4839 N N . ALA D 4 133 ? 83.190 109.235 11.909 1.00 32.36 2004 ALA K N 1
ATOM 4840 C CA . ALA D 4 133 ? 83.379 108.404 13.094 1.00 33.17 2004 ALA K CA 1
ATOM 4841 C C . ALA D 4 133 ? 84.842 108.205 13.480 1.00 34.38 2004 ALA K C 1
ATOM 4842 O O . ALA D 4 133 ? 85.209 108.247 14.656 1.00 35.69 2004 ALA K O 1
ATOM 4844 N N . ARG D 4 134 ? 85.662 107.997 12.461 1.00 39.09 2005 ARG K N 1
ATOM 4845 C CA . ARG D 4 134 ? 87.088 107.727 12.574 1.00 38.66 2005 ARG K CA 1
ATOM 4846 C C . ARG D 4 134 ? 88.046 108.794 13.008 1.00 39.24 2005 ARG K C 1
ATOM 4847 O O . ARG D 4 134 ? 88.921 108.518 13.812 1.00 41.16 2005 ARG K O 1
ATOM 4855 N N . LEU D 4 135 ? 87.899 110.002 12.464 1.00 30.58 2006 LEU K N 1
ATOM 4856 C CA . LEU D 4 135 ? 88.859 111.059 12.732 1.00 29.41 2006 LEU K CA 1
ATOM 4857 C C . LEU D 4 135 ? 88.644 111.899 13.957 1.00 30.44 2006 LEU K C 1
ATOM 4858 O O . LEU D 4 135 ? 89.362 112.895 14.168 1.00 30.83 2006 LEU K O 1
ATOM 4863 N N . ALA D 4 136 ? 87.673 111.484 14.770 1.00 38.54 2007 ALA K N 1
ATOM 4864 C CA . ALA D 4 136 ? 87.346 112.176 16.009 1.00 39.93 2007 ALA K CA 1
ATOM 4865 C C . ALA D 4 136 ? 87.099 113.656 15.761 1.00 40.73 2007 ALA K C 1
ATOM 4866 O O . ALA D 4 136 ? 87.727 114.516 16.374 1.00 40.90 2007 ALA K O 1
ATOM 4868 N N . VAL D 4 137 ? 86.177 113.934 14.851 1.00 45.89 2008 VAL K N 1
ATOM 4869 C CA . VAL D 4 137 ? 85.827 115.296 14.496 1.00 45.32 2008 VAL K CA 1
ATOM 4870 C C . VAL D 4 137 ? 84.558 115.661 15.240 1.00 47.43 2008 VAL K C 1
ATOM 4871 O O . VAL D 4 137 ? 83.605 114.879 15.271 1.00 48.38 2008 VAL K O 1
ATOM 4875 N N . GLU D 4 138 ? 84.544 116.846 15.841 1.00 51.34 2009 GLU K N 1
ATOM 4876 C CA . GLU D 4 138 ? 83.393 117.276 16.620 1.00 52.03 2009 GLU K CA 1
ATOM 4877 C C . GLU D 4 138 ? 82.126 117.532 15.832 1.00 51.89 2009 GLU K C 1
ATOM 4878 O O . GLU D 4 138 ? 82.110 118.349 14.905 1.00 52.65 2009 GLU K O 1
ATOM 4884 N N . GLY D 4 139 ? 81.073 116.801 16.202 1.00 55.80 2010 GLY K N 1
ATOM 4885 C CA . GLY D 4 139 ? 79.759 116.976 15.605 1.00 53.03 2010 GLY K CA 1
ATOM 4886 C C . GLY D 4 139 ? 79.396 116.665 14.168 1.00 51.89 2010 GLY K C 1
ATOM 4887 O O . GLY D 4 139 ? 78.240 116.400 13.899 1.00 51.98 2010 GLY K O 1
ATOM 4888 N N . MET D 4 140 ? 80.346 116.588 13.253 1.00 34.75 2011 MET K N 1
ATOM 4889 C CA . MET D 4 140 ? 79.978 116.327 11.866 1.00 32.34 2011 MET K CA 1
ATOM 4890 C C . MET D 4 140 ? 79.255 114.978 11.813 1.00 33.72 2011 MET K C 1
ATOM 4891 O O . MET D 4 140 ? 78.378 114.784 10.975 1.00 34.40 2011 MET K O 1
ATOM 4896 N N . LEU D 4 141 ? 79.625 114.013 12.645 1.00 31.96 2012 LEU K N 1
ATOM 4897 C CA . LEU D 4 141 ? 78.897 112.785 12.495 1.00 33.86 2012 LEU K CA 1
ATOM 4898 C C . LEU D 4 141 ? 77.424 112.988 12.757 1.00 36.60 2012 LEU K C 1
ATOM 4899 O O . LEU D 4 141 ? 76.605 112.509 11.972 1.00 36.82 2012 LEU K O 1
ATOM 4904 N N . GLU D 4 142 ? 77.054 113.714 13.814 1.00 45.37 2013 GLU K N 1
ATOM 4905 C CA . GLU D 4 142 ? 75.625 113.895 14.050 1.00 47.89 2013 GLU K CA 1
ATOM 4906 C C . GLU D 4 142 ? 74.970 114.792 13.036 1.00 46.72 2013 GLU K C 1
ATOM 4907 O O . GLU D 4 142 ? 73.869 114.508 12.603 1.00 47.46 2013 GLU K O 1
ATOM 4913 N N . ASP D 4 143 ? 75.667 115.818 12.569 1.00 41.28 2014 ASP K N 1
ATOM 4914 C CA . ASP D 4 143 ? 75.050 116.698 11.595 1.00 41.50 2014 ASP K CA 1
ATOM 4915 C C . ASP D 4 143 ? 74.705 115.838 10.399 1.00 40.30 2014 ASP K C 1
ATOM 4916 O O . ASP D 4 143 ? 73.607 115.928 9.868 1.00 40.93 2014 ASP K O 1
ATOM 4921 N N . LEU D 4 144 ? 75.620 114.973 9.987 1.00 32.63 2015 LEU K N 1
ATOM 4922 C CA . LEU D 4 144 ? 75.344 114.098 8.854 1.00 30.88 2015 LEU K CA 1
ATOM 4923 C C . LEU D 4 144 ? 74.170 113.207 9.148 1.00 30.61 2015 LEU K C 1
ATOM 4924 O O . LEU D 4 144 ? 73.346 112.972 8.293 1.00 30.39 2015 LEU K O 1
ATOM 4929 N N . ILE D 4 145 ? 74.095 112.698 10.363 1.00 48.66 2016 ILE K N 1
ATOM 4930 C CA . ILE D 4 145 ? 72.997 111.822 10.675 1.00 49.88 2016 ILE K CA 1
ATOM 4931 C C . ILE D 4 145 ? 71.703 112.595 10.594 1.00 50.09 2016 ILE K C 1
ATOM 4932 O O . ILE D 4 145 ? 70.774 112.169 9.907 1.00 50.44 2016 ILE K O 1
ATOM 4937 N N . ASN D 4 146 ? 71.648 113.733 11.284 1.00 55.34 2017 ASN K N 1
ATOM 4938 C CA . ASN D 4 146 ? 70.449 114.558 11.292 1.00 55.11 2017 ASN K CA 1
ATOM 4939 C C . ASN D 4 146 ? 70.022 114.946 9.900 1.00 54.66 2017 ASN K C 1
ATOM 4940 O O . ASN D 4 146 ? 68.836 114.991 9.618 1.00 56.65 2017 ASN K O 1
ATOM 4945 N N . SER D 4 147 ? 70.982 115.236 9.030 1.00 24.79 2018 SER K N 1
ATOM 4946 C CA . SER D 4 147 ? 70.666 115.589 7.658 1.00 23.68 2018 SER K CA 1
ATOM 4947 C C . SER D 4 147 ? 70.361 114.326 6.859 1.00 23.81 2018 SER K C 1
ATOM 4948 O O . SER D 4 147 ? 70.542 114.287 5.647 1.00 23.42 2018 SER K O 1
ATOM 4951 N N . HIS D 4 148 ? 69.915 113.285 7.552 1.00 44.17 2019 HIS K N 1
ATOM 4952 C CA . HIS D 4 148 ? 69.546 112.019 6.932 1.00 46.71 2019 HIS K CA 1
ATOM 4953 C C . HIS D 4 148 ? 70.551 111.215 6.097 1.00 47.11 2019 HIS K C 1
ATOM 4954 O O . HIS D 4 148 ? 70.254 110.818 4.971 1.00 48.34 2019 HIS K O 1
ATOM 4961 N N . ALA D 4 149 ? 71.731 110.948 6.632 1.00 53.83 2020 ALA K N 1
ATOM 4962 C CA . ALA D 4 149 ? 72.690 110.147 5.888 1.00 52.49 2020 ALA K CA 1
ATOM 4963 C C . ALA D 4 149 ? 72.350 108.718 6.252 1.00 51.77 2020 ALA K C 1
ATOM 4964 O O . ALA D 4 149 ? 71.707 108.485 7.273 1.00 50.93 2020 ALA K O 1
ATOM 4966 N N . ASP D 4 150 ? 72.745 107.757 5.433 1.00 58.84 2021 ASP K N 1
ATOM 4967 C CA . ASP D 4 150 ? 72.424 106.372 5.762 1.00 59.82 2021 ASP K CA 1
ATOM 4968 C C . ASP D 4 150 ? 73.372 105.931 6.852 1.00 60.06 2021 ASP K C 1
ATOM 4969 O O . ASP D 4 150 ? 74.571 106.106 6.697 1.00 61.95 2021 ASP K O 1
ATOM 4974 N N . VAL D 4 151 ? 72.876 105.364 7.950 1.00 36.37 2022 VAL K N 1
ATOM 4975 C CA . VAL D 4 151 ? 73.814 104.947 8.985 1.00 34.67 2022 VAL K CA 1
ATOM 4976 C C . VAL D 4 151 ? 74.346 103.532 8.816 1.00 34.93 2022 VAL K C 1
ATOM 4977 O O . VAL D 4 151 ? 75.510 103.244 9.139 1.00 36.12 2022 VAL K O 1
ATOM 4981 N N . ASN D 4 152 ? 73.517 102.640 8.311 1.00 29.98 2023 ASN K N 1
ATOM 4982 C CA . ASN D 4 152 ? 73.993 101.295 8.112 1.00 30.17 2023 ASN K CA 1
ATOM 4983 C C . ASN D 4 152 ? 74.690 101.088 6.758 1.00 30.19 2023 ASN K C 1
ATOM 4984 O O . ASN D 4 152 ? 74.792 99.959 6.269 1.00 30.35 2023 ASN K O 1
ATOM 4989 N N . ALA D 4 153 ? 75.179 102.174 6.158 1.00 37.90 2024 ALA K N 1
ATOM 4990 C CA . ALA D 4 153 ? 75.891 102.052 4.894 1.00 40.00 2024 ALA K CA 1
ATOM 4991 C C . ALA D 4 153 ? 77.198 101.422 5.327 1.00 40.72 2024 ALA K C 1
ATOM 4992 O O . ALA D 4 153 ? 77.532 101.485 6.516 1.00 41.93 2024 ALA K O 1
ATOM 4994 N N . VAL D 4 154 ? 77.949 100.828 4.401 1.00 44.64 2025 VAL K N 1
ATOM 4995 C CA . VAL D 4 154 ? 79.221 100.203 4.784 1.00 43.80 2025 VAL K CA 1
ATOM 4996 C C . VAL D 4 154 ? 80.345 100.377 3.786 1.00 45.51 2025 VAL K C 1
ATOM 4997 O O . VAL D 4 154 ? 80.092 100.685 2.630 1.00 46.91 2025 VAL K O 1
ATOM 5001 N N . ASP D 4 155 ? 81.587 100.170 4.215 1.00 40.89 2026 ASP K N 1
ATOM 5002 C CA . ASP D 4 155 ? 82.699 100.301 3.273 1.00 41.67 2026 ASP K CA 1
ATOM 5003 C C . ASP D 4 155 ? 82.888 99.011 2.515 1.00 42.54 2026 ASP K C 1
ATOM 5004 O O . ASP D 4 155 ? 82.141 98.040 2.727 1.00 42.26 2026 ASP K O 1
ATOM 5009 N N . ASP D 4 156 ? 83.885 98.990 1.632 1.00 56.25 2027 ASP K N 1
ATOM 5010 C CA . ASP D 4 156 ? 84.125 97.795 0.847 1.00 57.88 2027 ASP K CA 1
ATOM 5011 C C . ASP D 4 156 ? 84.457 96.586 1.713 1.00 57.69 2027 ASP K C 1
ATOM 5012 O O . ASP D 4 156 ? 84.294 95.449 1.285 1.00 57.69 2027 ASP K O 1
ATOM 5017 N N . LEU D 4 157 ? 84.904 96.822 2.940 1.00 50.05 2028 LEU K N 1
ATOM 5018 C CA . LEU D 4 157 ? 85.216 95.718 3.838 1.00 49.56 2028 LEU K CA 1
ATOM 5019 C C . LEU D 4 157 ? 83.956 95.337 4.595 1.00 49.20 2028 LEU K C 1
ATOM 5020 O O . LEU D 4 157 ? 83.941 94.371 5.365 1.00 50.00 2028 LEU K O 1
ATOM 5025 N N . GLY D 4 158 ? 82.899 96.114 4.373 1.00 59.81 2029 GLY K N 1
ATOM 5026 C CA . GLY D 4 158 ? 81.623 95.845 5.012 1.00 59.56 2029 GLY K CA 1
ATOM 5027 C C . GLY D 4 158 ? 81.480 96.358 6.427 1.00 58.78 2029 GLY K C 1
ATOM 5028 O O . GLY D 4 158 ? 80.696 95.821 7.206 1.00 58.49 2029 GLY K O 1
ATOM 5029 N N . LYS D 4 159 ? 82.218 97.412 6.749 1.00 36.17 2030 LYS K N 1
ATOM 5030 C CA . LYS D 4 159 ? 82.196 97.991 8.081 1.00 36.28 2030 LYS K CA 1
ATOM 5031 C C . LYS D 4 159 ? 81.306 99.221 8.180 1.00 35.52 2030 LYS K C 1
ATOM 5032 O O . LYS D 4 159 ? 81.525 100.220 7.482 1.00 35.04 2030 LYS K O 1
ATOM 5038 N N . SER D 4 160 ? 80.320 99.169 9.069 1.00 49.63 2031 SER K N 1
ATOM 5039 C CA . SER D 4 160 ? 79.445 100.314 9.251 1.00 47.88 2031 SER K CA 1
ATOM 5040 C C . SER D 4 160 ? 80.190 101.329 10.116 1.00 45.88 2031 SER K C 1
ATOM 5041 O O . SER D 4 160 ? 81.173 100.997 10.746 1.00 46.09 2031 SER K O 1
ATOM 5044 N N . ALA D 4 161 ? 79.711 102.561 10.166 1.00 33.35 2032 ALA K N 1
ATOM 5045 C CA . ALA D 4 161 ? 80.337 103.586 10.995 1.00 31.30 2032 ALA K CA 1
ATOM 5046 C C . ALA D 4 161 ? 80.276 103.089 12.426 1.00 29.80 2032 ALA K C 1
ATOM 5047 O O . ALA D 4 161 ? 81.105 103.438 13.235 1.00 29.48 2032 ALA K O 1
ATOM 5049 N N . LEU D 4 162 ? 79.232 102.375 12.792 1.00 31.71 2033 LEU K N 1
ATOM 5050 C CA . LEU D 4 162 ? 79.224 101.881 14.142 1.00 30.82 2033 LEU K CA 1
ATOM 5051 C C . LEU D 4 162 ? 80.422 100.941 14.311 1.00 32.61 2033 LEU K C 1
ATOM 5052 O O . LEU D 4 162 ? 81.015 100.905 15.386 1.00 33.35 2033 LEU K O 1
ATOM 5057 N N . HIS D 4 163 ? 80.810 100.185 13.275 1.00 41.70 2034 HIS K N 1
ATOM 5058 C CA . HIS D 4 163 ? 81.976 99.290 13.445 1.00 41.59 2034 HIS K CA 1
ATOM 5059 C C . HIS D 4 163 ? 83.233 100.136 13.636 1.00 40.57 2034 HIS K C 1
ATOM 5060 O O . HIS D 4 163 ? 84.008 99.944 14.569 1.00 39.84 2034 HIS K O 1
ATOM 5067 N N . TRP D 4 164 ? 83.370 101.158 12.821 1.00 18.79 2035 TRP K N 1
ATOM 5068 C CA . TRP D 4 164 ? 84.521 101.985 12.959 1.00 19.79 2035 TRP K CA 1
ATOM 5069 C C . TRP D 4 164 ? 84.497 102.678 14.291 1.00 20.18 2035 TRP K C 1
ATOM 5070 O O . TRP D 4 164 ? 85.539 102.891 14.893 1.00 19.85 2035 TRP K O 1
ATOM 5081 N N . ALA D 4 165 ? 83.310 103.029 14.767 1.00 36.43 2036 ALA K N 1
ATOM 5082 C CA . ALA D 4 165 ? 83.187 103.726 16.036 1.00 37.32 2036 ALA K CA 1
ATOM 5083 C C . ALA D 4 165 ? 83.763 102.859 17.128 1.00 37.72 2036 ALA K C 1
ATOM 5084 O O . ALA D 4 165 ? 84.436 103.349 18.014 1.00 38.35 2036 ALA K O 1
ATOM 5086 N N . ALA D 4 166 ? 83.502 101.563 17.058 1.00 38.80 2037 ALA K N 1
ATOM 5087 C CA . ALA D 4 166 ? 84.020 100.646 18.058 1.00 38.19 2037 ALA K CA 1
ATOM 5088 C C . ALA D 4 166 ? 85.538 100.464 17.943 1.00 38.20 2037 ALA K C 1
ATOM 5089 O O . ALA D 4 166 ? 86.260 100.468 18.939 1.00 37.80 2037 ALA K O 1
ATOM 5091 N N . ALA D 4 167 ? 86.026 100.294 16.721 1.00 33.50 2038 ALA K N 1
ATOM 5092 C CA . ALA D 4 167 ? 87.449 100.125 16.528 1.00 32.50 2038 ALA K CA 1
ATOM 5093 C C . ALA D 4 167 ? 88.161 101.280 17.193 1.00 31.93 2038 ALA K C 1
ATOM 5094 O O . ALA D 4 167 ? 89.119 101.095 17.897 1.00 34.00 2038 ALA K O 1
ATOM 5096 N N . VAL D 4 168 ? 87.670 102.483 16.982 1.00 19.22 2039 VAL K N 1
ATOM 5097 C CA . VAL D 4 168 ? 88.281 103.669 17.544 1.00 18.22 2039 VAL K CA 1
ATOM 5098 C C . VAL D 4 168 ? 87.797 104.051 18.952 1.00 18.54 2039 VAL K C 1
ATOM 5099 O O . VAL D 4 168 ? 88.232 105.054 19.547 1.00 16.90 2039 VAL K O 1
ATOM 5103 N N . ASN D 4 169 ? 86.925 103.228 19.511 1.00 28.77 2040 ASN K N 1
ATOM 5104 C CA . ASN D 4 169 ? 86.360 103.522 20.820 1.00 30.69 2040 ASN K CA 1
ATOM 5105 C C . ASN D 4 169 ? 85.900 104.970 20.951 1.00 32.16 2040 ASN K C 1
ATOM 5106 O O . ASN D 4 169 ? 86.327 105.699 21.841 1.00 32.81 2040 ASN K O 1
ATOM 5111 N N . ASN D 4 170 ? 85.026 105.363 20.037 1.00 38.30 2041 ASN K N 1
ATOM 5112 C CA . ASN D 4 170 ? 84.460 106.692 19.974 1.00 38.54 2041 ASN K CA 1
ATOM 5113 C C . ASN D 4 170 ? 83.087 106.497 20.545 1.00 39.25 2041 ASN K C 1
ATOM 5114 O O . ASN D 4 170 ? 82.126 106.278 19.818 1.00 38.64 2041 ASN K O 1
ATOM 5119 N N . VAL D 4 171 ? 82.990 106.574 21.856 1.00 43.83 2042 VAL K N 1
ATOM 5120 C CA . VAL D 4 171 ? 81.723 106.330 22.479 1.00 45.19 2042 VAL K CA 1
ATOM 5121 C C . VAL D 4 171 ? 80.613 107.274 22.090 1.00 45.68 2042 VAL K C 1
ATOM 5122 O O . VAL D 4 171 ? 79.526 106.813 21.741 1.00 44.89 2042 VAL K O 1
ATOM 5126 N N . ASP D 4 172 ? 80.875 108.575 22.035 1.00 52.62 2043 ASP K N 1
ATOM 5127 C CA . ASP D 4 172 ? 79.760 109.457 21.741 1.00 52.05 2043 ASP K CA 1
ATOM 5128 C C . ASP D 4 172 ? 79.160 109.118 20.381 1.00 50.99 2043 ASP K C 1
ATOM 5129 O O . ASP D 4 172 ? 77.949 108.935 20.262 1.00 51.03 2043 ASP K O 1
ATOM 5134 N N . ALA D 4 173 ? 80.011 108.907 19.388 1.00 32.80 2044 ALA K N 1
ATOM 5135 C CA . ALA D 4 173 ? 79.545 108.558 18.057 1.00 31.39 2044 ALA K CA 1
ATOM 5136 C C . ALA D 4 173 ? 78.797 107.231 18.110 1.00 31.12 2044 ALA K C 1
ATOM 5137 O O . ALA D 4 173 ? 77.854 106.995 17.361 1.00 31.01 2044 ALA K O 1
ATOM 5139 N N . ALA D 4 174 ? 79.237 106.338 18.975 1.00 34.05 2045 ALA K N 1
ATOM 5140 C CA . ALA D 4 174 ? 78.564 105.066 19.053 1.00 34.63 2045 ALA K CA 1
ATOM 5141 C C . ALA D 4 174 ? 77.179 105.242 19.627 1.00 35.29 2045 ALA K C 1
ATOM 5142 O O . ALA D 4 174 ? 76.250 104.541 19.239 1.00 35.40 2045 ALA K O 1
ATOM 5144 N N . VAL D 4 175 ? 77.010 106.171 20.557 1.00 46.34 2046 VAL K N 1
ATOM 5145 C CA . VAL D 4 175 ? 75.678 106.309 21.107 1.00 45.84 2046 VAL K CA 1
ATOM 5146 C C . VAL D 4 175 ? 74.723 106.899 20.092 1.00 45.18 2046 VAL K C 1
ATOM 5147 O O . VAL D 4 175 ? 73.649 106.371 19.847 1.00 45.16 2046 VAL K O 1
ATOM 5151 N N . VAL D 4 176 ? 75.175 107.929 19.413 1.00 24.90 2047 VAL K N 1
ATOM 5152 C CA . VAL D 4 176 ? 74.348 108.579 18.429 1.00 24.47 2047 VAL K CA 1
ATOM 5153 C C . VAL D 4 176 ? 74.021 107.666 17.282 1.00 25.37 2047 VAL K C 1
ATOM 5154 O O . VAL D 4 176 ? 72.959 107.759 16.725 1.00 26.50 2047 VAL K O 1
ATOM 5158 N N . LEU D 4 177 ? 74.935 106.792 16.901 1.00 30.63 2048 LEU K N 1
ATOM 5159 C CA . LEU D 4 177 ? 74.647 105.905 15.795 1.00 31.53 2048 LEU K CA 1
ATOM 5160 C C . LEU D 4 177 ? 73.584 104.923 16.217 1.00 32.22 2048 LEU K C 1
ATOM 5161 O O . LEU D 4 177 ? 72.731 104.522 15.428 1.00 32.22 2048 LEU K O 1
ATOM 5166 N N . LEU D 4 178 ? 73.673 104.502 17.466 1.00 50.56 2049 LEU K N 1
ATOM 5167 C CA . LEU D 4 178 ? 72.714 103.573 18.006 1.00 52.28 2049 LEU K CA 1
ATOM 5168 C C . LEU D 4 178 ? 71.318 104.172 18.221 1.00 54.43 2049 LEU K C 1
ATOM 5169 O O . LEU D 4 178 ? 70.321 103.511 17.918 1.00 55.68 2049 LEU K O 1
ATOM 5174 N N . LYS D 4 179 ? 71.247 105.401 18.756 1.00 57.81 2050 LYS K N 1
ATOM 5175 C CA . LYS D 4 179 ? 69.968 106.077 18.995 1.00 59.57 2050 LYS K CA 1
ATOM 5176 C C . LYS D 4 179 ? 69.271 106.310 17.684 1.00 58.28 2050 LYS K C 1
ATOM 5177 O O . LYS D 4 179 ? 68.057 106.204 17.616 1.00 60.38 2050 LYS K O 1
ATOM 5183 N N . ASN D 4 180 ? 70.029 106.631 16.640 1.00 29.59 2051 ASN K N 1
ATOM 5184 C CA . ASN D 4 180 ? 69.450 106.816 15.322 1.00 27.92 2051 ASN K CA 1
ATOM 5185 C C . ASN D 4 180 ? 69.403 105.513 14.531 1.00 28.13 2051 ASN K C 1
ATOM 5186 O O . ASN D 4 180 ? 69.671 105.486 13.319 1.00 27.44 2051 ASN K O 1
ATOM 5191 N N . GLY D 4 181 ? 69.079 104.431 15.235 1.00 51.80 2052 GLY K N 1
ATOM 5192 C CA . GLY D 4 181 ? 68.914 103.121 14.628 1.00 52.96 2052 GLY K CA 1
ATOM 5193 C C . GLY D 4 181 ? 69.958 102.400 13.799 1.00 53.74 2052 GLY K C 1
ATOM 5194 O O . GLY D 4 181 ? 69.655 101.930 12.701 1.00 53.89 2052 GLY K O 1
ATOM 5195 N N . ALA D 4 182 ? 71.171 102.282 14.321 1.00 61.16 2053 ALA K N 1
ATOM 5196 C CA . ALA D 4 182 ? 72.219 101.560 13.618 1.00 60.83 2053 ALA K CA 1
ATOM 5197 C C . ALA D 4 182 ? 71.960 100.096 13.899 1.00 60.48 2053 ALA K C 1
ATOM 5198 O O . ALA D 4 182 ? 71.217 99.777 14.824 1.00 60.42 2053 ALA K O 1
ATOM 5200 N N . ASN D 4 183 ? 72.545 99.204 13.110 1.00 51.06 2054 ASN K N 1
ATOM 5201 C CA . ASN D 4 183 ? 72.368 97.781 13.379 1.00 52.27 2054 ASN K CA 1
ATOM 5202 C C . ASN D 4 183 ? 73.516 97.337 14.283 1.00 52.05 2054 ASN K C 1
ATOM 5203 O O . ASN D 4 183 ? 74.623 97.089 13.813 1.00 52.62 2054 ASN K O 1
ATOM 5208 N N . LYS D 4 184 ? 73.251 97.228 15.576 1.00 47.05 2055 LYS K N 1
ATOM 5209 C CA . LYS D 4 184 ? 74.285 96.860 16.519 1.00 46.95 2055 LYS K CA 1
ATOM 5210 C C . LYS D 4 184 ? 74.914 95.488 16.294 1.00 46.76 2055 LYS K C 1
ATOM 5211 O O . LYS D 4 184 ? 76.070 95.256 16.668 1.00 47.04 2055 LYS K O 1
ATOM 5217 N N . ASP D 4 185 ? 74.178 94.560 15.704 1.00 28.10 2056 ASP K N 1
ATOM 5218 C CA . ASP D 4 185 ? 74.754 93.252 15.499 1.00 28.09 2056 ASP K CA 1
ATOM 5219 C C . ASP D 4 185 ? 75.113 93.035 14.067 1.00 27.41 2056 ASP K C 1
ATOM 5220 O O . ASP D 4 185 ? 74.969 91.921 13.560 1.00 26.66 2056 ASP K O 1
ATOM 5225 N N . MET D 4 186 ? 75.581 94.082 13.406 1.00 36.29 2057 MET K N 1
ATOM 5226 C CA . MET D 4 186 ? 75.930 93.961 11.999 1.00 37.16 2057 MET K CA 1
ATOM 5227 C C . MET D 4 186 ? 77.278 93.310 11.820 1.00 37.62 2057 MET K C 1
ATOM 5228 O O . MET D 4 186 ? 78.205 93.587 12.570 1.00 38.95 2057 MET K O 1
ATOM 5233 N N . GLN D 4 187 ? 77.397 92.445 10.825 1.00 45.00 2058 GLN K N 1
ATOM 5234 C CA . GLN D 4 187 ? 78.659 91.757 10.580 1.00 45.21 2058 GLN K CA 1
ATOM 5235 C C . GLN D 4 187 ? 79.401 92.216 9.325 1.00 46.10 2058 GLN K C 1
ATOM 5236 O O . GLN D 4 187 ? 78.809 92.359 8.271 1.00 46.96 2058 GLN K O 1
ATOM 5242 N N . ASN D 4 188 ? 80.706 92.438 9.431 1.00 50.43 2059 ASN K N 1
ATOM 5243 C CA . ASN D 4 188 ? 81.481 92.865 8.266 1.00 51.93 2059 ASN K CA 1
ATOM 5244 C C . ASN D 4 188 ? 81.920 91.632 7.494 1.00 52.29 2059 ASN K C 1
ATOM 5245 O O . ASN D 4 188 ? 81.826 90.520 7.995 1.00 52.22 2059 ASN K O 1
ATOM 5250 N N . ASN D 4 189 ? 82.405 91.822 6.276 1.00 54.15 2060 ASN K N 1
ATOM 5251 C CA . ASN D 4 189 ? 82.795 90.684 5.470 1.00 56.34 2060 ASN K CA 1
ATOM 5252 C C . ASN D 4 189 ? 83.513 89.565 6.221 1.00 56.90 2060 ASN K C 1
ATOM 5253 O O . ASN D 4 189 ? 83.330 88.405 5.883 1.00 57.55 2060 ASN K O 1
ATOM 5258 N N . ARG D 4 190 ? 84.309 89.894 7.238 1.00 50.20 2061 ARG K N 1
ATOM 5259 C CA . ARG D 4 190 ? 85.012 88.871 8.016 1.00 49.76 2061 ARG K CA 1
ATOM 5260 C C . ARG D 4 190 ? 84.138 88.341 9.155 1.00 48.38 2061 ARG K C 1
ATOM 5261 O O . ARG D 4 190 ? 84.640 87.669 10.051 1.00 48.97 2061 ARG K O 1
ATOM 5269 N N . GLU D 4 191 ? 82.840 88.641 9.117 1.00 40.54 2062 GLU K N 1
ATOM 5270 C CA . GLU D 4 191 ? 81.881 88.206 10.143 1.00 39.51 2062 GLU K CA 1
ATOM 5271 C C . GLU D 4 191 ? 82.105 88.833 11.535 1.00 38.38 2062 GLU K C 1
ATOM 5272 O O . GLU D 4 191 ? 81.678 88.296 12.561 1.00 38.41 2062 GLU K O 1
ATOM 5278 N N . GLU D 4 192 ? 82.763 89.984 11.569 1.00 58.43 2063 GLU K N 1
ATOM 5279 C CA . GLU D 4 192 ? 83.009 90.644 12.839 1.00 57.80 2063 GLU K CA 1
ATOM 5280 C C . GLU D 4 192 ? 81.878 91.634 13.164 1.00 56.75 2063 GLU K C 1
ATOM 5281 O O . GLU D 4 192 ? 81.485 92.447 12.315 1.00 57.88 2063 GLU K O 1
ATOM 5287 N N . THR D 4 193 ? 81.361 91.569 14.390 1.00 32.17 2064 THR K N 1
ATOM 5288 C CA . THR D 4 193 ? 80.322 92.502 14.826 1.00 30.47 2064 THR K CA 1
ATOM 5289 C C . THR D 4 193 ? 80.976 93.759 15.419 1.00 29.31 2064 THR K C 1
ATOM 5290 O O . THR D 4 193 ? 82.189 93.829 15.577 1.00 28.98 2064 THR K O 1
ATOM 5294 N N . PRO D 4 194 ? 80.191 94.786 15.727 1.00 38.75 2065 PRO K N 1
ATOM 5295 C CA . PRO D 4 194 ? 80.910 95.919 16.296 1.00 38.10 2065 PRO K CA 1
ATOM 5296 C C . PRO D 4 194 ? 81.449 95.576 17.669 1.00 36.88 2065 PRO K C 1
ATOM 5297 O O . PRO D 4 194 ? 82.540 96.014 18.028 1.00 36.57 2065 PRO K O 1
ATOM 5301 N N . LEU D 4 195 ? 80.719 94.761 18.427 1.00 36.44 2066 LEU K N 1
ATOM 5302 C CA . LEU D 4 195 ? 81.185 94.425 19.767 1.00 35.48 2066 LEU K CA 1
ATOM 5303 C C . LEU D 4 195 ? 82.541 93.745 19.627 1.00 36.40 2066 LEU K C 1
ATOM 5304 O O . LEU D 4 195 ? 83.468 94.049 20.369 1.00 37.57 2066 LEU K O 1
ATOM 5309 N N . PHE D 4 196 ? 82.679 92.895 18.615 1.00 35.41 2067 PHE K N 1
ATOM 5310 C CA . PHE D 4 196 ? 83.928 92.186 18.372 1.00 34.69 2067 PHE K CA 1
ATOM 5311 C C . PHE D 4 196 ? 85.114 93.114 18.108 1.00 33.92 2067 PHE K C 1
ATOM 5312 O O . PHE D 4 196 ? 86.165 92.912 18.685 1.00 33.34 2067 PHE K O 1
ATOM 5320 N N . LEU D 4 197 ? 84.961 94.148 17.288 1.00 34.38 2068 LEU K N 1
ATOM 5321 C CA . LEU D 4 197 ? 86.106 95.014 17.057 1.00 34.44 2068 LEU K CA 1
ATOM 5322 C C . LEU D 4 197 ? 86.447 95.730 18.315 1.00 35.23 2068 LEU K C 1
ATOM 5323 O O . LEU D 4 197 ? 87.610 96.024 18.540 1.00 36.74 2068 LEU K O 1
ATOM 5328 N N . ALA D 4 198 ? 85.450 96.073 19.121 1.00 30.16 2069 ALA K N 1
ATOM 5329 C CA . ALA D 4 198 ? 85.767 96.754 20.363 1.00 30.95 2069 ALA K CA 1
ATOM 5330 C C . ALA D 4 198 ? 86.524 95.777 21.263 1.00 31.36 2069 ALA K C 1
ATOM 5331 O O . ALA D 4 198 ? 87.406 96.175 22.008 1.00 31.75 2069 ALA K O 1
ATOM 5333 N N . ALA D 4 199 ? 86.182 94.494 21.193 1.00 28.87 2070 ALA K N 1
ATOM 5334 C CA . ALA D 4 199 ? 86.852 93.490 22.014 1.00 28.83 2070 ALA K CA 1
ATOM 5335 C C . ALA D 4 199 ? 88.286 93.296 21.570 1.00 28.92 2070 ALA K C 1
ATOM 5336 O O . ALA D 4 199 ? 89.182 93.067 22.375 1.00 29.36 2070 ALA K O 1
ATOM 5338 N N . ARG D 4 200 ? 88.513 93.370 20.278 1.00 32.69 2071 ARG K N 1
ATOM 5339 C CA . ARG D 4 200 ? 89.862 93.189 19.811 1.00 32.56 2071 ARG K CA 1
ATOM 5340 C 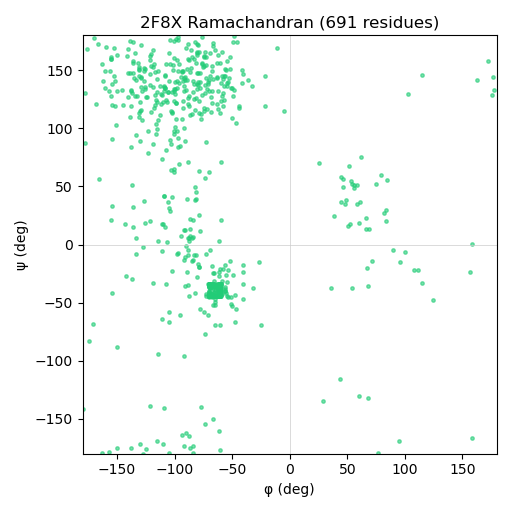C . ARG D 4 200 ? 90.716 94.370 20.244 1.00 32.31 2071 ARG K C 1
ATOM 5341 O O . ARG D 4 200 ? 91.788 94.187 20.788 1.00 32.87 2071 ARG K O 1
ATOM 5349 N N . GLU D 4 201 ? 90.216 95.584 20.099 1.00 24.65 2072 GLU K N 1
ATOM 5350 C CA . GLU D 4 201 ? 91.036 96.722 20.446 1.00 23.76 2072 GLU K CA 1
ATOM 5351 C C . GLU D 4 201 ? 90.997 97.065 21.896 1.00 23.83 2072 GLU K C 1
ATOM 5352 O O . GLU D 4 201 ? 91.821 97.832 22.373 1.00 22.35 2072 GLU K O 1
ATOM 5358 N N . GLY D 4 202 ? 90.045 96.492 22.613 1.00 47.32 2073 GLY K N 1
ATOM 5359 C CA . GLY D 4 202 ? 89.930 96.796 24.027 1.00 49.44 2073 GLY K CA 1
ATOM 5360 C C . GLY D 4 202 ? 89.343 98.174 24.261 1.00 51.01 2073 GLY K C 1
ATOM 5361 O O . GLY D 4 202 ? 89.923 98.985 24.968 1.00 52.36 2073 GLY K O 1
ATOM 5362 N N . SER D 4 203 ? 88.199 98.439 23.640 1.00 48.23 2074 SER K N 1
ATOM 5363 C CA . SER D 4 203 ? 87.495 99.703 23.777 1.00 47.52 2074 SER K CA 1
ATOM 5364 C C . SER D 4 203 ? 86.493 99.432 24.866 1.00 47.43 2074 SER K C 1
ATOM 5365 O O . SER D 4 203 ? 85.347 99.097 24.597 1.00 48.30 2074 SER K O 1
ATOM 5368 N N . TYR D 4 204 ? 86.925 99.582 26.101 1.00 38.87 2075 TYR K N 1
ATOM 5369 C CA . TYR D 4 204 ? 86.067 99.296 27.214 1.00 37.81 2075 TYR K CA 1
ATOM 5370 C C . TYR D 4 204 ? 84.823 100.144 27.240 1.00 38.33 2075 TYR K C 1
ATOM 5371 O O . TYR D 4 204 ? 83.737 99.594 27.428 1.00 38.83 2075 TYR K O 1
ATOM 5380 N N . GLU D 4 205 ? 84.935 101.455 26.999 1.00 36.46 2076 GLU K N 1
ATOM 5381 C CA . GLU D 4 205 ? 83.740 102.301 27.067 1.00 36.19 2076 GLU K CA 1
ATOM 5382 C C . GLU D 4 205 ? 82.708 102.023 25.965 1.00 35.11 2076 GLU K C 1
ATOM 5383 O O . GLU D 4 205 ? 81.532 101.863 26.253 1.00 35.33 2076 GLU K O 1
ATOM 5389 N N . THR D 4 206 ? 83.144 101.873 24.724 1.00 17.59 2077 THR K N 1
ATOM 5390 C CA . THR D 4 206 ? 82.221 101.582 23.640 1.00 16.03 2077 THR K CA 1
ATOM 5391 C C . THR D 4 206 ? 81.695 100.161 23.791 1.00 16.39 2077 THR K C 1
ATOM 5392 O O . THR D 4 206 ? 80.549 99.873 23.477 1.00 16.07 2077 THR K O 1
ATOM 5396 N N . ALA D 4 207 ? 82.557 99.261 24.240 1.00 37.47 2078 ALA K N 1
ATOM 5397 C CA . ALA D 4 207 ? 82.168 97.876 24.409 1.00 38.19 2078 ALA K CA 1
ATOM 5398 C C . ALA D 4 207 ? 81.035 97.829 25.400 1.00 38.77 2078 ALA K C 1
ATOM 5399 O O . ALA D 4 207 ? 80.067 97.095 25.219 1.00 39.07 2078 ALA K O 1
ATOM 5401 N N . LYS D 4 208 ? 81.154 98.629 26.449 1.00 42.85 2079 LYS K N 1
ATOM 5402 C CA . LYS D 4 208 ? 80.132 98.653 27.466 1.00 43.34 2079 LYS K CA 1
ATOM 5403 C C . LYS D 4 208 ? 78.821 99.184 26.895 1.00 43.79 2079 LYS K C 1
ATOM 5404 O O . LYS D 4 208 ? 77.768 98.593 27.107 1.00 43.41 2079 LYS K O 1
ATOM 5410 N N . VAL D 4 209 ? 78.887 100.260 26.118 1.00 33.12 2080 VAL K N 1
ATOM 5411 C CA . VAL D 4 209 ? 77.687 100.845 25.524 1.00 32.14 2080 VAL K CA 1
ATOM 5412 C C . VAL D 4 209 ? 76.993 99.841 24.626 1.00 33.05 2080 VAL K C 1
ATOM 5413 O O . VAL D 4 209 ? 75.780 99.742 24.634 1.00 34.91 2080 VAL K O 1
ATOM 5417 N N . LEU D 4 210 ? 77.751 99.111 23.827 1.00 18.96 2081 LEU K N 1
ATOM 5418 C CA . LEU D 4 210 ? 77.132 98.136 22.955 1.00 18.89 2081 LEU K CA 1
ATOM 5419 C C . LEU D 4 21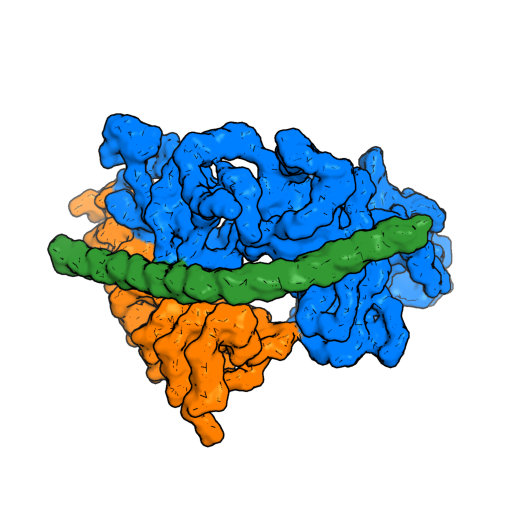0 ? 76.448 97.064 23.772 1.00 19.66 2081 LEU K C 1
ATOM 5420 O O . LEU D 4 210 ? 75.410 96.517 23.368 1.00 18.88 2081 LEU K O 1
ATOM 5425 N N . LEU D 4 211 ? 77.043 96.734 24.908 1.00 36.74 2082 LEU K N 1
ATOM 5426 C CA . LEU D 4 211 ? 76.434 95.724 25.737 1.00 39.00 2082 LEU K CA 1
ATOM 5427 C C . LEU D 4 211 ? 75.185 96.330 26.314 1.00 41.38 2082 LEU K C 1
ATOM 5428 O O . LEU D 4 211 ? 74.129 95.691 26.326 1.00 42.33 2082 LEU K O 1
ATOM 5433 N N . ASP D 4 212 ? 75.304 97.573 26.775 1.00 57.51 2083 ASP K N 1
ATOM 5434 C CA . ASP D 4 212 ? 74.166 98.270 27.348 1.00 58.57 2083 ASP K CA 1
ATOM 5435 C C . ASP D 4 212 ? 72.973 98.118 26.433 1.00 58.84 2083 ASP K C 1
ATOM 5436 O O . ASP D 4 212 ? 71.870 97.852 26.907 1.00 60.26 2083 ASP K O 1
ATOM 5441 N N . HIS D 4 213 ? 73.204 98.275 25.126 1.00 28.78 2084 HIS K N 1
ATOM 5442 C CA . HIS D 4 213 ? 72.150 98.141 24.123 1.00 29.05 2084 HIS K CA 1
ATOM 5443 C C . HIS D 4 213 ? 71.864 96.707 23.679 1.00 29.73 2084 HIS K C 1
ATOM 5444 O O . HIS D 4 213 ? 71.316 96.482 22.606 1.00 29.30 2084 HIS K O 1
ATOM 5451 N N . PHE D 4 214 ? 72.249 95.739 24.499 1.00 55.79 2085 PHE K N 1
ATOM 5452 C CA . PHE D 4 214 ? 71.984 94.344 24.198 1.00 57.22 2085 PHE K CA 1
ATOM 5453 C C . PHE D 4 214 ? 72.593 93.795 22.928 1.00 58.08 2085 PHE K C 1
ATOM 5454 O O . PHE D 4 214 ? 71.979 92.973 22.237 1.00 59.41 2085 PHE K O 1
ATOM 5462 N N . ALA D 4 215 ? 73.804 94.250 22.626 1.00 35.15 2086 ALA K N 1
ATOM 5463 C CA . ALA D 4 215 ? 74.516 93.770 21.455 1.00 35.33 2086 ALA K CA 1
ATOM 5464 C C . ALA D 4 215 ? 74.659 92.260 21.639 1.00 35.87 2086 ALA K C 1
ATOM 5465 O O . ALA D 4 215 ? 74.812 91.784 22.757 1.00 36.91 2086 ALA K O 1
ATOM 5467 N N . ASN D 4 216 ? 74.595 91.484 20.573 1.00 61.86 2087 ASN K N 1
ATOM 5468 C CA . ASN D 4 216 ? 74.723 90.051 20.765 1.00 62.06 2087 ASN K CA 1
ATOM 5469 C C . ASN D 4 216 ? 76.185 89.672 20.988 1.00 62.49 2087 ASN K C 1
ATOM 5470 O O . ASN D 4 216 ? 77.015 89.767 20.070 1.00 63.81 2087 ASN K O 1
ATOM 5475 N N . ARG D 4 217 ? 76.510 89.230 22.198 1.00 54.84 2088 ARG K N 1
ATOM 5476 C CA . ARG D 4 217 ? 77.891 88.873 22.500 1.00 53.58 2088 ARG K CA 1
ATOM 5477 C C . ARG D 4 217 ? 78.256 87.445 22.099 1.00 54.10 2088 ARG K C 1
ATOM 5478 O O . ARG D 4 217 ? 79.356 86.972 22.389 1.00 54.84 2088 ARG K O 1
ATOM 5486 N N . ASP D 4 218 ? 77.347 86.746 21.434 1.00 52.19 2089 ASP K N 1
ATOM 5487 C CA . ASP D 4 218 ? 77.648 85.391 21.039 1.00 52.34 2089 ASP K CA 1
ATOM 5488 C C . ASP D 4 218 ? 77.826 85.197 19.541 1.00 51.95 2089 ASP K C 1
ATOM 5489 O O . ASP D 4 218 ? 77.772 84.068 19.065 1.00 52.11 2089 ASP K O 1
ATOM 5494 N N . ILE D 4 219 ? 78.055 86.268 18.788 1.00 43.76 2090 ILE K N 1
ATOM 5495 C CA . ILE D 4 219 ? 78.250 86.115 17.346 1.00 43.59 2090 ILE K CA 1
ATOM 5496 C C . ILE D 4 219 ? 79.728 85.991 16.955 1.00 44.28 2090 ILE K C 1
ATOM 5497 O O . ILE D 4 219 ? 80.479 86.981 16.996 1.00 44.54 2090 ILE K O 1
ATOM 5502 N N . THR D 4 220 ? 80.115 84.774 16.561 1.00 54.99 2091 THR K N 1
ATOM 5503 C CA . THR D 4 220 ? 81.471 84.412 16.131 1.00 55.32 2091 THR K CA 1
ATOM 5504 C C . THR D 4 220 ? 81.911 85.145 14.872 1.00 54.73 2091 THR K C 1
ATOM 5505 O O . THR D 4 220 ? 81.082 85.555 14.071 1.00 55.49 2091 THR K O 1
ATOM 5509 N N . ASP D 4 221 ? 83.220 85.272 14.673 1.00 40.96 2092 ASP K N 1
ATOM 5510 C CA . ASP D 4 221 ? 83.740 85.940 13.476 1.00 40.94 2092 ASP K CA 1
ATOM 5511 C C . ASP D 4 221 ? 83.849 84.887 12.388 1.00 40.27 2092 ASP K C 1
ATOM 5512 O O . ASP D 4 221 ? 83.263 83.822 12.546 1.00 40.43 2092 ASP K O 1
ATOM 5517 N N . HIS D 4 222 ? 84.564 85.139 11.297 1.00 50.94 2093 HIS K N 1
ATOM 5518 C CA . HIS D 4 222 ? 84.585 84.113 10.259 1.00 50.78 2093 HIS K CA 1
ATOM 5519 C C . HIS D 4 222 ? 85.287 82.838 10.633 1.00 50.72 2093 HIS K C 1
ATOM 5520 O O . HIS D 4 222 ? 85.074 81.803 9.999 1.00 52.16 2093 HIS K O 1
ATOM 5527 N N . MET D 4 223 ? 86.120 82.898 11.660 1.00 47.55 2094 MET K N 1
ATOM 5528 C CA . MET D 4 223 ? 86.816 81.708 12.089 1.00 45.79 2094 MET K CA 1
ATOM 5529 C C . MET D 4 223 ? 86.254 81.250 13.417 1.00 48.36 2094 MET K C 1
ATOM 5530 O O . MET D 4 223 ? 86.975 80.841 14.302 1.00 49.33 2094 MET K O 1
ATOM 5535 N N . ASP D 4 224 ? 84.935 81.316 13.531 1.00 55.38 2095 ASP K N 1
ATOM 5536 C CA . ASP D 4 224 ? 84.218 80.900 14.730 1.00 57.13 2095 ASP K CA 1
ATOM 5537 C C . ASP D 4 224 ? 84.758 81.426 16.054 1.00 57.10 2095 ASP K C 1
ATOM 5538 O O . ASP D 4 224 ? 84.683 80.744 17.072 1.00 57.34 2095 ASP K O 1
ATOM 5543 N N . ARG D 4 225 ? 85.273 82.654 16.041 1.00 54.18 2096 ARG K N 1
ATOM 5544 C CA . ARG D 4 225 ? 85.808 83.281 17.244 1.00 54.70 2096 ARG K CA 1
ATOM 5545 C C . ARG D 4 225 ? 84.884 84.285 17.940 1.00 54.36 2096 ARG K C 1
ATOM 5546 O O . ARG D 4 225 ? 84.432 85.265 17.343 1.00 54.10 2096 ARG K O 1
ATOM 5554 N N . LEU D 4 226 ? 84.617 84.034 19.217 1.00 42.34 2097 LEU K N 1
ATOM 5555 C CA . LEU D 4 226 ? 83.802 84.935 20.002 1.00 41.99 2097 LEU K CA 1
ATOM 5556 C C . LEU D 4 226 ? 84.582 86.206 20.320 1.00 42.29 2097 LEU K C 1
ATOM 5557 O O . LEU D 4 226 ? 85.813 86.204 20.359 1.00 43.00 2097 LEU K O 1
ATOM 5562 N N . PRO D 4 227 ? 83.877 87.313 20.561 1.00 43.24 2098 PRO K N 1
ATOM 5563 C CA . PRO D 4 227 ? 84.600 88.537 20.872 1.00 42.71 2098 PRO K CA 1
ATOM 5564 C C . PRO D 4 227 ? 85.359 88.260 22.163 1.00 42.22 2098 PRO K C 1
ATOM 5565 O O . PRO D 4 227 ? 86.458 88.767 22.375 1.00 41.41 2098 PRO K O 1
ATOM 5569 N N . ARG D 4 228 ? 84.764 87.461 23.041 1.00 40.78 2099 ARG K N 1
ATOM 5570 C CA . ARG D 4 228 ? 85.450 87.159 24.279 1.00 41.26 2099 ARG K CA 1
ATOM 5571 C C . ARG D 4 228 ? 86.759 86.480 23.937 1.00 41.03 2099 ARG K C 1
ATOM 5572 O O . ARG D 4 228 ? 87.771 86.712 24.596 1.00 41.61 2099 ARG K O 1
ATOM 5580 N N . ASP D 4 229 ? 86.764 85.659 22.888 1.00 35.72 2100 ASP K N 1
ATOM 5581 C CA . ASP D 4 229 ? 87.987 84.957 22.541 1.00 34.57 2100 ASP K CA 1
ATOM 5582 C C . ASP D 4 229 ? 89.033 85.905 22.014 1.00 33.41 2100 ASP K C 1
ATOM 5583 O O . ASP D 4 229 ? 90.172 85.877 22.461 1.00 33.42 2100 ASP K O 1
ATOM 5588 N N . ILE D 4 230 ? 88.635 86.810 21.134 1.00 29.54 2101 ILE K N 1
ATOM 5589 C CA . ILE D 4 230 ? 89.598 87.754 20.582 1.00 28.67 2101 ILE K CA 1
ATOM 5590 C C . ILE D 4 230 ? 90.166 88.593 21.713 1.00 28.43 2101 ILE K C 1
ATOM 5591 O O . ILE D 4 230 ? 91.315 88.997 21.667 1.00 28.37 2101 ILE K O 1
ATOM 5596 N N . ALA D 4 231 ? 89.331 88.878 22.706 1.00 34.79 2102 ALA K N 1
ATOM 5597 C CA . ALA D 4 231 ? 89.721 89.676 23.860 1.00 35.80 2102 ALA K CA 1
ATOM 5598 C C . ALA D 4 231 ? 90.690 88.944 24.776 1.00 36.25 2102 ALA K C 1
ATOM 5599 O O . ALA D 4 231 ? 91.659 89.527 25.259 1.00 36.34 2102 ALA K O 1
ATOM 5601 N N . GLN D 4 232 ? 90.428 87.669 25.029 1.00 53.28 2103 GLN K N 1
ATOM 5602 C CA . GLN D 4 232 ? 91.321 86.911 25.888 1.00 53.63 2103 GLN K CA 1
ATOM 5603 C C . GLN D 4 232 ? 92.710 86.866 25.243 1.00 52.51 2103 GLN K C 1
ATOM 5604 O O . GLN D 4 232 ? 93.726 87.056 25.909 1.00 52.68 2103 GLN K O 1
ATOM 5610 N N . GLU D 4 233 ? 92.741 86.623 23.938 1.00 34.87 2104 GLU K N 1
ATOM 5611 C CA . GLU D 4 233 ? 93.990 86.541 23.211 1.00 34.98 2104 GLU K CA 1
ATOM 5612 C C . GLU D 4 233 ? 94.808 87.806 23.308 1.00 34.74 2104 GLU K C 1
ATOM 5613 O O . GLU D 4 233 ? 96.018 87.751 23.475 1.00 35.60 2104 GLU K O 1
ATOM 5619 N N . ARG D 4 234 ? 94.167 88.956 23.191 1.00 33.55 2105 ARG K N 1
ATOM 5620 C CA . ARG D 4 234 ? 94.899 90.213 23.239 1.00 32.02 2105 ARG K CA 1
ATOM 5621 C C . ARG D 4 234 ? 95.141 90.666 24.670 1.00 31.53 2105 ARG K C 1
ATOM 5622 O O . ARG D 4 234 ? 95.654 91.765 24.920 1.00 29.23 2105 ARG K O 1
ATOM 5630 N N . MET D 4 235 ? 94.784 89.793 25.605 1.00 37.60 2106 MET K N 1
ATOM 5631 C CA . MET D 4 235 ? 94.927 90.080 27.022 1.00 40.15 2106 MET K CA 1
ATOM 5632 C C . MET D 4 235 ? 94.244 91.398 27.407 1.00 39.14 2106 MET K C 1
ATOM 5633 O O . MET D 4 235 ? 94.830 92.292 28.008 1.00 38.99 2106 MET K O 1
ATOM 5638 N N . HIS D 4 236 ? 92.977 91.498 27.025 1.00 48.60 2107 HIS K N 1
ATOM 5639 C CA . HIS D 4 236 ? 92.149 92.650 27.325 1.00 47.79 2107 HIS K CA 1
ATOM 5640 C C . HIS D 4 236 ? 91.196 92.136 28.375 1.00 48.57 2107 HIS K C 1
ATOM 5641 O O . HIS D 4 236 ? 90.044 91.779 28.101 1.00 48.40 2107 HIS K O 1
ATOM 5648 N N . HIS D 4 237 ? 91.714 92.114 29.593 1.00 45.08 2108 HIS K N 1
ATOM 5649 C CA . HIS D 4 237 ? 91.004 91.597 30.731 1.00 46.00 2108 HIS K CA 1
ATOM 5650 C C . HIS D 4 237 ? 89.704 92.266 31.094 1.00 44.06 2108 HIS K C 1
ATOM 5651 O O . HIS D 4 237 ? 88.756 91.567 31.428 1.00 43.44 2108 HIS K O 1
ATOM 5658 N N . ASP D 4 238 ? 89.606 93.590 30.993 1.00 36.67 2109 ASP K N 1
ATOM 5659 C CA . ASP D 4 238 ? 88.345 94.225 31.351 1.00 35.22 2109 ASP K CA 1
ATOM 5660 C C . ASP D 4 238 ? 87.245 93.889 30.350 1.00 34.39 2109 ASP K C 1
ATOM 5661 O O . ASP D 4 238 ? 86.151 93.518 30.759 1.00 34.86 2109 ASP K O 1
ATOM 5666 N N . ILE D 4 239 ? 87.538 93.946 29.049 1.00 22.48 2110 ILE K N 1
ATOM 5667 C CA . ILE D 4 239 ? 86.507 93.632 28.072 1.00 20.81 2110 ILE K CA 1
ATOM 5668 C C . ILE D 4 239 ? 86.081 92.197 28.347 1.00 21.08 2110 ILE K C 1
ATOM 5669 O O . ILE D 4 239 ? 84.906 91.840 28.195 1.00 20.90 2110 ILE K O 1
ATOM 5674 N N . VAL D 4 240 ? 87.018 91.358 28.766 1.00 30.96 2111 VAL K N 1
ATOM 5675 C CA . VAL D 4 240 ? 86.616 89.994 29.012 1.00 31.66 2111 VAL K CA 1
ATOM 5676 C C . VAL D 4 240 ? 85.738 89.949 30.218 1.00 32.73 2111 VAL K C 1
ATOM 5677 O O . VAL D 4 240 ? 84.787 89.187 30.254 1.00 32.04 2111 VAL K O 1
ATOM 5681 N N . ARG D 4 241 ? 86.046 90.772 31.207 1.00 38.17 2112 ARG K N 1
ATOM 5682 C CA . ARG D 4 241 ? 85.238 90.797 32.410 1.00 39.23 2112 ARG K CA 1
ATOM 5683 C C . ARG D 4 241 ? 83.818 91.197 32.014 1.00 40.42 2112 ARG K C 1
ATOM 5684 O O . ARG D 4 241 ? 82.841 90.584 32.439 1.00 40.86 2112 ARG K O 1
ATOM 5692 N N . LEU D 4 242 ? 83.700 92.208 31.163 1.00 36.51 2113 LEU K N 1
ATOM 5693 C CA . LEU D 4 242 ? 82.386 92.654 30.767 1.00 36.52 2113 LEU K CA 1
ATOM 5694 C C . LEU D 4 242 ? 81.641 91.592 29.991 1.00 37.78 2113 LEU K C 1
ATOM 5695 O O . LEU D 4 242 ? 80.493 91.287 30.284 1.00 38.52 2113 LEU K O 1
ATOM 5700 N N . LEU D 4 243 ? 82.312 90.953 29.056 1.00 36.35 2114 LEU K N 1
ATOM 5701 C CA . LEU D 4 243 ? 81.617 89.970 28.262 1.00 37.42 2114 LEU K CA 1
ATOM 5702 C C . LEU D 4 243 ? 81.088 88.877 29.155 1.00 39.91 2114 LEU K C 1
ATOM 5703 O O . LEU D 4 243 ? 80.016 88.340 28.923 1.00 39.86 2114 LEU K O 1
ATOM 5708 N N . ASP D 4 244 ? 81.885 88.507 30.144 1.00 54.15 2115 ASP K N 1
ATOM 5709 C CA . ASP D 4 244 ? 81.489 87.488 31.089 1.00 57.56 2115 ASP K CA 1
ATOM 5710 C C . ASP D 4 244 ? 80.397 87.810 32.089 1.00 59.53 2115 ASP K C 1
ATOM 5711 O O . ASP D 4 244 ? 79.626 86.924 32.436 1.00 60.30 2115 ASP K O 1
ATOM 5716 N N . GLU D 4 245 ? 80.319 89.052 32.561 1.00 59.54 2116 GLU K N 1
ATOM 5717 C CA . GLU D 4 245 ? 79.331 89.370 33.593 1.00 62.55 2116 GLU K CA 1
ATOM 5718 C C . GLU D 4 245 ? 78.472 90.626 33.459 1.00 62.51 2116 GLU K C 1
ATOM 5719 O O . GLU D 4 245 ? 77.722 90.941 34.390 1.00 63.25 2116 GLU K O 1
ATOM 5725 N N . TYR D 4 246 ? 78.550 91.349 32.347 1.00 50.35 2117 TYR K N 1
ATOM 5726 C CA . TYR D 4 246 ? 77.803 92.602 32.252 1.00 51.13 2117 TYR K CA 1
ATOM 5727 C C . TYR D 4 246 ? 76.503 92.574 31.519 1.00 54.26 2117 TYR K C 1
ATOM 5728 O O . TYR D 4 246 ? 76.468 92.240 30.344 1.00 54.79 2117 TYR K O 1
ATOM 5737 N N . ASN D 4 247 ? 75.434 92.959 32.205 1.00 50.27 2118 ASN K N 1
ATOM 5738 C CA . ASN D 4 247 ? 74.119 93.005 31.578 1.00 54.05 2118 ASN K CA 1
ATOM 5739 C C . ASN D 4 247 ? 73.784 91.679 30.886 1.00 57.86 2118 ASN K C 1
ATOM 5740 O O . ASN D 4 247 ? 73.689 91.602 29.660 1.00 56.84 2118 ASN K O 1
ATOM 5745 N N . LEU D 4 248 ? 73.593 90.638 31.684 1.00 65.25 2119 LEU K N 1
ATOM 5746 C CA . LEU D 4 248 ? 73.300 89.322 31.147 1.00 72.13 2119 LEU K CA 1
ATOM 5747 C C . LEU D 4 248 ? 71.823 88.950 31.016 1.00 78.64 2119 LEU K C 1
ATOM 5748 O O . LEU D 4 248 ? 70.946 89.809 31.080 1.00 79.24 2119 LEU K O 1
ATOM 5753 N N . VAL D 4 249 ? 71.568 87.651 30.845 1.00 201.29 2120 VAL K N 1
ATOM 5754 C CA . VAL D 4 249 ? 70.222 87.092 30.689 1.00 201.29 2120 VAL K CA 1
ATOM 5755 C C . VAL D 4 249 ? 69.289 88.013 29.906 1.00 201.29 2120 VAL K C 1
ATOM 5756 O O . VAL D 4 249 ? 68.325 88.552 30.491 1.00 201.29 2120 VAL K O 1
ATOM 5760 N N . HIS E 5 5 ? 89.291 132.978 14.659 1.00 166.35 16 HIS M N 1
ATOM 5761 C CA . HIS E 5 5 ? 90.456 132.058 14.485 1.00 166.35 16 HIS M CA 1
ATOM 5762 C C . HIS E 5 5 ? 90.823 131.326 15.775 1.00 166.35 16 HIS M C 1
ATOM 5763 O O . HIS E 5 5 ? 91.245 130.172 15.745 1.00 201.29 16 HIS M O 1
ATOM 5770 N N . SER E 5 6 ? 90.681 132.004 16.907 1.00 136.82 17 SER M N 1
ATOM 5771 C CA . SER E 5 6 ? 90.989 131.388 18.185 1.00 132.59 17 SER M CA 1
ATOM 5772 C C . SER E 5 6 ? 89.933 130.331 18.493 1.00 129.37 17 SER M C 1
ATOM 5773 O O . SER E 5 6 ? 90.230 129.310 19.102 1.00 129.24 17 SER M O 1
ATOM 5776 N N . ALA E 5 7 ? 88.695 130.589 18.080 1.00 91.16 18 ALA M N 1
ATOM 5777 C CA . ALA E 5 7 ? 87.597 129.643 18.300 1.00 87.00 18 ALA M CA 1
ATOM 5778 C C . ALA E 5 7 ? 87.791 128.376 17.450 1.00 84.08 18 ALA M C 1
ATOM 5779 O O . ALA E 5 7 ? 87.546 127.264 17.916 1.00 83.46 18 ALA M O 1
ATOM 5781 N N . VAL E 5 8 ? 88.164 128.558 16.186 1.00 64.61 19 VAL M N 1
ATOM 5782 C CA . VAL E 5 8 ? 88.438 127.439 15.297 1.00 61.51 19 VAL M CA 1
ATOM 5783 C C . VAL E 5 8 ? 89.730 126.742 15.717 1.00 59.91 19 VAL M C 1
ATOM 5784 O O . VAL E 5 8 ? 89.813 125.514 15.745 1.00 59.68 19 VAL M O 1
ATOM 5788 N N . MET E 5 9 ? 90.745 127.540 16.035 1.00 68.16 20 MET M N 1
ATOM 5789 C CA . MET E 5 9 ? 92.039 127.009 16.446 1.00 65.82 20 MET M CA 1
ATOM 5790 C C . MET E 5 9 ? 91.809 126.182 17.695 1.00 63.23 20 MET M C 1
ATOM 5791 O O . MET E 5 9 ? 92.329 125.076 17.818 1.00 62.89 20 MET M O 1
ATOM 5796 N N . GLU E 5 10 ? 90.979 126.706 18.594 1.00 48.50 21 GLU M N 1
ATOM 5797 C CA . GLU E 5 10 ? 90.663 126.035 19.846 1.00 46.66 21 GLU M CA 1
ATOM 5798 C C . GLU E 5 10 ? 90.022 124.685 19.548 1.00 42.80 21 GLU M C 1
ATOM 5799 O O . GLU E 5 10 ? 90.226 123.736 20.287 1.00 42.40 21 GLU M O 1
ATOM 5805 N N . ARG E 5 11 ? 89.239 124.594 18.480 1.00 60.26 22 ARG M N 1
ATOM 5806 C CA . ARG E 5 11 ? 88.612 123.321 18.137 1.00 57.44 22 ARG M CA 1
ATOM 5807 C C . ARG E 5 11 ? 89.696 122.382 17.652 1.00 55.62 22 ARG M C 1
ATOM 5808 O O . ARG E 5 11 ? 89.638 121.180 17.876 1.00 55.70 22 ARG M O 1
ATOM 5816 N N . LEU E 5 12 ? 90.685 122.947 16.979 1.00 47.40 23 LEU M N 1
ATOM 5817 C CA . LEU E 5 12 ? 91.780 122.157 16.449 1.00 45.11 23 LEU M CA 1
ATOM 5818 C C . LEU E 5 12 ? 92.652 121.601 17.572 1.00 45.30 23 LEU M C 1
ATOM 5819 O O . LEU E 5 12 ? 92.980 120.406 17.569 1.00 45.06 23 LEU M O 1
ATOM 5824 N N . ARG E 5 13 ? 92.974 122.444 18.560 1.00 44.93 24 ARG M N 1
ATOM 5825 C CA . ARG E 5 13 ? 93.818 122.015 19.670 1.00 45.61 24 ARG M CA 1
ATOM 5826 C C . ARG E 5 13 ? 93.085 120.875 20.338 1.00 42.78 24 ARG M C 1
ATOM 5827 O O . ARG E 5 13 ? 93.668 119.853 20.679 1.00 43.85 24 ARG M O 1
ATOM 5835 N N . ARG E 5 14 ? 91.783 121.041 20.476 1.00 32.79 25 ARG M N 1
ATOM 5836 C CA . ARG E 5 14 ? 90.967 120.035 21.115 1.00 31.41 25 ARG M CA 1
ATOM 5837 C C . ARG E 5 14 ? 90.955 118.699 20.384 1.00 28.23 25 ARG M C 1
ATOM 5838 O O . ARG E 5 14 ? 90.957 117.660 21.031 1.00 26.74 25 ARG M O 1
ATOM 5846 N N . ARG E 5 15 ? 90.936 118.702 19.053 1.00 45.86 26 ARG M N 1
ATOM 5847 C CA . ARG E 5 15 ? 90.902 117.429 18.328 1.00 43.73 26 ARG M CA 1
ATOM 5848 C C . ARG E 5 15 ? 92.199 116.661 18.422 1.00 43.18 26 ARG M C 1
ATOM 5849 O O . ARG E 5 15 ? 92.199 115.465 18.680 1.00 42.35 26 ARG M O 1
ATOM 5857 N N . ILE E 5 16 ? 93.320 117.344 18.253 1.00 50.57 27 ILE M N 1
ATOM 5858 C CA . ILE E 5 16 ? 94.572 116.629 18.314 1.00 49.68 27 ILE M CA 1
ATOM 5859 C C . ILE E 5 16 ? 94.785 116.068 19.694 1.00 48.60 27 ILE M C 1
ATOM 5860 O O . ILE E 5 16 ? 95.176 114.917 19.845 1.00 49.17 27 ILE M O 1
ATOM 5865 N N . GLU E 5 17 ? 94.455 116.847 20.711 1.00 26.55 28 GLU M N 1
ATOM 5866 C CA . GLU E 5 17 ? 94.671 116.370 22.052 1.00 24.85 28 GLU M CA 1
ATOM 5867 C C . GLU E 5 17 ? 93.878 115.122 22.263 1.00 24.18 28 GLU M C 1
ATOM 5868 O O . GLU E 5 17 ? 94.309 114.250 22.980 1.00 24.63 28 GLU M O 1
ATOM 5874 N N . LEU E 5 18 ? 92.709 115.021 21.658 1.00 29.43 29 LEU M N 1
ATOM 5875 C CA . LEU E 5 18 ? 91.927 113.826 21.858 1.00 28.99 29 LEU M CA 1
ATOM 5876 C C . LEU E 5 18 ? 92.609 112.635 21.169 1.00 29.21 29 LEU M C 1
ATOM 5877 O O . LEU E 5 18 ? 92.763 111.574 21.770 1.00 29.09 29 LEU M O 1
ATOM 5882 N N . CYS E 5 19 ? 93.080 112.823 19.942 1.00 49.66 30 CYS M N 1
ATOM 5883 C CA . CYS E 5 19 ? 93.752 111.740 19.222 1.00 50.53 30 CYS M CA 1
ATOM 5884 C C . CYS E 5 19 ? 94.969 111.299 19.996 1.00 49.36 30 CYS M C 1
ATOM 5885 O O . CYS E 5 19 ? 95.222 110.102 20.190 1.00 50.50 30 CYS M O 1
ATOM 5888 N N . ARG E 5 20 ? 95.689 112.314 20.459 1.00 25.49 31 ARG M N 1
ATOM 5889 C CA . ARG E 5 20 ? 96.936 112.167 21.172 1.00 23.11 31 ARG M CA 1
ATOM 5890 C C . ARG E 5 20 ? 96.694 111.355 22.438 1.00 23.17 31 ARG M C 1
ATOM 5891 O O . ARG E 5 20 ? 97.422 110.411 22.723 1.00 24.58 31 ARG M O 1
ATOM 5899 N N . ARG E 5 21 ? 95.629 111.668 23.161 1.00 18.49 32 ARG M N 1
ATOM 5900 C CA . ARG E 5 21 ? 95.346 110.955 24.388 1.00 18.60 32 ARG M CA 1
ATOM 5901 C C . ARG E 5 21 ? 94.906 109.557 24.133 1.00 19.05 32 ARG M C 1
ATOM 5902 O O . ARG E 5 21 ? 95.203 108.656 24.903 1.00 19.45 32 ARG M O 1
ATOM 5910 N N . HIS E 5 22 ? 94.185 109.361 23.049 1.00 29.76 33 HIS M N 1
ATOM 5911 C CA . HIS E 5 22 ? 93.686 108.029 22.753 1.00 30.50 33 HIS M CA 1
ATOM 5912 C C . HIS E 5 22 ? 94.836 107.123 22.419 1.00 32.45 33 HIS M C 1
ATOM 5913 O O . HIS E 5 22 ? 94.834 105.925 22.723 1.00 32.18 33 HIS M O 1
ATOM 5920 N N . HIS E 5 23 ? 95.831 107.713 21.775 1.00 37.97 34 HIS M N 1
ATOM 5921 C CA . HIS E 5 23 ? 96.995 106.956 21.364 1.00 39.30 34 HIS M CA 1
ATOM 5922 C C . HIS E 5 23 ? 97.792 106.555 22.573 1.00 38.95 34 HIS M C 1
ATOM 5923 O O . HIS E 5 23 ? 98.164 105.402 22.731 1.00 39.68 34 HIS M O 1
ATOM 5930 N N . SER E 5 24 ? 97.957 107.519 23.466 1.00 33.06 35 SER M N 1
ATOM 5931 C CA . SER E 5 24 ? 98.720 107.319 24.676 1.00 32.03 35 SER M CA 1
ATOM 5932 C C . SER E 5 24 ? 98.069 106.201 25.484 1.00 31.58 35 SER M C 1
ATOM 5933 O O . SER E 5 24 ? 98.745 105.399 26.103 1.00 31.06 35 SER M O 1
ATOM 5936 N N . THR E 5 25 ? 96.756 106.122 25.466 1.00 22.57 36 THR M N 1
ATOM 5937 C CA . THR E 5 25 ? 96.128 105.073 26.216 1.00 24.31 36 THR M CA 1
ATOM 5938 C C . THR E 5 25 ? 96.369 103.721 25.596 1.00 24.97 36 THR M C 1
ATOM 5939 O O . THR E 5 25 ? 96.696 102.772 26.286 1.00 25.31 36 THR M O 1
ATOM 5943 N N . CYS E 5 26 ? 96.231 103.629 24.286 1.00 32.79 37 CYS M N 1
ATOM 5944 C CA . CYS E 5 26 ? 96.399 102.339 23.640 1.00 34.35 37 CYS M CA 1
ATOM 5945 C C . CYS E 5 26 ? 97.805 101.785 23.742 1.00 33.69 37 CYS M C 1
ATOM 5946 O O . CYS E 5 26 ? 97.980 100.582 23.866 1.00 32.76 37 CYS M O 1
ATOM 5949 N N . GLU E 5 27 ? 98.801 102.662 23.686 1.00 30.76 38 GLU M N 1
ATOM 5950 C CA . GLU E 5 27 ? 100.188 102.231 23.743 1.00 31.33 38 GLU M CA 1
ATOM 5951 C C . GLU E 5 27 ? 100.455 101.688 25.102 1.00 30.46 38 GLU M C 1
ATOM 5952 O O . GLU E 5 27 ? 101.009 100.615 25.248 1.00 31.81 38 GLU M O 1
ATOM 5958 N N . ALA E 5 28 ? 99.995 102.380 26.119 1.00 23.96 39 ALA M N 1
ATOM 5959 C CA . ALA E 5 28 ? 100.218 101.882 27.447 1.00 23.17 39 ALA M CA 1
ATOM 5960 C C . ALA E 5 28 ? 99.433 100.605 27.641 1.00 23.75 39 ALA M C 1
ATOM 5961 O O . ALA E 5 28 ? 99.876 99.733 28.354 1.00 22.74 39 ALA M O 1
ATOM 5963 N N . ARG E 5 29 ? 98.256 100.463 27.051 1.00 31.36 40 ARG M N 1
ATOM 5964 C CA . ARG E 5 29 ? 97.557 99.212 27.279 1.00 35.04 40 ARG M CA 1
ATOM 5965 C C . ARG E 5 29 ? 98.388 98.103 26.652 1.00 35.04 40 ARG M C 1
ATOM 5966 O O . ARG E 5 29 ? 98.552 97.028 27.229 1.00 36.25 40 ARG M O 1
ATOM 5974 N N . TYR E 5 30 ? 98.964 98.398 25.490 1.00 44.08 41 TYR M N 1
ATOM 5975 C CA . TYR E 5 30 ? 99.757 97.440 24.735 1.00 41.98 41 TYR M CA 1
ATOM 5976 C C . TYR E 5 30 ? 101.071 97.113 25.377 1.00 41.83 41 TYR M C 1
ATOM 5977 O O . TYR E 5 30 ? 101.424 95.962 25.456 1.00 42.39 41 TYR M O 1
ATOM 5986 N N . GLU E 5 31 ? 101.788 98.114 25.860 1.00 28.35 42 GLU M N 1
ATOM 5987 C CA . GLU E 5 31 ? 103.077 97.846 26.471 1.00 29.05 42 GLU M CA 1
ATOM 5988 C C . GLU E 5 31 ? 102.927 9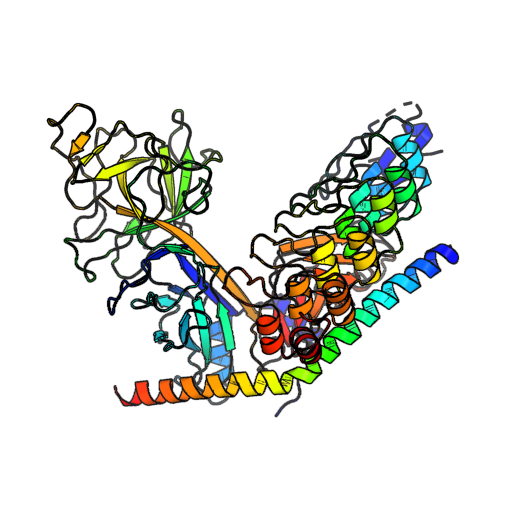7.061 27.776 1.00 28.84 42 GLU M C 1
ATOM 5989 O O . GLU E 5 31 ? 103.636 96.091 28.006 1.00 30.00 42 GLU M O 1
ATOM 5995 N N . ALA E 5 32 ? 101.982 97.444 28.616 1.00 27.88 43 ALA M N 1
ATOM 5996 C CA . ALA E 5 32 ? 101.777 96.773 29.880 1.00 27.67 43 ALA M CA 1
ATOM 5997 C C . ALA E 5 32 ? 101.584 95.288 29.681 1.00 28.44 43 ALA M C 1
ATOM 5998 O O . ALA E 5 32 ? 101.955 94.481 30.523 1.00 29.31 43 ALA M O 1
ATOM 6000 N N . VAL E 5 33 ? 100.998 94.903 28.568 1.00 34.86 44 VAL M N 1
ATOM 6001 C CA . VAL E 5 33 ? 100.767 93.489 28.347 1.00 37.27 44 VAL M CA 1
ATOM 6002 C C . VAL E 5 33 ? 101.916 92.798 27.598 1.00 39.66 44 VAL M C 1
ATOM 6003 O O . VAL E 5 33 ? 101.975 91.574 27.556 1.00 40.56 44 VAL M O 1
ATOM 6007 N N . SER E 5 34 ? 102.863 93.561 27.058 1.00 43.78 45 SER M N 1
ATOM 6008 C CA . SER E 5 34 ? 103.940 92.958 26.277 1.00 46.17 45 SER M CA 1
ATOM 6009 C C . SER E 5 34 ? 104.648 91.783 26.965 1.00 47.26 45 SER M C 1
ATOM 6010 O O . SER E 5 34 ? 104.701 90.677 26.418 1.00 48.58 45 SER M O 1
ATOM 6013 N N . PRO E 5 35 ? 105.133 91.979 28.204 1.00 40.30 46 PRO M N 1
ATOM 6014 C CA . PRO E 5 35 ? 105.816 90.864 28.858 1.00 40.65 46 PRO M CA 1
ATOM 6015 C C . PRO E 5 35 ? 104.967 89.615 28.907 1.00 42.12 46 PRO M C 1
ATOM 6016 O O . PRO E 5 35 ? 105.433 88.547 28.554 1.00 40.95 46 PRO M O 1
ATOM 6020 N N . GLU E 5 36 ? 103.696 89.758 29.259 1.00 49.36 47 GLU M N 1
ATOM 6021 C CA . GLU E 5 36 ? 102.844 88.591 29.363 1.00 53.80 47 GLU M CA 1
ATOM 6022 C C . GLU E 5 36 ? 102.790 87.918 28.017 1.00 54.51 47 GLU M C 1
ATOM 6023 O O . GLU E 5 36 ? 102.894 86.707 27.933 1.00 55.69 47 GLU M O 1
ATOM 6029 N N . ARG E 5 37 ? 102.658 88.709 26.960 1.00 62.52 48 ARG M N 1
ATOM 6030 C CA . ARG E 5 37 ? 102.581 88.172 25.601 1.00 64.62 48 ARG M CA 1
ATOM 6031 C C . ARG E 5 37 ? 103.874 87.585 25.073 1.00 64.93 48 ARG M C 1
ATOM 6032 O O . ARG E 5 37 ? 103.868 86.513 24.489 1.00 64.36 48 ARG M O 1
ATOM 6040 N N . LEU E 5 38 ? 104.979 88.288 25.290 1.00 91.15 49 LEU M N 1
ATOM 6041 C CA . LEU E 5 38 ? 106.283 87.833 24.817 1.00 92.90 49 LEU M CA 1
ATOM 6042 C C . LEU E 5 38 ? 106.752 86.561 25.502 1.00 93.71 49 LEU M C 1
ATOM 6043 O O . LEU E 5 38 ? 107.388 85.717 24.877 1.00 93.63 49 LEU M O 1
ATOM 6048 N N . GLU E 5 39 ? 106.461 86.425 26.789 1.00 96.26 50 GLU M N 1
ATOM 6049 C CA . GLU E 5 39 ? 106.884 85.230 27.497 1.00 96.64 50 GLU M CA 1
ATOM 6050 C C . GLU E 5 39 ? 106.077 84.030 27.020 1.00 96.48 50 GLU M C 1
ATOM 6051 O O . GLU E 5 39 ? 106.593 82.929 26.949 1.00 97.07 50 GLU M O 1
ATOM 6057 N N . LEU E 5 40 ? 104.812 84.239 26.684 1.00 52.97 51 LEU M N 1
ATOM 6058 C CA . LEU E 5 40 ? 103.974 83.150 26.196 1.00 53.33 51 LEU M CA 1
ATOM 6059 C C . LEU E 5 40 ? 104.413 82.686 24.806 1.00 54.62 51 LEU M C 1
ATOM 6060 O O . LEU E 5 40 ? 104.269 81.516 24.455 1.00 54.18 51 LEU M O 1
ATOM 6065 N N . GLU E 5 41 ? 104.887 83.607 23.976 1.00 76.49 52 GLU M N 1
ATOM 6066 C CA . GLU E 5 41 ? 105.334 83.213 22.646 1.00 78.48 52 GLU M CA 1
ATOM 6067 C C . GLU E 5 41 ? 106.616 82.413 22.738 1.00 78.28 52 GLU M C 1
ATOM 6068 O O . GLU E 5 41 ? 106.740 81.366 22.108 1.00 78.78 52 GLU M O 1
ATOM 6074 N N . ARG E 5 42 ? 107.551 82.886 23.563 1.00 66.17 53 ARG M N 1
ATOM 6075 C CA . ARG E 5 42 ? 108.837 82.218 23.717 1.00 66.39 53 ARG M CA 1
ATOM 6076 C C . ARG E 5 42 ? 108.640 80.801 24.229 1.00 64.69 53 ARG M C 1
ATOM 6077 O O . ARG E 5 42 ? 109.356 79.889 23.829 1.00 64.63 53 ARG M O 1
ATOM 6085 N N . GLN E 5 43 ? 107.637 80.601 25.071 1.00 57.57 54 GLN M N 1
ATOM 6086 C CA . GLN E 5 43 ? 107.370 79.282 25.618 1.00 56.76 54 GLN M CA 1
ATOM 6087 C C . GLN E 5 43 ? 107.077 78.346 24.437 1.00 55.60 54 GLN M C 1
ATOM 6088 O O . GLN E 5 43 ? 107.547 77.213 24.412 1.00 55.81 54 GLN M O 1
ATOM 6094 N N . HIS E 5 44 ? 106.293 78.807 23.466 1.00 50.92 55 HIS M N 1
ATOM 6095 C CA . HIS E 5 44 ? 105.998 78.001 22.282 1.00 50.00 55 HIS M CA 1
ATOM 6096 C C . HIS E 5 44 ? 107.233 77.867 21.396 1.00 48.43 55 HIS M C 1
ATOM 6097 O O . HIS E 5 44 ? 107.502 76.806 20.862 1.00 48.17 55 HIS M O 1
ATOM 6104 N N . THR E 5 45 ? 107.998 78.939 21.239 1.00 50.02 56 THR M N 1
ATOM 6105 C CA . THR E 5 45 ? 109.174 78.854 20.384 1.00 49.57 56 THR M CA 1
ATOM 6106 C C . THR E 5 45 ? 110.078 77.803 20.954 1.00 49.73 56 THR M C 1
ATOM 6107 O O . THR E 5 45 ? 110.675 77.041 20.218 1.00 49.89 56 THR M O 1
ATOM 6111 N N . PHE E 5 46 ? 110.176 77.764 22.275 1.00 52.89 57 PHE M N 1
ATOM 6112 C CA . PHE E 5 46 ? 111.033 76.792 22.931 1.00 53.58 57 PHE M CA 1
ATOM 6113 C C . PHE E 5 46 ? 110.588 75.371 22.610 1.00 52.86 57 PHE M C 1
ATOM 6114 O O . PHE E 5 46 ? 111.387 74.544 22.201 1.00 52.51 57 PHE M O 1
ATOM 6122 N N . ALA E 5 47 ? 109.293 75.122 22.669 1.00 56.74 58 ALA M N 1
ATOM 6123 C CA . ALA E 5 47 ? 108.810 73.779 22.428 1.00 57.28 58 ALA M CA 1
ATOM 6124 C C . ALA E 5 47 ? 109.182 73.297 21.040 1.00 57.45 58 ALA M C 1
ATOM 6125 O O . ALA E 5 47 ? 109.587 72.160 20.876 1.00 57.79 58 ALA M O 1
ATOM 6127 N N . LEU E 5 48 ? 109.028 74.138 20.033 1.00 56.52 59 LEU M N 1
ATOM 6128 C CA . LEU E 5 48 ? 109.382 73.714 18.692 1.00 56.98 59 LEU M CA 1
ATOM 6129 C C . LEU E 5 48 ? 110.865 73.586 18.560 1.00 58.91 59 LEU M C 1
ATOM 6130 O O . LEU E 5 48 ? 111.349 72.630 17.994 1.00 60.44 59 LEU M O 1
ATOM 6135 N N . HIS E 5 49 ? 111.600 74.546 19.086 1.00 52.55 60 HIS M N 1
ATOM 6136 C CA . HIS E 5 49 ? 113.043 74.487 18.959 1.00 54.32 60 HIS M CA 1
ATOM 6137 C C . HIS E 5 49 ? 113.574 73.237 19.606 1.00 56.44 60 HIS M C 1
ATOM 6138 O O . HIS E 5 49 ? 114.574 72.692 19.159 1.00 56.73 60 HIS M O 1
ATOM 6145 N N . GLN E 5 50 ? 112.933 72.811 20.690 1.00 70.02 61 GLN M N 1
ATOM 6146 C CA . GLN E 5 50 ? 113.362 71.600 21.369 1.00 73.17 61 GLN M CA 1
ATOM 6147 C C . GLN E 5 50 ? 113.123 70.460 20.393 1.00 74.61 61 GLN M C 1
ATOM 6148 O O . GLN E 5 50 ? 113.983 69.625 20.180 1.00 75.11 61 GLN M O 1
ATOM 6154 N N . ARG E 5 51 ? 111.964 70.472 19.754 1.00 68.93 62 ARG M N 1
ATOM 6155 C CA . ARG E 5 51 ? 111.599 69.435 18.797 1.00 71.38 62 ARG M CA 1
ATOM 6156 C C . ARG E 5 51 ? 112.472 69.497 17.557 1.00 72.89 62 ARG M C 1
ATOM 6157 O O . ARG E 5 51 ? 112.753 68.484 16.939 1.00 73.40 62 ARG M O 1
ATOM 6165 N N . CYS E 5 52 ? 112.857 70.701 17.169 1.00 77.25 63 CYS M N 1
ATOM 6166 C CA . CYS E 5 52 ? 113.704 70.885 16.010 1.00 80.03 63 CYS M CA 1
ATOM 6167 C C . CYS E 5 52 ? 115.048 70.233 16.297 1.00 82.78 63 CYS M C 1
ATOM 6168 O O . CYS E 5 52 ? 115.692 69.724 15.388 1.00 83.42 63 CYS M O 1
ATOM 6171 N N . ILE E 5 53 ? 115.482 70.284 17.557 1.00 118.94 64 ILE M N 1
ATOM 6172 C CA . ILE E 5 53 ? 116.758 69.693 17.980 1.00 122.06 64 ILE M CA 1
ATOM 6173 C C . ILE E 5 53 ? 116.755 68.161 17.970 1.00 124.88 64 ILE M C 1
ATOM 6174 O O . ILE E 5 53 ? 117.717 67.535 17.522 1.00 125.17 64 ILE M O 1
ATOM 6179 N N . GLN E 5 54 ? 115.682 67.566 18.481 1.00 91.84 65 GLN M N 1
ATOM 6180 C CA . GLN E 5 54 ? 115.545 66.117 18.515 1.00 95.42 65 GLN M CA 1
ATOM 6181 C C . GLN E 5 54 ? 115.333 65.538 17.119 1.00 97.42 65 GLN M C 1
ATOM 6182 O O . GLN E 5 54 ? 115.762 64.423 16.836 1.00 97.75 65 GLN M O 1
ATOM 6188 N N . ALA E 5 55 ? 114.635 66.272 16.259 1.00 173.82 66 ALA M N 1
ATOM 6189 C CA . ALA E 5 55 ? 114.406 65.813 14.892 1.00 176.45 66 ALA M CA 1
ATOM 6190 C C . ALA E 5 55 ? 115.756 65.639 14.200 1.00 178.38 66 ALA M C 1
ATOM 6191 O O . ALA E 5 55 ? 115.920 64.764 13.350 1.00 178.83 66 ALA M O 1
ATOM 6193 N N . LYS E 5 56 ? 116.705 66.505 14.551 1.00 187.58 67 LYS M N 1
ATOM 6194 C CA . LYS E 5 56 ? 118.057 66.473 13.998 1.00 187.58 67 LYS M CA 1
ATOM 6195 C C . LYS E 5 56 ? 118.874 65.268 14.487 1.00 187.58 67 LYS M C 1
ATOM 6196 O O . LYS E 5 56 ? 119.684 64.716 13.743 1.00 187.58 67 LYS M O 1
ATOM 6202 N N . ALA E 5 57 ? 118.666 64.880 15.744 1.00 201.05 68 ALA M N 1
ATOM 6203 C CA . ALA E 5 57 ? 119.363 63.741 16.357 1.00 201.05 68 ALA M CA 1
ATOM 6204 C C . ALA E 5 57 ? 118.912 62.397 15.786 1.00 201.05 68 ALA M C 1
ATOM 6205 O O . ALA E 5 57 ? 119.705 61.457 15.679 1.00 201.05 68 ALA M O 1
ATOM 6207 N N . LYS E 5 58 ? 117.631 62.318 15.441 1.00 201.29 69 LYS M N 1
ATOM 6208 C CA . LYS E 5 58 ? 117.031 61.106 14.897 1.00 201.29 69 LYS M CA 1
ATOM 6209 C C . LYS E 5 58 ? 117.729 60.709 13.598 1.00 201.29 69 LYS M C 1
ATOM 6210 O O . LYS E 5 58 ? 117.864 59.523 13.304 1.00 201.29 69 LYS M O 1
ATOM 6216 N N . ARG E 5 59 ? 118.162 61.700 12.821 1.00 201.29 70 ARG M N 1
ATOM 6217 C CA . ARG E 5 59 ? 118.864 61.449 11.561 1.00 201.29 70 ARG M CA 1
ATOM 6218 C C . ARG E 5 59 ? 120.246 60.816 11.783 1.00 201.29 70 ARG M C 1
ATOM 6219 O O . ARG E 5 59 ? 120.495 59.741 11.192 1.00 201.29 70 ARG M O 1
#

B-factor: mean 89.27, std 53.56, range [10.85, 201.29]

Solvent-accessible surface area: 33234 Å² total; per-residue (Å²): 195,111,97,86,129,122,8,65,117,120,18,0,117,80,2,48,170,106,96,3,23,4,18,0,17,0,30,0,6,68,10,6,43,39,2,91,64,152,74,110,110,73,13,23,1,4,1,6,0,51,11,81,35,80,2,26,140,87,16,61,77,49,11,63,181,108,65,30,57,129,110,64,2,38,22,12,0,1,0,5,19,29,130,39,156,107,131,35,58,74,4,81,9,94,90,102,86,68,9,26,5,101,64,6,61,5,20,40,91,24,155,28,125,14,1,43,0,22,0,3,0,0,6,12,42,47,56,30,3,0,32,0,71,1,86,83,4,50,26,18,64,141,45,44,146,148,159,35,74,91,166,77,28,99,30,11,1,19,22,36,44,56,0,0,2,11,6,104,32,222,97,96,96,122,17,8,53,17,2,25,8,105,75,44,97,17,31,0,22,29,112,58,12,12,13,0,65,1,33,6,6,71,116,134,51,62,138,27,132,174,47,109,67,141,122,34,86,0,47,5,31,39,17,0,7,1,25,10,41,131,67,35,93,33,16,64,53,1,27,0,29,38,10,59,161,80,8,0,36,53,110,18,120,64,14,1,2,4,34,12,120,0,0,2,20,25,102,109,63,117,95,47,3,12,12,1,62,84,119,133,31,117,126,63,94,1,109,66,41,136,112,84,131,46,55,26,71,10,87,93,2,0,31,2,17,0,0,7,5,40,78,2,87,23,33,1,40,29,13,46,29,85,33,75,27,19,4,27,57,5,8,46,20,108,27,38,2,47,9,4,13,32,153,66,12,10,0,0,0,18,3,54,61,4,20,6,14,3,32,0,5,0,4,32,20,74,6,80,9,2,14,3,0,7,19,0,1,4,0,41,18,18,91,8,48,46,37,102,165,62,43,222,135,6,131,112,75,7,110,10,37,1,2,0,4,24,31,18,0,0,0,3,27,30,97,51,60,21,28,13,64,67,75,60,98,98,7,14,90,35,1,0,81,106,61,8,49,77,72,49,122,105,44,81,74,103,61,150,159,57,2,5,4,1,4,0,12,0,0,23,22,46,90,39,84,2,0,102,91,6,24,136,48,101,20,68,4,53,32,81,8,84,74,0,4,3,0,1,0,0,0,0,3,19,17,1,60,30,0,0,56,27,0,19,181,43,231,82,10,64,23,48,6,99,7,127,57,0,4,3,0,4,1,0,2,0,3,4,17,12,75,32,0,11,81,42,0,14,104,45,168,9,69,20,57,22,34,7,79,93,9,11,3,2,1,0,7,0,0,3,5,36,31,37,115,8,0,39,35,0,19,158,65,53,16,71,65,45,44,74,6,99,105,64,7,1,0,1,1,0,0,0,24,28,10,4,70,92,0,0,63,21,0,1,64,59,140,7,66,37,100,36,48,1,9,23,59,61,52,0,86,59,4,0,78,94,88,21,20,95,48,0,12,118,13,10,63,125,59,60,95,193,194,94,79,77,93,94,36,30,167,103,25,32,105,88,1,108,144,29,16,55,63,25,36,60,64,44,82,82,22,30,86,98,77,44,110,107,50,147,109,72,5,123,52,12,33,78,95,23,77,117,57,80,88,190,224

Foldseek 3Di:
DDDFAFQALVLLQVCVVPPFWKKKKKKFFQEAAAAEDPGFDFGPPFIKIFTDTPNLVVQLVVVVVVPADNQQFAKWKWKAWAPDPDDTHTFDCVVHRMGTHGGDHHYVVDPDQKTWMWMFICGRNRQGAEIDIGDIHGYDNDDDPDADDPPPPVFFAKQFFKKKKWADPPPDLQLIFIFDDDPQDTWGHSGDIFIWRKFWDDPPWDWDPPTDGDTGTAWFQTWIKIAGPPPGRTDTIWTKAQDDPQWGFNPTGGGDGAFGFTWIAHDPPPQKTWFADSTGIDIGHQPADPPDVTIRGHDRTRRMTITTMDMDMFIKAQSVDRDNDHCPPGWAWDDWAWDDDDPWIKIKTFTAQDDPFKFKAFASRTWAKACDDRGIIMTTDDQCCVVPVPDPFDPDKDKTAIWIAGRSRMTGGYPHIDIGDGDD/DQLLVVLQVVSVCVVLCPFQDADDPWGATSLLSNLQSLVQVSNLSSVVSPHQQLDATPFQDGSLQSNLVNLNVRSNCVQLVDDNRQQQGQTPQADGSLQSNLQPVHPPPNVVSVVSPHDQCRATNQNAGSLLNNLLVLVQVSNVSSVVSPYDQQGQGPQGAGSLLSNLLNLSLRNNLVSVVVVRPQCGATNVRHTSLRSNVVNVNVNSNVCSVDNPDD/DCVVVVVVVVVVVVVVVVVVVVVVVVVVCVVVVVVVVVVVVVVVVVVVVVVVVVD

InterPro domains:
  IPR008967 p53-like transcription factor, DNA-binding domain superfamily [SSF49417] (30-178)
  IPR013783 Immunoglobulin-like fold [G3DSA:2.60.40.10] (355-448)
  IPR014756 Immunoglobulin E-set [SSF81296] (334-446)
  IPR015350 Beta-trefoil DNA-binding domain [PF09270] (206-328)
  IPR015350 Beta-trefoil DNA-binding domain [SM01268] (179-328)
  IPR015351 RBP-J/Cbf11/Cbf12, DNA binding [PF09271] (48-178)
  IPR015351 RBP-J/Cbf11/Cbf12, DNA binding [SM01267] (47-178)
  IPR036358 Beta-trefoil domain superfamily [SSF110217] (176-333)
  IPR037095 RBP-J/Cbf11, DNA binding domain superfamily [G3DSA:2.60.40.1450] (32-353)
  IPR038007 RBP-Jkappa, IPT domain [PF20144] (354-444)
  IPR038007 RBP-Jkappa, IPT domain [cd01176] (350-446)
  IPR040159 Suppressor of hairless-like [PTHR10665] (18-472)

Nearest PDB structures (foldseek):
  4j2x-assembly1_A  TM=9.723E-01  e=2.734E-70  Mus musculus
  6dks-assembly1_G  TM=9.669E-01  e=1.093E-69  Mus musculus
  3nbn-assembly1_A  TM=9.871E-01  e=4.946E-68  Homo sapiens
  3brg-assembly1_C  TM=9.741E-01  e=2.731E-68  Mus musculus
  5e24-assembly2_E  TM=9.394E-01  e=6.473E-63  Drosophila melanogaster

CATH classification: 2.60.40.1450 (+2 more: 2.80.10.50, 2.60.40.10)

Secondary structure (DSSP, 8-state):
-PPP-PPPHHHHHHHHHS---EE--EEEESEEE-B-TT-----SS--EE--BSTHHHHHHHHHHTTT--TTTS----EEEETT-SS-PEE---SS-S--B-TT---BTT---SEE-EEEEEE-TTS-EEEEEEPPPEEEESS---S---SSS-SSB-BTTSEEEEEE-GGG-TTT-EE-EEETTEEE--SS----EEEEEE-SS--SSSS------B-BTTSEEEEEESSS--B---EEEEEEETTEEESS---B-BTTEEEEEE-SSSSS-B-EE-SSSEE-------BTBTTEEE--TT--EEEEEEEEE--EE--BTB--SS-SPSP-EEEEEEE-S-GGG-EEEEEEES--TTEEEEETTEEE-EEEEETTEEEEEPPPGGGGSSS-SS-SS-EE--EEEEETTS-EEE-----EE----/-HHHHHHH--HHHHHH---SPPPSSS---HHHHHHHTT-HHHHHHHHHTT--TT---TTS--HHHHHHHTT-HHHHHHHHHSSS--TT---TT---HHHHHHHTT-TTHHHHHHHTT--SS---TT---HHHHHHHTT-HHHHHHHHHTT--TT---TT---HHHHHHHHT-HHHHHHHHHTT--TT---TTS--HHHHHHHTT-HHHHHHHHHSS--/-HHHHHHHHHHHHHHHHHHHHHHHHHHHHHHHHHHHHHHHHHHHHHHHHHHHHH-

Radius of gyration: 28.13 Å; Cα contacts (8 Å, |Δi|>4): 1490; chains: 3; bounding box: 61×82×69 Å